Protein AF-A0A482XGD4-F1 (afdb_monomer)

Solvent-accessible surface area (backbone atoms only — not comparable to full-atom values): 27174 Å² total; per-residue (Å²): 130,84,79,80,74,61,64,44,79,44,77,34,68,39,66,66,37,38,29,21,44,30,43,38,47,36,58,52,59,70,65,63,72,91,59,90,88,59,86,65,65,59,43,58,66,34,45,34,39,82,46,66,46,101,86,68,44,84,41,76,27,60,39,44,42,34,36,38,41,35,80,48,42,61,70,52,51,75,47,30,66,63,64,86,77,72,71,68,77,58,73,88,71,53,90,62,62,77,93,77,60,84,85,84,76,77,82,80,51,83,71,46,74,66,48,53,53,48,55,56,48,61,66,46,65,80,68,67,58,86,82,63,76,86,67,75,67,87,73,74,75,82,83,78,84,51,89,85,64,55,88,42,42,48,58,75,45,73,67,45,31,47,43,70,22,55,49,66,42,81,92,35,42,52,96,34,88,90,49,66,90,71,53,63,64,57,59,55,53,53,55,66,34,63,71,56,37,49,55,53,48,49,42,51,47,58,56,36,62,72,34,89,76,39,81,66,82,63,93,66,38,90,82,68,67,41,78,46,75,47,66,48,76,57,48,88,71,78,93,73,51,77,62,58,26,49,44,53,41,49,38,51,51,54,54,63,68,50,39,66,83,76,30,48,25,33,27,49,36,26,50,31,41,40,46,78,63,57,64,76,41,64,67,82,41,99,77,48,90,74,54,60,76,36,62,75,46,44,20,40,57,52,16,54,42,50,55,51,60,50,42,62,46,26,28,66,88,44,85,42,42,66,47,51,55,35,58,67,63,30,58,94,76,41,24,74,52,75,48,64,44,56,57,72,75,85,66,59,98,88,50,36,57,62,59,44,60,77,70,56,82,75,80,84,54,44,61,27,21,54,77,56,82,79,89,75,72,98,72,88,86,86,77,86,80,94,74,58,74,89,32,57,80,62,63,45,67,58,14,54,50,39,41,51,49,38,59,56,56,72,71,56,63,60,91,79,41,59,70,50,52,76,72,68,53,50,71,68,57,52,54,52,51,44,52,53,42,42,58,53,16,56,75,22,49,80,76,90,77,132

Structure (mmCIF, N/CA/C/O backbone):
data_AF-A0A482XGD4-F1
#
_entry.id   AF-A0A482XGD4-F1
#
loop_
_atom_site.group_PDB
_atom_site.id
_atom_site.type_symbol
_atom_site.label_atom_id
_atom_site.label_alt_id
_atom_site.label_comp_id
_atom_site.label_asym_id
_atom_site.label_entity_id
_atom_site.label_seq_id
_atom_site.pdbx_PDB_ins_code
_atom_site.Cartn_x
_atom_site.Cartn_y
_atom_site.Cartn_z
_atom_site.occupancy
_atom_site.B_iso_or_equiv
_atom_site.auth_seq_id
_atom_site.auth_comp_id
_atom_site.auth_asym_id
_atom_site.auth_atom_id
_atom_site.pdbx_PDB_model_num
ATOM 1 N N . MET A 1 1 ? 10.841 -23.435 -5.544 1.00 33.56 1 MET A N 1
ATOM 2 C CA . MET A 1 1 ? 11.652 -23.120 -4.350 1.00 33.56 1 MET A CA 1
ATOM 3 C C . MET A 1 1 ? 11.239 -21.739 -3.886 1.00 33.56 1 MET A C 1
ATOM 5 O O . MET A 1 1 ? 11.444 -20.796 -4.642 1.00 33.56 1 MET A O 1
ATOM 9 N N . SER A 1 2 ? 10.600 -21.644 -2.716 1.00 41.53 2 SER A N 1
ATOM 10 C CA . SER A 1 2 ? 10.391 -20.364 -2.027 1.00 41.53 2 SER A CA 1
ATOM 11 C C . SER A 1 2 ? 11.752 -19.677 -1.879 1.00 41.53 2 SER A C 1
ATOM 13 O O . SER A 1 2 ? 12.736 -20.321 -1.507 1.00 41.53 2 SER A O 1
ATOM 15 N N . ILE A 1 3 ? 11.844 -18.404 -2.264 1.00 50.25 3 ILE A N 1
ATOM 16 C CA . ILE A 1 3 ? 13.047 -17.604 -2.021 1.00 50.25 3 ILE A CA 1
ATOM 17 C C . ILE A 1 3 ? 12.957 -17.159 -0.561 1.00 50.25 3 ILE A C 1
ATOM 19 O O . ILE A 1 3 ? 12.406 -16.101 -0.268 1.00 50.25 3 ILE A O 1
ATOM 23 N N . THR A 1 4 ? 13.462 -18.001 0.334 1.00 53.09 4 THR A N 1
ATOM 24 C CA . THR A 1 4 ? 13.503 -17.768 1.782 1.00 53.09 4 THR A CA 1
ATOM 25 C C . THR A 1 4 ? 14.328 -16.516 2.105 1.00 53.09 4 THR A C 1
ATOM 27 O O . THR A 1 4 ? 15.424 -16.342 1.559 1.00 53.09 4 THR A O 1
ATOM 30 N N . GLY A 1 5 ? 13.840 -15.650 2.998 1.00 61.94 5 GLY A N 1
ATOM 31 C CA . GLY A 1 5 ? 14.597 -14.515 3.550 1.00 61.94 5 GLY A CA 1
ATOM 32 C C . GLY A 1 5 ? 14.252 -13.128 2.991 1.00 61.94 5 GLY A C 1
ATOM 33 O O . GLY A 1 5 ? 15.030 -12.187 3.186 1.00 61.94 5 GLY A O 1
ATOM 34 N N . ARG A 1 6 ? 13.117 -12.980 2.295 1.00 80.06 6 ARG A N 1
ATOM 35 C CA . ARG A 1 6 ? 12.575 -11.685 1.820 1.00 80.06 6 ARG A CA 1
ATOM 36 C C . ARG A 1 6 ? 11.207 -11.341 2.406 1.00 80.06 6 ARG A C 1
ATOM 38 O O . ARG A 1 6 ? 10.594 -10.380 1.958 1.00 80.06 6 ARG A O 1
ATOM 45 N N . GLU A 1 7 ? 10.730 -12.118 3.363 1.00 88.75 7 GLU A N 1
ATOM 46 C CA . GLU A 1 7 ? 9.406 -11.985 3.954 1.00 88.75 7 GLU A CA 1
ATOM 47 C C . GLU A 1 7 ? 9.252 -10.621 4.641 1.00 88.75 7 GLU A C 1
ATOM 49 O O . GLU A 1 7 ? 10.155 -10.130 5.326 1.00 88.75 7 GLU A O 1
ATOM 54 N N . ILE A 1 8 ? 8.089 -10.001 4.458 1.00 91.62 8 ILE A N 1
ATOM 55 C CA . ILE A 1 8 ? 7.738 -8.706 5.032 1.00 91.62 8 ILE A CA 1
ATOM 56 C C . ILE A 1 8 ? 6.482 -8.888 5.873 1.00 91.62 8 ILE A C 1
ATOM 58 O O . ILE A 1 8 ? 5.452 -9.357 5.393 1.00 91.62 8 ILE A O 1
ATOM 62 N N . ILE A 1 9 ? 6.573 -8.467 7.130 1.00 93.50 9 ILE A N 1
ATOM 63 C CA . ILE A 1 9 ? 5.429 -8.388 8.035 1.00 93.50 9 ILE A CA 1
ATOM 64 C C . ILE A 1 9 ? 4.825 -6.996 7.890 1.00 93.50 9 ILE A C 1
ATOM 66 O O . ILE A 1 9 ? 5.510 -5.985 8.060 1.00 93.50 9 ILE A O 1
ATOM 70 N N . THR A 1 10 ? 3.540 -6.944 7.563 1.00 96.31 10 THR A N 1
ATOM 71 C CA . THR A 1 10 ? 2.785 -5.702 7.422 1.00 96.31 10 THR A CA 1
ATOM 72 C C . THR A 1 10 ? 2.090 -5.376 8.734 1.00 96.31 10 THR A C 1
ATOM 74 O O . THR A 1 10 ? 1.388 -6.218 9.290 1.00 96.31 10 THR A O 1
ATOM 77 N N . LEU A 1 11 ? 2.235 -4.132 9.192 1.00 96.88 11 LEU A N 1
ATOM 78 C CA . LEU A 1 11 ? 1.456 -3.588 10.301 1.00 96.88 11 LEU A CA 1
ATOM 79 C C . LEU A 1 11 ? 0.407 -2.616 9.757 1.00 96.88 11 LEU A C 1
ATOM 81 O O . LEU A 1 11 ? 0.761 -1.661 9.064 1.00 96.88 11 LEU A O 1
ATOM 85 N N . GLN A 1 12 ? -0.869 -2.842 10.066 1.00 97.19 12 GLN A N 1
ATOM 86 C CA . GLN A 1 12 ? -1.962 -1.929 9.718 1.00 97.19 12 GLN A CA 1
ATOM 87 C C . GLN A 1 12 ? -2.554 -1.353 10.997 1.00 97.19 12 GLN A C 1
ATOM 89 O O . GLN A 1 12 ? -3.054 -2.084 11.841 1.00 97.19 12 GLN A O 1
ATOM 94 N N . ILE A 1 13 ? -2.433 -0.041 11.182 1.00 95.75 13 ILE A N 1
ATOM 95 C CA . ILE A 1 13 ? -2.837 0.613 12.427 1.00 95.75 13 ILE A CA 1
ATOM 96 C C . ILE A 1 13 ? -3.850 1.700 12.091 1.00 95.75 13 ILE A C 1
ATOM 98 O O . ILE A 1 13 ? -3.538 2.669 11.388 1.00 95.75 13 ILE A O 1
ATOM 102 N N . GLY A 1 14 ? -5.060 1.523 12.612 1.00 94.06 14 GLY A N 1
ATOM 103 C CA . GLY A 1 14 ? -6.153 2.474 12.499 1.00 94.06 14 GLY A CA 1
ATOM 104 C C . GLY A 1 14 ? -7.054 2.267 11.283 1.00 94.06 14 GLY A C 1
ATOM 105 O O . GLY A 1 14 ? -6.677 1.729 10.242 1.00 94.06 14 GLY A O 1
ATOM 106 N N . HIS A 1 15 ? -8.270 2.781 11.419 1.00 95.00 15 HIS A N 1
ATOM 107 C CA . HIS A 1 15 ? -9.390 2.456 10.547 1.00 95.00 15 HIS A CA 1
ATOM 108 C C . HIS A 1 15 ? -9.171 2.757 9.055 1.00 95.00 15 HIS A C 1
ATOM 110 O O . HIS A 1 15 ? -9.423 1.913 8.198 1.00 95.00 15 HIS A O 1
ATOM 116 N N . TYR A 1 16 ? -8.668 3.947 8.708 1.00 95.94 16 TYR A N 1
ATOM 117 C CA . TYR A 1 16 ? -8.446 4.299 7.298 1.00 95.94 16 TYR A CA 1
ATOM 118 C C . TYR A 1 16 ? -7.270 3.528 6.675 1.00 95.94 16 TYR A C 1
ATOM 120 O O . TYR A 1 16 ? -7.308 3.198 5.489 1.00 95.94 16 TYR A O 1
ATOM 128 N N . SER A 1 17 ? -6.252 3.183 7.469 1.00 96.75 17 SER A N 1
ATOM 129 C CA . SER A 1 17 ? -5.171 2.290 7.034 1.00 96.75 17 SER A CA 1
ATOM 130 C C . SER A 1 17 ? -5.721 0.908 6.674 1.00 96.75 17 SER A C 1
ATOM 132 O O . SER A 1 17 ? -5.286 0.324 5.687 1.00 96.75 17 SER A O 1
ATOM 134 N N . ASN A 1 18 ? -6.724 0.424 7.412 1.00 97.38 18 ASN A N 1
ATOM 135 C CA . ASN A 1 18 ? -7.381 -0.857 7.150 1.00 97.38 18 ASN A CA 1
ATOM 136 C C . ASN A 1 18 ? -8.246 -0.818 5.883 1.00 97.38 18 ASN A C 1
ATOM 138 O O . ASN A 1 18 ? -8.279 -1.797 5.145 1.00 97.38 18 ASN A O 1
ATOM 142 N N . TYR A 1 19 ? -8.855 0.330 5.554 1.00 97.81 19 TYR A N 1
ATOM 143 C CA . TYR A 1 19 ? -9.490 0.540 4.244 1.00 97.81 19 TYR A CA 1
ATOM 144 C C . TYR A 1 19 ? -8.484 0.391 3.089 1.00 97.81 19 TYR A C 1
ATOM 146 O O . TYR A 1 19 ? -8.727 -0.312 2.111 1.00 97.81 19 TYR A O 1
ATOM 154 N N . VAL A 1 20 ? -7.313 1.028 3.207 1.00 98.19 20 VAL A N 1
ATOM 155 C CA . VAL A 1 20 ? -6.231 0.864 2.218 1.00 98.19 20 VAL A CA 1
ATOM 156 C C . VAL A 1 20 ? -5.764 -0.591 2.180 1.00 98.19 20 VAL A C 1
ATOM 158 O O . VAL A 1 20 ? -5.566 -1.149 1.103 1.00 98.19 20 VAL A O 1
ATOM 161 N N . GLY A 1 21 ? -5.641 -1.212 3.352 1.00 97.81 21 GLY A N 1
ATOM 162 C CA . GLY A 1 21 ? -5.251 -2.600 3.528 1.00 97.81 21 GLY A CA 1
ATOM 163 C C . GLY A 1 21 ? -6.163 -3.590 2.817 1.00 97.81 21 GLY A C 1
ATOM 164 O O . GLY A 1 21 ? -5.664 -4.407 2.053 1.00 97.81 21 GLY A O 1
ATOM 165 N N . ALA A 1 22 ? -7.478 -3.491 3.011 1.00 97.62 22 ALA A N 1
ATOM 166 C CA . ALA A 1 22 ? -8.453 -4.387 2.394 1.00 97.62 22 ALA A CA 1
ATOM 167 C C . ALA A 1 22 ? -8.345 -4.375 0.860 1.00 97.62 22 ALA A C 1
ATOM 169 O O . ALA A 1 22 ? -8.236 -5.428 0.237 1.00 97.62 22 ALA A O 1
ATOM 170 N N . HIS A 1 23 ? -8.257 -3.191 0.241 1.00 97.69 23 HIS A N 1
ATOM 171 C CA . HIS A 1 23 ? -7.998 -3.087 -1.202 1.00 97.69 23 HIS A CA 1
ATOM 172 C C . HIS A 1 23 ? -6.643 -3.661 -1.602 1.00 97.69 23 HIS A C 1
ATOM 174 O O . HIS A 1 23 ? -6.535 -4.337 -2.622 1.00 97.69 23 HIS A O 1
ATOM 180 N N . TRP A 1 24 ? -5.602 -3.384 -0.818 1.00 97.44 24 TRP A N 1
ATOM 181 C CA . TRP A 1 24 ? -4.248 -3.821 -1.129 1.00 97.44 24 TRP A CA 1
ATOM 182 C C . TRP A 1 24 ? -4.105 -5.346 -1.096 1.00 97.44 24 TRP A C 1
ATOM 184 O O . TRP A 1 24 ? -3.460 -5.909 -1.979 1.00 97.44 24 TRP A O 1
ATOM 194 N N . TRP A 1 25 ? -4.742 -6.018 -0.137 1.00 96.50 25 TRP A N 1
ATOM 195 C CA . TRP A 1 25 ? -4.765 -7.479 -0.060 1.00 96.50 25 TRP A CA 1
ATOM 196 C C . TRP A 1 25 ? -5.639 -8.096 -1.147 1.00 96.50 25 TRP A C 1
ATOM 198 O O . TRP A 1 25 ? -5.164 -8.980 -1.857 1.00 96.50 25 TRP A O 1
ATOM 208 N N . ASN A 1 26 ? -6.839 -7.551 -1.377 1.00 94.75 26 ASN A N 1
ATOM 209 C CA . ASN A 1 26 ? -7.725 -8.010 -2.447 1.00 94.75 26 ASN A CA 1
ATOM 210 C C . ASN A 1 26 ? -7.053 -7.938 -3.829 1.00 94.75 26 ASN A C 1
ATOM 212 O O . ASN A 1 26 ? -7.207 -8.848 -4.640 1.00 94.75 26 ASN A O 1
ATOM 216 N N . LEU A 1 27 ? -6.306 -6.859 -4.110 1.00 92.50 27 LEU A N 1
ATOM 217 C CA . LEU A 1 27 ? -5.568 -6.693 -5.367 1.00 92.50 27 LEU A CA 1
ATOM 218 C C . LEU A 1 27 ? -4.496 -7.771 -5.557 1.00 92.50 27 LEU A C 1
ATOM 220 O O . LEU A 1 27 ? -4.290 -8.233 -6.677 1.00 92.50 27 LEU A O 1
ATOM 224 N N . GLN A 1 28 ? -3.809 -8.147 -4.481 1.00 91.69 28 GLN A N 1
ATOM 225 C CA . GLN A 1 28 ? -2.750 -9.151 -4.525 1.00 91.69 28 GLN A CA 1
ATOM 226 C C . GLN A 1 28 ? -3.305 -10.568 -4.617 1.00 91.69 28 GLN A C 1
ATOM 228 O O . GLN A 1 28 ? -2.831 -11.352 -5.433 1.00 91.69 28 GLN A O 1
ATOM 233 N N . GLU A 1 29 ? -4.337 -10.885 -3.837 1.00 88.50 29 GLU A N 1
ATOM 234 C CA . GLU A 1 29 ? -5.017 -12.179 -3.902 1.00 88.50 29 GLU A CA 1
ATOM 235 C C . GLU A 1 29 ? -5.631 -12.403 -5.292 1.00 88.50 29 GLU A C 1
ATOM 237 O O . GLU A 1 29 ? -5.502 -13.481 -5.866 1.00 88.50 29 GLU A O 1
ATOM 242 N N . ALA A 1 30 ? -6.218 -11.365 -5.900 1.00 86.19 30 ALA A N 1
ATOM 243 C CA . ALA A 1 30 ? -6.735 -11.437 -7.266 1.00 86.19 30 ALA A CA 1
ATOM 244 C C . ALA A 1 30 ? -5.647 -11.714 -8.324 1.00 86.19 30 ALA A C 1
ATOM 246 O O . ALA A 1 30 ? -5.973 -12.136 -9.433 1.00 86.19 30 ALA A O 1
ATOM 247 N N . ALA A 1 31 ? -4.371 -11.477 -8.003 1.00 81.75 31 ALA A N 1
ATOM 248 C CA . ALA A 1 31 ? -3.241 -11.787 -8.872 1.00 81.75 31 ALA A CA 1
ATOM 249 C C . ALA A 1 31 ? -2.733 -13.233 -8.717 1.00 81.75 31 ALA A C 1
ATOM 251 O O . ALA A 1 31 ? -1.819 -13.633 -9.444 1.00 81.75 31 ALA A O 1
ATOM 252 N N . PHE A 1 32 ? -3.295 -14.033 -7.802 1.00 81.88 32 PHE A N 1
ATOM 253 C CA . PHE A 1 32 ? -2.968 -15.454 -7.700 1.00 81.88 32 PHE A CA 1
ATOM 254 C C . PHE A 1 32 ? -3.524 -16.192 -8.921 1.00 81.88 32 PHE A C 1
ATOM 256 O O . PHE A 1 32 ? -4.728 -16.239 -9.161 1.00 81.88 32 PHE A O 1
ATOM 263 N N . THR A 1 33 ? -2.634 -16.755 -9.737 1.00 64.31 33 THR A N 1
ATOM 264 C CA . THR A 1 33 ? -3.019 -17.541 -10.911 1.00 64.31 33 THR A CA 1
ATOM 265 C C . THR A 1 33 ? -3.213 -19.005 -10.533 1.00 64.31 33 THR A C 1
ATOM 267 O O . THR A 1 33 ? -2.287 -19.635 -10.032 1.00 64.31 33 THR A O 1
ATOM 270 N N . ASN A 1 34 ? -4.367 -19.576 -10.882 1.00 52.00 34 ASN A N 1
ATOM 271 C CA . ASN A 1 34 ? -4.682 -20.998 -10.674 1.00 52.00 34 ASN A CA 1
ATOM 272 C C . ASN A 1 34 ? -3.989 -21.954 -11.672 1.00 52.00 34 ASN A C 1
ATOM 274 O O . ASN A 1 34 ? -4.217 -23.160 -11.623 1.00 52.00 34 ASN A O 1
ATOM 278 N N . ASN A 1 35 ? -3.171 -21.442 -12.601 1.00 49.69 35 ASN A N 1
ATOM 279 C CA . ASN A 1 35 ? -2.501 -22.258 -13.615 1.00 49.69 35 ASN A CA 1
ATOM 280 C C . ASN A 1 35 ? -1.118 -22.698 -13.116 1.00 49.69 35 ASN A C 1
ATOM 282 O O . ASN A 1 35 ? -0.201 -21.888 -13.007 1.00 49.69 35 ASN A O 1
ATOM 286 N N . SER A 1 36 ? -0.980 -23.995 -12.847 1.00 54.09 36 SER A N 1
ATOM 287 C CA . SER A 1 36 ? 0.196 -24.654 -12.259 1.00 54.09 36 SER A CA 1
ATOM 288 C C . SER A 1 36 ? 1.468 -24.650 -13.114 1.00 54.09 36 SER A C 1
ATOM 290 O O . SER A 1 36 ? 2.530 -25.022 -12.619 1.00 54.09 36 SER A O 1
ATOM 292 N N . ASP A 1 37 ? 1.384 -24.261 -14.387 1.00 54.56 37 ASP A N 1
ATOM 293 C CA . ASP A 1 37 ? 2.441 -24.569 -15.360 1.00 54.56 37 ASP A CA 1
ATOM 294 C C . ASP A 1 37 ? 3.504 -23.467 -15.498 1.00 54.56 37 ASP A C 1
ATOM 296 O O . ASP A 1 37 ? 4.577 -23.709 -16.051 1.00 54.56 37 ASP A O 1
ATOM 300 N N . SER A 1 38 ? 3.267 -22.266 -14.957 1.00 59.25 38 SER A N 1
ATOM 301 C CA . SER A 1 38 ? 4.238 -21.166 -14.987 1.00 59.25 38 SER A CA 1
ATOM 302 C C . SER A 1 38 ? 4.250 -20.378 -13.682 1.00 59.25 38 SER A C 1
ATOM 304 O O . SER A 1 38 ? 3.215 -19.873 -13.250 1.00 59.25 38 SER A O 1
ATOM 306 N N . LEU A 1 39 ? 5.434 -20.214 -13.085 1.00 66.69 39 LEU A N 1
ATOM 307 C CA . LEU A 1 39 ? 5.624 -19.313 -11.947 1.00 66.69 39 LEU A CA 1
ATOM 308 C C . LEU A 1 39 ? 5.247 -17.881 -12.347 1.00 66.69 39 LEU A C 1
ATOM 310 O O . LEU A 1 39 ? 5.731 -17.369 -13.357 1.00 66.69 39 LEU A O 1
ATOM 314 N N . THR A 1 40 ? 4.424 -17.225 -11.531 1.00 79.44 40 THR A N 1
ATOM 315 C CA . THR A 1 40 ? 4.092 -15.806 -11.697 1.00 79.44 40 THR A CA 1
ATOM 316 C C . THR A 1 40 ? 5.341 -14.935 -11.595 1.00 79.44 40 THR A C 1
ATOM 318 O O . THR A 1 40 ? 6.238 -15.207 -10.792 1.00 79.44 40 THR A O 1
ATOM 321 N N . GLU A 1 41 ? 5.383 -13.841 -12.360 1.00 85.12 41 GLU A N 1
ATOM 322 C CA . GLU A 1 41 ? 6.471 -12.853 -12.294 1.00 85.12 41 GLU A CA 1
ATOM 323 C C . GLU A 1 41 ? 6.584 -12.216 -10.897 1.00 85.12 41 GLU A C 1
ATOM 325 O O . GLU A 1 41 ? 7.680 -11.938 -10.406 1.00 85.12 41 GLU A O 1
ATOM 330 N N . ILE A 1 42 ? 5.443 -12.024 -10.234 1.00 88.69 42 ILE A N 1
ATOM 331 C CA . ILE A 1 42 ? 5.348 -11.485 -8.878 1.00 8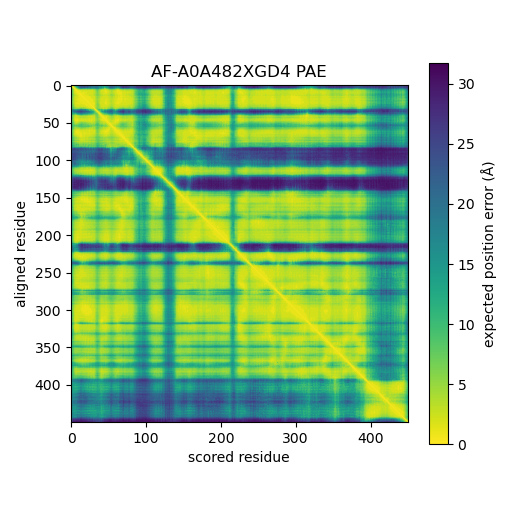8.69 42 ILE A CA 1
ATOM 332 C C . ILE A 1 42 ? 5.548 -12.620 -7.869 1.00 88.69 42 ILE A C 1
ATOM 334 O O . ILE A 1 42 ? 4.920 -13.678 -7.965 1.00 88.69 42 ILE A O 1
ATOM 338 N N . ASN A 1 43 ? 6.424 -12.397 -6.890 1.00 88.19 43 ASN A N 1
ATOM 339 C CA . ASN A 1 43 ? 6.634 -13.283 -5.756 1.00 88.19 43 ASN A CA 1
ATOM 340 C C . ASN A 1 43 ? 5.669 -12.938 -4.614 1.00 88.19 43 ASN A C 1
ATOM 342 O O . ASN A 1 43 ? 5.904 -11.995 -3.855 1.00 88.19 43 ASN A O 1
ATOM 346 N N . ASN A 1 44 ? 4.602 -13.722 -4.481 1.00 87.88 44 ASN A N 1
ATOM 347 C CA . ASN A 1 44 ? 3.587 -13.519 -3.446 1.00 87.88 44 ASN A CA 1
ATOM 348 C C . ASN A 1 44 ? 4.065 -13.941 -2.045 1.00 87.88 44 ASN A C 1
ATOM 350 O O . ASN A 1 44 ? 3.619 -13.356 -1.060 1.00 87.88 44 ASN A O 1
ATOM 354 N N . ASP A 1 45 ? 5.048 -14.846 -1.956 1.00 86.88 45 ASP A N 1
ATOM 355 C CA . ASP A 1 45 ? 5.620 -15.371 -0.699 1.00 86.88 45 ASP A CA 1
ATOM 356 C C . ASP A 1 45 ? 6.251 -14.272 0.180 1.00 86.88 45 ASP A C 1
ATOM 358 O O . ASP A 1 45 ? 6.437 -14.437 1.387 1.00 86.88 45 ASP A O 1
ATOM 362 N N . VAL A 1 46 ? 6.573 -13.122 -0.426 1.00 89.50 46 VAL A N 1
ATOM 363 C CA . VAL A 1 46 ? 7.101 -11.944 0.274 1.00 89.50 46 VAL A CA 1
ATOM 364 C C . VAL A 1 46 ? 6.090 -11.400 1.284 1.00 89.50 46 VAL A C 1
ATOM 366 O O . VAL A 1 46 ? 6.483 -11.003 2.377 1.00 89.50 46 VAL A O 1
ATOM 369 N N . LEU A 1 47 ? 4.801 -11.367 0.934 1.00 92.50 47 LEU A N 1
ATOM 370 C CA . LEU A 1 47 ? 3.750 -10.781 1.773 1.00 92.50 47 LEU A CA 1
ATOM 371 C C . LEU A 1 47 ? 2.727 -11.798 2.266 1.00 92.50 47 LEU A C 1
ATOM 373 O O . LEU A 1 47 ? 2.076 -11.550 3.277 1.00 92.50 47 LEU A O 1
ATOM 377 N N . PHE A 1 48 ? 2.586 -12.928 1.584 1.00 92.19 48 PHE A N 1
ATOM 378 C CA . PHE A 1 48 ? 1.698 -14.009 1.979 1.00 92.19 48 PHE A CA 1
ATOM 379 C C . PHE A 1 48 ? 2.488 -15.153 2.599 1.00 92.19 48 PHE A C 1
ATOM 381 O O . PHE A 1 48 ? 3.679 -15.348 2.348 1.00 92.19 48 PHE A O 1
ATOM 388 N N . ARG A 1 49 ? 1.797 -15.916 3.434 1.00 89.19 49 ARG A N 1
ATOM 389 C CA . ARG A 1 49 ? 2.258 -17.201 3.933 1.00 89.19 49 ARG A CA 1
ATOM 390 C C . ARG A 1 49 ? 1.300 -18.287 3.474 1.00 89.19 49 ARG A C 1
ATOM 392 O O . ARG A 1 49 ? 0.084 -18.079 3.467 1.00 89.19 49 ARG A O 1
ATOM 399 N N . GLU A 1 50 ? 1.871 -19.427 3.135 1.00 87.44 50 GLU A N 1
ATOM 400 C CA . GLU A 1 50 ? 1.144 -20.676 2.980 1.00 87.44 50 GLU A CA 1
ATOM 401 C C . GLU A 1 50 ? 0.893 -21.273 4.371 1.00 87.44 50 GLU A C 1
ATOM 403 O O . GLU A 1 50 ? 1.752 -21.216 5.254 1.00 87.44 50 GLU A O 1
ATOM 408 N N . GLY A 1 51 ? -0.302 -21.797 4.591 1.00 85.25 51 GLY A N 1
ATOM 409 C CA . GLY A 1 51 ? -0.680 -22.524 5.793 1.00 85.25 51 GLY A CA 1
ATOM 410 C C . GLY A 1 51 ? -1.690 -23.608 5.455 1.00 85.25 51 GLY A C 1
ATOM 411 O O . GLY A 1 51 ? -2.171 -23.688 4.331 1.00 85.25 51 GLY A O 1
ATOM 412 N N . GLU A 1 52 ? -2.046 -24.424 6.437 1.00 82.56 52 GLU A N 1
ATOM 413 C CA . GLU A 1 52 ? -3.030 -25.492 6.264 1.00 82.56 52 GLU A CA 1
ATOM 414 C C . GLU A 1 52 ? -4.177 -25.304 7.256 1.00 82.56 52 GLU A C 1
ATOM 416 O O . GLU A 1 52 ? -3.953 -24.993 8.432 1.00 82.56 52 GLU A O 1
ATOM 421 N N . THR A 1 53 ? -5.416 -25.480 6.793 1.00 78.31 53 THR A N 1
ATOM 422 C CA . THR A 1 53 ? -6.576 -25.514 7.689 1.00 78.31 53 THR A CA 1
ATOM 423 C C . THR A 1 53 ? -6.591 -26.800 8.512 1.00 78.31 53 THR A C 1
ATOM 425 O O . THR A 1 53 ? -5.898 -27.771 8.212 1.00 78.31 53 THR A O 1
ATOM 428 N N . ARG A 1 54 ? -7.463 -26.871 9.528 1.00 75.81 54 ARG A N 1
ATOM 429 C CA . ARG A 1 54 ? -7.713 -28.118 10.282 1.00 75.81 54 ARG A CA 1
ATOM 430 C C . ARG A 1 54 ? -8.184 -29.276 9.393 1.00 75.81 54 ARG A C 1
ATOM 432 O O . ARG A 1 54 ? -8.043 -30.431 9.781 1.00 75.81 54 ARG A O 1
ATOM 439 N N . ARG A 1 55 ? -8.743 -28.963 8.220 1.00 78.00 55 ARG A N 1
ATOM 440 C CA . ARG A 1 55 ? -9.191 -29.932 7.213 1.00 78.00 55 ARG A CA 1
ATOM 441 C C . ARG A 1 55 ? -8.060 -30.373 6.269 1.00 78.00 55 ARG A C 1
ATOM 443 O O . ARG A 1 55 ? -8.286 -31.240 5.433 1.00 78.00 55 ARG A O 1
ATOM 450 N N . GLY A 1 56 ? -6.853 -29.820 6.422 1.00 77.25 56 GLY A N 1
ATOM 451 C CA . GLY A 1 56 ? -5.698 -30.083 5.558 1.00 77.25 56 GLY A CA 1
ATOM 452 C C . GLY A 1 56 ? -5.726 -29.307 4.239 1.00 77.25 56 GLY A C 1
ATOM 453 O O . GLY A 1 56 ? -5.038 -29.685 3.296 1.00 77.25 56 GLY A O 1
ATOM 454 N N . GLU A 1 57 ? -6.537 -28.250 4.140 1.00 79.62 57 GLU A N 1
ATOM 455 C CA . GLU A 1 57 ? -6.625 -27.428 2.931 1.00 79.62 57 GLU A CA 1
ATOM 456 C C . GLU A 1 57 ? -5.546 -26.349 2.949 1.00 79.62 57 GLU A C 1
ATOM 458 O O . GLU A 1 57 ? -5.381 -25.641 3.945 1.00 79.62 57 GLU A O 1
ATOM 463 N N . VAL A 1 58 ? -4.832 -26.200 1.834 1.00 82.62 58 VAL A N 1
ATOM 464 C CA . VAL A 1 58 ? -3.810 -25.163 1.684 1.00 82.62 58 VAL A CA 1
ATOM 465 C C . VAL A 1 58 ? -4.482 -23.794 1.617 1.00 82.62 58 VAL A C 1
ATOM 467 O O . VAL A 1 58 ? -5.394 -23.563 0.826 1.00 82.62 58 VAL A O 1
ATOM 470 N N . THR A 1 59 ? -4.004 -22.870 2.439 1.00 85.25 59 THR A N 1
ATOM 471 C CA . THR A 1 59 ? -4.497 -21.498 2.541 1.00 85.25 59 THR A CA 1
ATOM 472 C C . THR A 1 59 ? -3.358 -20.516 2.382 1.00 85.25 59 THR A C 1
ATOM 474 O O . THR A 1 59 ? -2.240 -20.748 2.837 1.00 85.25 59 THR A O 1
ATOM 477 N N . PHE A 1 60 ? -3.661 -19.379 1.765 1.00 88.69 60 PHE A N 1
ATOM 478 C CA . PHE A 1 60 ? -2.728 -18.271 1.642 1.00 88.69 60 PHE A CA 1
ATOM 479 C C . PHE A 1 60 ? -3.266 -17.095 2.440 1.00 88.69 60 PHE A C 1
ATOM 481 O O . PHE A 1 60 ? -4.301 -16.527 2.105 1.00 88.69 60 PHE A O 1
ATOM 488 N N . THR A 1 61 ? -2.555 -16.731 3.505 1.00 92.62 61 THR A N 1
ATOM 489 C CA . THR A 1 61 ? -2.938 -15.612 4.379 1.00 92.62 61 THR A CA 1
ATOM 490 C C . THR A 1 61 ? -1.875 -14.520 4.347 1.00 92.62 61 THR A C 1
ATOM 492 O O . THR A 1 61 ? -0.686 -14.841 4.262 1.00 92.62 61 THR A O 1
ATOM 495 N N . PRO A 1 62 ? -2.250 -13.236 4.428 1.00 95.00 62 PRO A N 1
ATOM 496 C CA . PRO A 1 62 ? -1.284 -12.156 4.568 1.00 95.00 62 PRO A CA 1
ATOM 497 C C . PRO A 1 62 ? -0.435 -12.284 5.841 1.00 95.00 62 PRO A C 1
ATOM 499 O O . PRO A 1 62 ? -0.942 -12.618 6.912 1.00 95.00 62 PRO A O 1
ATOM 502 N N . ARG A 1 63 ? 0.848 -11.920 5.758 1.00 94.31 63 ARG A N 1
ATOM 503 C CA . ARG A 1 63 ? 1.739 -11.692 6.910 1.00 94.31 63 ARG A CA 1
ATOM 504 C C . ARG A 1 63 ? 1.396 -10.345 7.544 1.00 94.31 63 ARG A C 1
ATOM 506 O O . ARG A 1 63 ? 2.119 -9.362 7.389 1.00 94.31 63 ARG A O 1
ATOM 513 N N . LEU A 1 64 ? 0.238 -10.286 8.188 1.00 96.00 64 LEU A N 1
ATOM 514 C CA . LEU A 1 64 ? -0.396 -9.057 8.654 1.00 96.00 64 LEU A CA 1
ATOM 515 C C . LEU A 1 64 ? -0.622 -9.102 10.161 1.00 96.00 64 LEU A C 1
ATOM 517 O O . LEU A 1 64 ? -1.213 -10.061 10.648 1.00 96.00 64 LEU A O 1
ATOM 521 N N . VAL A 1 65 ? -0.269 -8.025 10.859 1.00 97.00 65 VAL A N 1
ATOM 522 C CA . VAL A 1 65 ? -0.837 -7.682 12.169 1.00 97.00 65 VAL A CA 1
ATOM 523 C C . VAL A 1 65 ? -1.565 -6.349 12.028 1.00 97.00 65 VAL A C 1
ATOM 525 O O . VAL A 1 65 ? -0.986 -5.341 11.624 1.00 97.00 65 VAL A O 1
ATOM 528 N N . LEU A 1 66 ? -2.853 -6.350 12.329 1.00 96.75 66 LEU A N 1
ATOM 529 C CA . LEU A 1 66 ? -3.754 -5.217 12.218 1.00 96.75 66 LEU A CA 1
ATOM 530 C C . LEU A 1 66 ? -4.265 -4.839 13.604 1.00 96.75 66 LEU A C 1
ATOM 532 O O . LEU A 1 66 ? -4.650 -5.708 14.380 1.00 96.75 66 LEU A O 1
ATOM 536 N N . SER A 1 67 ? -4.319 -3.540 13.883 1.00 95.88 67 SER A N 1
ATOM 537 C CA . SER A 1 67 ? -4.974 -2.977 15.059 1.00 95.88 67 SER A CA 1
ATOM 538 C C . SER A 1 67 ? -6.048 -1.972 14.654 1.00 95.88 67 SER A C 1
ATOM 540 O O . SER A 1 67 ? -5.841 -1.107 13.793 1.00 95.88 67 SER A O 1
ATOM 542 N N . ASP A 1 68 ? -7.212 -2.103 15.283 1.00 95.50 68 ASP A N 1
ATOM 543 C CA . ASP A 1 68 ? -8.348 -1.199 15.144 1.00 95.50 68 ASP A CA 1
ATOM 544 C C . ASP A 1 68 ? -9.199 -1.224 16.423 1.00 95.50 68 ASP A C 1
ATOM 546 O O . ASP A 1 68 ? -8.981 -2.026 17.336 1.00 95.50 68 ASP A O 1
ATOM 550 N N . LEU A 1 69 ? -10.172 -0.324 16.495 1.00 94.06 69 LEU A N 1
ATOM 551 C CA . LEU A 1 69 ? -11.051 -0.167 17.649 1.00 94.06 69 LEU A CA 1
ATOM 552 C C . LEU A 1 69 ? -12.199 -1.177 17.620 1.00 94.06 69 LEU A C 1
ATOM 554 O O . LEU A 1 69 ? -12.627 -1.632 16.552 1.00 94.06 69 LEU A O 1
ATOM 558 N N . LYS A 1 70 ? -12.774 -1.473 18.787 1.00 91.38 70 LYS A N 1
ATOM 559 C CA . LYS A 1 70 ? -13.973 -2.309 18.898 1.00 91.38 70 LYS A CA 1
ATOM 560 C C . LYS A 1 70 ? -15.108 -1.770 18.021 1.00 91.38 70 LYS A C 1
ATOM 562 O O . LYS A 1 70 ? -15.430 -0.585 18.067 1.00 91.38 70 LYS A O 1
ATOM 567 N N . GLY A 1 71 ? -15.747 -2.651 17.250 1.00 88.25 71 GLY A N 1
ATOM 568 C CA . GLY A 1 71 ? -16.848 -2.301 16.338 1.00 88.25 71 GLY A CA 1
ATOM 569 C C . GLY A 1 71 ? -16.419 -1.917 14.917 1.00 88.25 71 GLY A C 1
ATOM 570 O O . GLY A 1 71 ? -17.274 -1.632 14.089 1.00 88.25 71 GLY A O 1
ATOM 571 N N . SER A 1 72 ? -15.120 -1.940 14.610 1.00 91.75 72 SER A N 1
ATOM 572 C CA . SER A 1 72 ? -14.597 -1.674 13.260 1.00 91.75 72 SER A CA 1
ATOM 573 C C . SER A 1 72 ? -14.695 -2.859 12.287 1.00 91.75 72 SER A C 1
ATOM 575 O O . SER A 1 72 ? -14.542 -2.661 11.086 1.00 91.75 72 SER A O 1
ATOM 577 N N . LEU A 1 73 ? -14.941 -4.077 12.787 1.00 91.19 73 LEU A N 1
ATOM 578 C CA . LEU A 1 73 ? -14.924 -5.312 11.994 1.00 91.19 73 LEU A CA 1
ATOM 579 C C . LEU A 1 73 ? -16.197 -5.561 11.172 1.00 91.19 73 LEU A C 1
ATOM 581 O O . LEU A 1 73 ? -16.164 -6.394 10.269 1.00 91.19 73 LEU A O 1
ATOM 585 N N . GLY A 1 74 ? -17.313 -4.881 11.449 1.00 90.38 74 GLY A N 1
ATOM 586 C CA . GLY A 1 74 ? -18.581 -5.146 10.757 1.00 90.38 74 GLY A CA 1
ATOM 587 C C . GLY A 1 74 ? -18.975 -6.624 10.837 1.00 90.38 74 GLY A C 1
ATOM 588 O O . GLY A 1 74 ? -19.092 -7.167 11.932 1.00 90.38 74 GLY A O 1
ATOM 589 N N . ALA A 1 75 ? -19.154 -7.269 9.681 1.00 87.88 75 ALA A N 1
ATOM 590 C CA . ALA A 1 75 ? -19.510 -8.690 9.580 1.00 87.88 75 ALA A CA 1
ATOM 591 C C . ALA A 1 75 ? -18.317 -9.666 9.675 1.00 87.88 75 ALA A C 1
ATOM 593 O O . ALA A 1 75 ? -18.519 -10.881 9.637 1.00 87.88 75 ALA A O 1
ATOM 594 N N . LEU A 1 76 ? -17.080 -9.165 9.771 1.00 89.38 76 LEU A N 1
ATOM 595 C CA . LEU A 1 76 ? -15.888 -9.998 9.922 1.00 89.38 76 LEU A CA 1
ATOM 596 C C . LEU A 1 76 ? -15.754 -10.475 11.372 1.00 89.38 76 LEU A C 1
ATOM 598 O O . LEU A 1 76 ? -15.851 -9.691 12.315 1.00 89.38 76 LEU A O 1
ATOM 602 N N . THR A 1 77 ? -15.483 -11.764 11.555 1.00 86.50 77 THR A N 1
ATOM 603 C CA . THR A 1 77 ? -15.226 -12.329 12.882 1.00 86.50 77 THR A CA 1
ATOM 604 C C . THR A 1 77 ? -13.826 -11.966 13.377 1.00 86.50 77 THR A C 1
ATOM 606 O O . THR A 1 77 ? -12.909 -11.715 12.594 1.00 86.50 77 THR A O 1
ATOM 609 N N . VAL A 1 78 ? -13.634 -11.982 14.698 1.00 83.75 78 VAL A N 1
ATOM 610 C CA . VAL A 1 78 ? -12.323 -11.731 15.331 1.00 83.75 78 VAL A CA 1
ATOM 611 C C . VAL A 1 78 ? -11.248 -12.750 14.934 1.00 83.75 78 VAL A C 1
ATOM 613 O O . VAL A 1 78 ? -10.062 -12.460 15.054 1.00 83.75 78 VAL A O 1
ATOM 616 N N . ASP A 1 79 ? -11.653 -13.900 14.394 1.00 82.69 79 ASP A N 1
ATOM 617 C CA . ASP A 1 79 ? -10.761 -14.941 13.876 1.00 82.69 79 ASP A CA 1
ATOM 618 C C . ASP A 1 79 ? -10.348 -14.719 12.410 1.00 82.69 79 ASP A C 1
ATOM 620 O O . ASP A 1 79 ? -9.617 -15.528 11.841 1.00 82.69 79 ASP A O 1
ATOM 624 N N . GLY A 1 80 ? -10.806 -13.633 11.776 1.00 81.31 80 GLY A N 1
ATOM 625 C CA . GLY A 1 80 ? -10.405 -13.257 10.416 1.00 81.31 80 GLY A CA 1
ATOM 626 C C . GLY A 1 80 ? -11.087 -14.053 9.301 1.00 81.31 80 GLY A C 1
ATOM 627 O O . GLY A 1 80 ? -10.685 -13.946 8.142 1.00 81.31 80 GLY A O 1
ATOM 628 N N . GLY A 1 81 ? -12.122 -14.830 9.638 1.00 81.75 81 GLY A N 1
ATOM 629 C CA . GLY A 1 81 ? -12.952 -15.581 8.691 1.00 81.75 81 GLY A CA 1
ATOM 630 C C . GLY A 1 81 ? -12.316 -16.847 8.106 1.00 81.75 81 GLY A C 1
ATOM 631 O O . GLY A 1 81 ? -12.974 -17.524 7.329 1.00 81.75 81 GLY A O 1
ATOM 632 N N . LEU A 1 82 ? -11.069 -17.181 8.465 1.00 80.12 82 LEU A N 1
ATOM 633 C CA . LEU A 1 82 ? -10.338 -18.314 7.878 1.00 80.12 82 LEU A CA 1
ATOM 634 C C . LEU A 1 82 ? -10.861 -19.686 8.322 1.00 80.12 82 LEU A C 1
ATOM 636 O O . LEU A 1 82 ? -10.824 -20.642 7.553 1.00 80.12 82 LEU A O 1
ATOM 640 N N . TYR A 1 83 ? -11.289 -19.804 9.578 1.00 74.25 83 TYR A N 1
ATOM 641 C CA . TYR A 1 83 ? -11.757 -21.063 10.146 1.00 74.25 83 TYR A CA 1
ATOM 642 C C . TYR A 1 83 ? -13.271 -20.998 10.342 1.00 74.25 83 TYR A C 1
ATOM 644 O O . TYR A 1 83 ? -13.770 -20.148 11.075 1.00 74.25 83 TYR A O 1
ATOM 652 N N . GLU A 1 84 ? -13.992 -21.908 9.687 1.00 61.91 84 GLU A N 1
ATOM 653 C CA . GLU A 1 84 ? -15.458 -22.017 9.760 1.00 61.91 84 GLU A CA 1
ATOM 654 C C . GLU A 1 84 ? -15.964 -22.558 11.100 1.00 61.91 84 GLU A C 1
ATOM 656 O O . GLU A 1 84 ? -17.152 -22.443 11.404 1.00 61.91 84 GLU A O 1
ATOM 661 N N . ASP A 1 85 ? -15.068 -23.130 11.909 1.00 55.16 85 ASP A N 1
ATOM 662 C CA . ASP A 1 85 ? -15.360 -23.555 13.271 1.00 55.16 85 ASP A CA 1
ATOM 663 C C . ASP A 1 85 ? -15.564 -22.308 14.142 1.00 55.16 85 ASP A C 1
ATOM 665 O O . ASP A 1 85 ? -14.709 -21.945 14.954 1.00 55.16 85 ASP A O 1
ATOM 669 N N . GLN A 1 86 ? -16.719 -21.656 14.007 1.00 52.41 86 GLN A N 1
ATOM 670 C CA . GLN A 1 86 ? -17.287 -20.914 15.116 1.00 52.41 86 GLN A CA 1
ATOM 671 C C . GLN A 1 86 ? -17.503 -21.934 16.230 1.00 52.41 86 GLN A C 1
ATOM 673 O O . GLN A 1 86 ? -18.536 -22.598 16.310 1.00 52.41 86 GLN A O 1
ATOM 678 N N . LEU A 1 87 ? -16.500 -22.098 17.090 1.00 48.09 87 LEU A N 1
ATOM 679 C CA . LEU A 1 87 ? -16.737 -22.626 18.416 1.00 48.09 87 LEU A CA 1
ATOM 680 C C . LEU A 1 87 ? -17.651 -21.597 19.074 1.00 48.09 87 LEU A C 1
ATOM 682 O O . LEU A 1 87 ? -17.183 -20.614 19.645 1.00 48.09 87 LEU A O 1
ATOM 686 N N . SER A 1 88 ? -18.966 -21.797 18.943 1.00 49.06 88 SER A N 1
ATOM 687 C CA . SER A 1 88 ? -19.926 -21.188 19.851 1.00 49.06 88 SER A CA 1
ATOM 688 C C . SER A 1 88 ? -19.348 -21.407 21.246 1.00 49.06 88 SER A C 1
ATOM 690 O O . SER A 1 88 ? -19.048 -22.569 21.554 1.00 49.06 88 SER A O 1
ATOM 692 N N . PRO A 1 89 ? -19.087 -20.344 22.028 1.00 54.25 89 PRO A N 1
ATOM 693 C CA . PRO A 1 89 ? -18.431 -20.488 23.317 1.00 54.25 89 PRO A CA 1
ATOM 694 C C . PRO A 1 89 ? -19.192 -21.552 24.096 1.00 54.25 89 PRO A C 1
ATOM 696 O O . PRO A 1 89 ? -20.394 -21.405 24.307 1.00 54.25 89 PRO A O 1
ATOM 699 N N . ASP A 1 90 ? -18.521 -22.663 24.409 1.00 52.41 90 ASP A N 1
ATOM 700 C CA . ASP A 1 90 ? -19.157 -23.780 25.093 1.00 52.41 90 ASP A CA 1
ATOM 701 C C . ASP A 1 90 ? -19.669 -23.245 26.437 1.00 52.41 90 ASP A C 1
ATOM 703 O O . ASP A 1 90 ? -18.849 -22.840 27.269 1.00 52.41 90 ASP A O 1
ATOM 707 N N . PRO A 1 91 ? -20.996 -23.200 26.667 1.00 57.56 91 PRO A N 1
ATOM 708 C CA . PRO A 1 91 ? -21.551 -22.662 27.904 1.00 57.56 91 PRO A CA 1
ATOM 709 C C . PRO A 1 91 ? -21.002 -23.391 29.135 1.00 57.56 91 PRO A C 1
ATOM 711 O O . PRO A 1 91 ? -20.882 -22.796 30.201 1.00 57.56 91 PRO A O 1
ATOM 714 N N . SER A 1 92 ? -20.578 -24.652 28.976 1.00 58.78 92 SER A N 1
ATOM 715 C CA . SER A 1 92 ? -19.986 -25.452 30.049 1.00 58.78 92 SER A CA 1
ATOM 716 C C . SER A 1 92 ? -18.555 -25.044 30.432 1.00 58.78 92 SER A C 1
ATOM 718 O O . SER A 1 92 ? -18.082 -25.426 31.503 1.00 58.78 92 SER A O 1
ATOM 720 N N . LEU A 1 93 ? -17.873 -24.240 29.604 1.00 57.38 93 LEU A N 1
ATOM 721 C CA . LEU A 1 93 ? -16.573 -23.631 29.914 1.00 57.38 93 LEU A CA 1
ATOM 722 C C . LEU A 1 93 ? -16.704 -22.287 30.649 1.00 57.38 93 LEU A C 1
ATOM 724 O O . LEU A 1 93 ? -15.691 -21.730 31.085 1.00 57.38 93 LEU A O 1
ATOM 728 N N . ALA A 1 94 ? -17.919 -21.750 30.807 1.00 63.00 94 ALA A N 1
ATOM 729 C CA . ALA A 1 94 ? -18.133 -20.532 31.573 1.00 63.00 94 ALA A CA 1
ATOM 730 C C . ALA A 1 94 ? -17.797 -20.781 33.054 1.00 63.00 94 ALA A C 1
ATOM 732 O O . ALA A 1 94 ? -18.488 -21.498 33.771 1.00 63.00 94 ALA A O 1
ATOM 733 N N . LEU A 1 95 ? -16.717 -20.159 33.536 1.00 65.88 95 LEU A N 1
ATOM 734 C CA . LEU A 1 95 ? -16.285 -20.247 34.940 1.00 65.88 95 LEU A CA 1
ATOM 735 C C . LEU A 1 95 ? -17.244 -19.538 35.914 1.00 65.88 95 LEU A C 1
ATOM 737 O O . LEU A 1 95 ? -17.103 -19.668 37.131 1.00 65.88 95 LEU A O 1
ATOM 741 N N . TRP A 1 96 ? -18.191 -18.761 35.387 1.00 68.44 96 TRP A N 1
ATOM 742 C CA . TRP A 1 96 ? -19.163 -18.006 36.162 1.00 68.44 96 TRP A CA 1
ATOM 743 C C . TRP A 1 96 ? -20.485 -18.777 36.255 1.00 68.44 96 TRP A C 1
ATOM 745 O O . TRP A 1 96 ? -20.913 -19.350 35.256 1.00 68.44 96 TRP A O 1
ATOM 755 N N . PRO A 1 97 ? -21.155 -18.782 37.421 1.00 72.31 97 PRO A N 1
ATOM 756 C CA . PRO A 1 97 ? -22.459 -19.420 37.572 1.00 72.31 97 PRO A CA 1
ATOM 757 C C . PRO A 1 97 ? -23.482 -18.866 36.566 1.00 72.31 97 PRO A C 1
ATOM 759 O O . PRO A 1 97 ? -23.669 -17.648 36.494 1.00 72.31 97 PRO A O 1
ATOM 762 N N . GLU A 1 98 ? -24.151 -19.750 35.816 1.00 62.31 98 GLU A N 1
ATOM 763 C CA . GLU A 1 98 ? -25.146 -19.396 34.783 1.00 62.31 98 GLU A CA 1
ATOM 764 C C . GLU A 1 98 ? -26.296 -18.528 35.329 1.00 62.31 98 GLU A C 1
ATOM 766 O O . GLU A 1 98 ? -26.880 -17.730 34.606 1.00 62.31 98 GLU A O 1
ATOM 771 N N . ASP A 1 99 ? -26.600 -18.633 36.626 1.00 69.88 99 ASP A N 1
ATOM 772 C CA . ASP A 1 99 ? -27.647 -17.874 37.314 1.00 69.88 99 ASP A CA 1
ATOM 773 C C . ASP A 1 99 ? -27.259 -16.418 37.637 1.00 69.88 99 ASP A C 1
ATOM 775 O O . ASP A 1 99 ? -28.080 -15.667 38.169 1.00 69.88 99 ASP A O 1
ATOM 779 N N . ARG A 1 100 ? -26.015 -16.007 37.350 1.00 65.50 100 ARG A N 1
ATOM 780 C CA . ARG A 1 100 ? -25.480 -14.676 37.696 1.00 65.50 100 ARG A CA 1
ATOM 781 C C . ARG A 1 100 ? -24.906 -13.887 36.525 1.00 65.50 100 ARG A C 1
ATOM 783 O O . ARG A 1 100 ? -24.404 -12.786 36.753 1.00 65.50 100 ARG A O 1
ATOM 790 N N . VAL A 1 101 ? -24.960 -14.423 35.308 1.00 60.75 101 VAL A N 1
ATOM 791 C CA . VAL A 1 101 ? -24.424 -13.765 34.112 1.00 60.75 101 VAL A CA 1
ATOM 792 C C . VAL A 1 101 ? -25.519 -13.660 33.062 1.00 60.75 101 VAL A C 1
ATOM 794 O O . VAL A 1 101 ? -26.065 -14.663 32.619 1.00 60.75 101 VAL A O 1
ATOM 797 N N . GLU A 1 102 ? -25.822 -12.434 32.653 1.00 63.38 102 GLU A N 1
ATOM 798 C CA . GLU A 1 102 ? -26.658 -12.158 31.490 1.00 63.38 102 GLU A CA 1
ATOM 799 C C . GLU A 1 102 ? -25.731 -11.932 30.292 1.00 63.38 102 GLU A C 1
ATOM 801 O O . GLU A 1 102 ? -24.893 -11.029 30.302 1.00 63.38 102 GLU A O 1
ATOM 806 N N . VAL A 1 103 ? -25.819 -12.810 29.291 1.00 65.00 103 VAL A N 1
ATOM 807 C CA . VAL A 1 103 ? -25.042 -12.690 28.053 1.00 65.00 103 VAL A CA 1
ATOM 808 C C . VAL A 1 103 ? -25.891 -11.936 27.039 1.00 65.00 103 VAL A C 1
ATOM 810 O O . VAL A 1 103 ? -26.764 -12.514 26.396 1.00 65.00 103 VAL A O 1
ATOM 813 N N . GLU A 1 104 ? -25.634 -10.640 26.893 1.00 56.53 104 GLU A N 1
ATOM 814 C CA . GLU A 1 104 ? -26.193 -9.844 25.801 1.00 56.53 104 GLU A CA 1
ATOM 815 C C . GLU A 1 104 ? -25.284 -9.970 24.571 1.00 56.53 104 GLU A C 1
ATOM 817 O O . GLU A 1 104 ? -24.179 -9.422 24.526 1.00 56.53 104 GLU A O 1
ATOM 822 N N . ALA A 1 105 ? -25.736 -10.723 23.567 1.00 63.25 105 ALA A N 1
ATOM 823 C CA . ALA A 1 105 ? -25.094 -10.744 22.259 1.00 63.25 105 ALA A CA 1
ATOM 824 C C . ALA A 1 105 ? -25.520 -9.499 21.469 1.00 63.25 105 ALA A C 1
ATOM 826 O O . ALA A 1 105 ? -26.708 -9.191 21.383 1.00 63.25 105 ALA A O 1
ATOM 827 N N . ALA A 1 106 ? -24.553 -8.776 20.903 1.00 63.19 106 ALA A N 1
ATOM 828 C CA . ALA A 1 106 ? -24.851 -7.689 19.976 1.00 63.19 106 ALA A CA 1
ATOM 829 C C . ALA A 1 106 ? -25.469 -8.247 18.684 1.00 63.19 106 ALA A C 1
ATOM 831 O O . ALA A 1 106 ? -25.121 -9.353 18.269 1.00 63.19 106 ALA A O 1
ATOM 832 N N . ASP A 1 107 ? -26.343 -7.467 18.044 1.00 66.94 107 ASP A N 1
ATOM 833 C CA . ASP A 1 107 ? -26.944 -7.842 16.762 1.00 66.94 107 ASP A CA 1
ATOM 834 C C . ASP A 1 107 ? -25.860 -8.128 15.711 1.00 66.94 107 ASP A C 1
ATOM 836 O O . ASP A 1 107 ? -24.899 -7.363 15.562 1.00 66.94 107 ASP A O 1
ATOM 840 N N . GLU A 1 108 ? -26.019 -9.226 14.968 1.00 71.62 108 GLU A N 1
ATOM 841 C CA . GLU A 1 108 ? -25.111 -9.563 13.873 1.00 71.62 108 GLU A CA 1
ATOM 842 C C . GLU A 1 108 ? -25.144 -8.474 12.797 1.00 71.62 108 GLU A C 1
ATOM 844 O O . GLU A 1 108 ? -26.205 -8.052 12.325 1.00 71.62 108 GLU A O 1
ATOM 849 N N . ALA A 1 109 ? -23.961 -8.018 12.384 1.00 80.56 109 ALA A N 1
ATOM 850 C CA . ALA A 1 109 ? -23.847 -7.024 11.332 1.00 80.56 109 ALA A CA 1
ATOM 851 C C . ALA A 1 109 ? -24.368 -7.589 10.001 1.00 80.56 109 ALA A C 1
ATOM 853 O O . ALA A 1 109 ? -23.967 -8.665 9.553 1.00 80.56 109 ALA A O 1
ATOM 854 N N . GLN A 1 110 ? -25.245 -6.835 9.341 1.00 85.12 110 GLN A N 1
ATOM 855 C CA . GLN A 1 110 ? -25.835 -7.248 8.074 1.00 85.12 110 GLN A CA 1
ATOM 856 C C . GLN A 1 110 ? -24.786 -7.244 6.951 1.00 85.12 110 GLN A C 1
ATOM 858 O O . GLN A 1 110 ? -24.233 -6.201 6.605 1.00 85.12 110 GLN A O 1
ATOM 863 N N . LYS A 1 111 ? -24.563 -8.408 6.331 1.00 90.19 111 LYS A N 1
ATOM 864 C CA . LYS A 1 111 ? -23.705 -8.556 5.147 1.00 90.19 111 LYS A CA 1
ATOM 865 C C . LYS A 1 111 ? -24.343 -7.918 3.912 1.00 90.19 111 LYS A C 1
ATOM 867 O O . LYS A 1 111 ? -25.539 -8.083 3.655 1.00 90.19 111 LYS A O 1
ATOM 872 N N . ASN A 1 112 ? -23.531 -7.225 3.116 1.00 92.62 112 ASN A N 1
ATOM 873 C CA . ASN A 1 112 ? -23.953 -6.703 1.817 1.00 92.62 112 ASN A CA 1
ATOM 874 C C . ASN A 1 112 ? -24.013 -7.815 0.747 1.00 92.62 112 ASN A C 1
ATOM 876 O O . ASN A 1 112 ? -23.619 -8.957 0.979 1.00 92.62 112 ASN A O 1
ATOM 880 N N . GLU A 1 113 ? -24.523 -7.484 -0.442 1.00 91.81 113 GLU A N 1
ATOM 881 C CA . GLU A 1 113 ? -24.669 -8.440 -1.551 1.00 91.81 113 GLU A CA 1
ATOM 882 C C . GLU A 1 113 ? -23.342 -9.108 -1.945 1.00 91.81 113 GLU A C 1
ATOM 884 O O . GLU A 1 113 ? -23.323 -10.303 -2.224 1.00 91.81 113 GLU A O 1
ATOM 889 N N . PHE A 1 114 ? -22.234 -8.359 -1.920 1.00 91.75 114 PHE A N 1
ATOM 890 C CA . PHE A 1 114 ? -20.909 -8.880 -2.250 1.00 91.75 114 PHE A CA 1
ATOM 891 C C . PHE A 1 114 ? -20.454 -9.963 -1.266 1.00 91.75 114 PHE A C 1
ATOM 893 O O . PHE A 1 114 ? -20.038 -11.035 -1.698 1.00 91.75 114 PHE A O 1
ATOM 900 N N . LEU A 1 115 ? -20.569 -9.712 0.040 1.00 90.44 115 LEU A N 1
ATOM 901 C CA . LEU A 1 115 ? -20.181 -10.679 1.068 1.00 90.44 115 LEU A CA 1
ATOM 902 C C . LEU A 1 115 ? -21.074 -11.926 1.048 1.00 90.44 115 LEU A C 1
ATOM 904 O O . LEU A 1 115 ? -20.570 -13.038 1.166 1.00 90.44 115 LEU A O 1
ATOM 908 N N . ASN A 1 116 ? -22.381 -11.759 0.824 1.00 89.69 116 ASN A N 1
ATOM 909 C CA . ASN A 1 116 ? -23.301 -12.894 0.701 1.00 89.69 116 ASN A CA 1
ATOM 910 C C . ASN A 1 116 ? -22.953 -13.791 -0.499 1.00 89.69 116 ASN A C 1
ATOM 912 O O . ASN A 1 116 ? -22.965 -15.018 -0.385 1.00 89.69 116 ASN A O 1
ATOM 916 N N . ASP A 1 117 ? -22.625 -13.191 -1.646 1.00 88.81 117 ASP A N 1
ATOM 917 C CA . ASP A 1 117 ? -22.195 -13.941 -2.827 1.00 88.81 117 ASP A CA 1
ATOM 918 C C . ASP A 1 117 ? -20.824 -14.605 -2.612 1.00 88.81 117 ASP A C 1
ATOM 920 O O . ASP A 1 117 ? -20.598 -15.708 -3.117 1.00 88.81 117 ASP A O 1
ATOM 924 N N . LEU A 1 118 ? -19.922 -13.970 -1.852 1.00 86.31 118 LEU A N 1
ATOM 925 C CA . LEU A 1 118 ? -18.609 -14.522 -1.513 1.00 86.31 118 LEU A CA 1
ATOM 926 C C . LEU A 1 118 ? -18.741 -15.781 -0.643 1.00 86.31 118 LEU A C 1
ATOM 928 O O . LEU A 1 118 ? -18.185 -16.820 -0.998 1.00 86.31 118 LEU A O 1
ATOM 932 N N . ASP A 1 119 ? -19.553 -15.731 0.415 1.00 83.62 119 ASP A N 1
ATOM 933 C CA . ASP A 1 119 ? -19.845 -16.884 1.280 1.00 83.62 119 ASP A CA 1
ATOM 934 C C . ASP A 1 119 ? -20.504 -18.038 0.498 1.00 83.62 119 ASP A C 1
ATOM 936 O O . ASP A 1 119 ? -20.182 -19.221 0.673 1.00 83.62 119 ASP A O 1
ATOM 940 N N . ALA A 1 120 ? -21.414 -17.704 -0.423 1.00 82.12 120 ALA A N 1
ATOM 941 C CA . ALA A 1 120 ? -22.061 -18.680 -1.295 1.00 82.12 120 ALA A CA 1
ATOM 942 C C . ALA A 1 120 ? -21.088 -19.332 -2.297 1.00 82.12 120 ALA A C 1
ATOM 944 O O . ALA A 1 120 ? -21.314 -20.465 -2.723 1.00 82.12 120 ALA A O 1
ATOM 945 N N . CYS A 1 121 ? -20.018 -18.639 -2.698 1.00 71.56 121 CYS A N 1
ATOM 946 C CA . CYS A 1 121 ? -18.976 -19.213 -3.552 1.00 71.56 121 CYS A CA 1
ATOM 947 C C . CYS A 1 121 ? -18.037 -20.132 -2.765 1.00 71.56 121 CYS A C 1
ATOM 949 O O . CYS A 1 121 ? -17.734 -21.221 -3.253 1.00 71.56 121 CYS A O 1
ATOM 951 N N . SER A 1 122 ? -17.632 -19.740 -1.554 1.00 63.88 122 SER A N 1
ATOM 952 C CA . SER A 1 122 ? -16.773 -20.558 -0.686 1.00 63.88 122 SER A CA 1
ATOM 953 C C . SER A 1 122 ? -17.426 -21.904 -0.356 1.00 63.88 122 SER A C 1
ATOM 955 O O . SER A 1 122 ? -16.820 -22.950 -0.559 1.00 63.88 122 SER A O 1
ATOM 957 N N . SER A 1 123 ? -18.714 -21.897 -0.003 1.00 55.56 123 SER A N 1
ATOM 958 C CA . SER A 1 123 ? -19.492 -23.124 0.255 1.00 55.56 123 SER A CA 1
ATOM 959 C C . SER A 1 123 ? -19.747 -23.989 -0.992 1.00 55.56 123 SER A C 1
ATOM 961 O O . SER A 1 123 ? -19.980 -25.191 -0.887 1.00 55.56 123 SER A O 1
ATOM 963 N N . ARG A 1 124 ? -19.704 -23.412 -2.202 1.00 42.59 124 ARG A N 1
ATOM 964 C CA . ARG A 1 124 ? -19.855 -24.155 -3.469 1.00 42.59 124 ARG A CA 1
ATOM 965 C C . ARG A 1 124 ? -18.561 -24.786 -3.967 1.00 42.59 124 ARG A C 1
ATOM 967 O O . ARG A 1 124 ? -18.637 -25.779 -4.691 1.00 42.59 124 ARG A O 1
ATOM 974 N N . ALA A 1 125 ? -17.401 -24.249 -3.588 1.00 43.41 125 ALA A N 1
ATOM 975 C CA . ALA A 1 125 ? -16.109 -24.850 -3.913 1.00 43.41 125 ALA A CA 1
ATOM 976 C C . ALA A 1 125 ? -15.971 -26.272 -3.329 1.00 43.41 125 ALA A C 1
ATOM 978 O O . ALA A 1 125 ? -15.275 -27.100 -3.911 1.00 43.41 125 ALA A O 1
ATOM 979 N N . GLU A 1 126 ? -16.717 -26.594 -2.266 1.00 38.94 126 GLU A N 1
ATOM 980 C CA . GLU A 1 126 ? -16.777 -27.930 -1.658 1.00 38.94 126 GLU A CA 1
ATOM 981 C C . GLU A 1 126 ? -17.525 -28.989 -2.505 1.00 38.94 126 GLU A C 1
ATOM 983 O O . GLU A 1 126 ? -17.386 -30.185 -2.252 1.00 38.94 126 GLU A O 1
ATOM 988 N N . VAL A 1 127 ? -18.318 -28.598 -3.519 1.00 33.44 127 VAL A N 1
ATOM 989 C CA . VAL A 1 127 ? -19.216 -29.520 -4.262 1.00 33.44 127 VAL A CA 1
ATOM 990 C C . VAL A 1 127 ? -18.765 -29.777 -5.708 1.00 33.44 127 VAL A C 1
ATOM 992 O O . VAL A 1 127 ? -19.258 -30.698 -6.363 1.00 33.44 127 VAL A O 1
ATOM 995 N N . CYS A 1 128 ? -17.805 -29.016 -6.232 1.00 28.69 128 CYS A N 1
ATOM 996 C CA . CYS A 1 128 ? -17.389 -29.149 -7.626 1.00 28.69 128 CYS A CA 1
ATOM 997 C C . CYS A 1 128 ? -16.397 -30.306 -7.815 1.00 28.69 128 CYS A C 1
ATOM 999 O O . CYS A 1 128 ? -15.183 -30.154 -7.688 1.00 28.69 128 CYS A O 1
ATOM 1001 N N . SER A 1 129 ? -16.920 -31.476 -8.185 1.00 30.97 129 SER A N 1
ATOM 1002 C CA . SER A 1 129 ? -16.120 -32.538 -8.795 1.00 30.97 129 SER A CA 1
ATOM 1003 C C . SER A 1 129 ? -15.433 -32.044 -10.075 1.00 30.97 129 SER A C 1
ATOM 1005 O O . SER A 1 129 ? -16.009 -31.284 -10.854 1.00 30.97 129 SER A O 1
ATOM 1007 N N . ILE A 1 130 ? -14.215 -32.540 -10.309 1.00 42.38 130 ILE A N 1
ATOM 1008 C CA . ILE A 1 130 ? -13.279 -32.192 -11.399 1.00 42.38 130 ILE A CA 1
ATOM 1009 C C . ILE A 1 130 ? -13.916 -32.188 -12.812 1.00 42.38 130 ILE A C 1
ATOM 1011 O O . ILE A 1 130 ? -13.404 -31.536 -13.723 1.00 42.38 130 ILE A O 1
ATOM 1015 N N . ASP A 1 131 ? -15.054 -32.856 -13.012 1.00 32.88 131 ASP A N 1
ATOM 1016 C CA . ASP A 1 131 ? -15.731 -32.966 -14.310 1.00 32.88 131 ASP A CA 1
ATOM 1017 C C . ASP A 1 131 ? -16.578 -31.740 -14.724 1.00 32.88 131 ASP A C 1
ATOM 1019 O O . ASP A 1 131 ? -16.905 -31.607 -15.908 1.00 32.88 131 ASP A O 1
ATOM 1023 N N . ASP A 1 132 ? -16.884 -30.799 -13.820 1.00 36.69 132 ASP A N 1
ATOM 1024 C CA . ASP A 1 132 ? -17.750 -29.642 -14.132 1.00 36.69 132 ASP A CA 1
ATOM 1025 C C . ASP A 1 132 ? -17.013 -28.416 -14.714 1.00 36.69 132 ASP A C 1
ATOM 1027 O O . ASP A 1 132 ? -17.638 -27.474 -15.209 1.00 36.69 132 ASP A O 1
ATOM 1031 N N . VAL A 1 133 ? -15.677 -28.455 -14.788 1.00 39.22 133 VAL A N 1
ATOM 1032 C CA . VAL A 1 133 ? -14.827 -27.338 -15.260 1.00 39.22 133 VAL A CA 1
ATOM 1033 C C . VAL A 1 133 ? -15.012 -27.024 -16.761 1.00 39.22 133 VAL A C 1
ATOM 1035 O O . VAL A 1 133 ? -14.589 -25.985 -17.260 1.00 39.22 133 VAL A O 1
ATOM 1038 N N . LYS A 1 134 ? -15.704 -27.878 -17.529 1.00 31.84 134 LYS A N 1
ATOM 1039 C CA . LYS A 1 134 ? -15.870 -27.705 -18.989 1.00 31.84 134 LYS A CA 1
ATOM 1040 C C . LYS A 1 134 ? -17.056 -26.829 -19.418 1.00 31.84 134 LYS A C 1
ATOM 1042 O O . LYS A 1 134 ? -17.323 -26.731 -20.618 1.00 31.84 134 LYS A O 1
ATOM 1047 N N . LYS A 1 135 ? -17.779 -26.191 -18.491 1.00 32.62 135 LYS A N 1
ATOM 1048 C CA . LYS A 1 135 ? -18.956 -25.357 -18.812 1.00 32.62 135 LYS A CA 1
ATOM 1049 C C . LYS A 1 135 ? -18.980 -23.979 -18.148 1.00 32.62 135 LYS A C 1
ATOM 1051 O O . LYS A 1 135 ? -20.056 -23.403 -18.008 1.00 32.62 135 LYS A O 1
ATOM 1056 N N . GLU A 1 136 ? -17.843 -23.374 -17.830 1.00 37.75 136 GLU A N 1
ATOM 1057 C CA . GLU A 1 136 ? -17.859 -21.949 -17.487 1.00 37.75 136 GLU A CA 1
ATOM 1058 C C . GLU A 1 136 ? -17.871 -21.094 -18.758 1.00 37.75 136 GLU A C 1
ATOM 1060 O O . GLU A 1 136 ? -16.856 -20.786 -19.380 1.00 37.75 136 GLU A O 1
ATOM 1065 N N . LYS A 1 137 ? -19.090 -20.720 -19.172 1.00 34.16 137 LYS A N 1
ATOM 1066 C CA . LYS A 1 137 ? -19.318 -19.525 -19.990 1.00 34.16 137 LYS A CA 1
ATOM 1067 C C . LYS A 1 137 ? -18.544 -18.377 -19.350 1.00 34.16 137 LYS A C 1
ATOM 1069 O O . LYS A 1 137 ? -18.696 -18.190 -18.153 1.00 34.16 137 LYS A O 1
ATOM 1074 N N . VAL A 1 138 ? -17.806 -17.610 -20.156 1.00 34.75 138 VAL A N 1
ATOM 1075 C CA . VAL A 1 138 ? -17.154 -16.336 -19.801 1.00 34.75 138 VAL A CA 1
ATOM 1076 C C . VAL A 1 138 ? -18.004 -15.577 -18.775 1.00 34.75 138 VAL A C 1
ATOM 1078 O O . VAL A 1 138 ? -18.992 -14.930 -19.133 1.00 34.75 138 VAL A O 1
ATOM 1081 N N . VAL A 1 139 ? -17.672 -15.725 -17.490 1.00 41.91 139 VAL A N 1
ATOM 1082 C CA . VAL A 1 139 ? -18.390 -15.067 -16.402 1.00 41.91 139 VAL A CA 1
ATOM 1083 C C . VAL A 1 139 ? -17.908 -13.631 -16.434 1.00 41.91 139 VAL A C 1
ATOM 1085 O O . VAL A 1 139 ? -16.810 -13.319 -15.983 1.00 41.91 139 VAL A O 1
ATOM 1088 N N . VAL A 1 140 ? -18.701 -12.744 -17.032 1.00 39.28 140 VAL A N 1
ATOM 1089 C CA . VAL A 1 140 ? -18.514 -11.312 -16.805 1.00 39.28 140 VAL A CA 1
ATOM 1090 C C . VAL A 1 140 ? -18.641 -11.123 -15.290 1.00 39.28 140 VAL A C 1
ATOM 1092 O O . VAL A 1 140 ? -19.700 -11.466 -14.755 1.00 39.28 140 VAL A O 1
ATOM 1095 N N . PRO A 1 141 ? -17.599 -10.653 -14.580 1.00 66.12 141 PRO A N 1
ATOM 1096 C CA . PRO A 1 141 ? -17.664 -10.527 -13.132 1.00 66.12 141 PRO A CA 1
ATOM 1097 C C . PRO A 1 141 ? -18.845 -9.627 -12.772 1.00 66.12 141 PRO A C 1
ATOM 1099 O O . PRO A 1 141 ? -18.992 -8.528 -13.321 1.00 66.12 141 PRO A O 1
ATOM 1102 N N . LYS A 1 142 ? -19.722 -10.127 -11.893 1.00 81.94 142 LYS A N 1
ATOM 1103 C CA . LYS A 1 142 ? -20.865 -9.374 -11.373 1.00 81.94 142 LYS A CA 1
ATOM 1104 C C . LYS A 1 142 ? -20.343 -8.043 -10.831 1.00 81.94 142 LYS A C 1
ATOM 1106 O O . LYS A 1 142 ? -19.407 -8.014 -10.035 1.00 81.94 142 LYS A O 1
ATOM 1111 N N . ARG A 1 143 ? -20.900 -6.931 -11.314 1.00 82.19 143 ARG A N 1
ATOM 1112 C CA . ARG A 1 143 ? -20.535 -5.593 -10.839 1.00 82.19 143 ARG A CA 1
ATOM 1113 C C . ARG A 1 143 ? -21.394 -5.259 -9.630 1.00 82.19 143 ARG A C 1
ATOM 1115 O O . ARG A 1 143 ? -22.609 -5.154 -9.770 1.00 82.19 143 ARG A O 1
ATOM 1122 N N . TYR A 1 144 ? -20.755 -5.077 -8.483 1.00 87.38 144 TYR A N 1
ATOM 1123 C CA . TYR A 1 144 ? -21.407 -4.644 -7.252 1.00 87.38 144 TYR A CA 1
ATOM 1124 C C . TYR A 1 144 ? -21.352 -3.119 -7.152 1.00 87.38 144 TYR A C 1
ATOM 1126 O O . TYR A 1 144 ? -20.312 -2.517 -7.418 1.00 87.38 144 TYR A O 1
ATOM 1134 N N . CYS A 1 145 ? -22.466 -2.493 -6.775 1.00 88.06 145 CYS A N 1
ATOM 1135 C CA . CYS A 1 145 ? -22.505 -1.070 -6.447 1.00 88.06 145 CYS A CA 1
ATOM 1136 C C . CYS A 1 145 ? -22.324 -0.922 -4.936 1.00 88.06 145 CYS A C 1
ATOM 1138 O O . CYS A 1 145 ? -23.292 -1.016 -4.186 1.00 88.06 145 CYS A O 1
ATOM 1140 N N . LEU A 1 146 ? -21.077 -0.749 -4.499 1.00 93.06 146 LEU A N 1
ATOM 1141 C CA . LEU A 1 146 ? -20.713 -0.759 -3.079 1.00 93.06 146 LEU A CA 1
ATOM 1142 C C . LEU A 1 146 ? -20.672 0.637 -2.435 1.00 93.06 146 LEU A C 1
ATOM 1144 O O . LEU A 1 146 ? -20.479 0.745 -1.226 1.00 93.06 146 LEU A O 1
ATOM 1148 N N . ASP A 1 147 ? -20.894 1.697 -3.217 1.00 92.94 147 ASP A N 1
ATOM 1149 C CA . ASP A 1 147 ? -20.809 3.100 -2.794 1.00 92.94 147 ASP A CA 1
ATOM 1150 C C . ASP A 1 147 ? -21.665 3.429 -1.555 1.00 92.94 147 ASP A C 1
ATOM 1152 O O . ASP A 1 147 ? -21.265 4.259 -0.739 1.00 92.94 147 ASP A O 1
ATOM 1156 N N . GLU A 1 148 ? -22.828 2.782 -1.410 1.00 91.88 148 GLU A N 1
ATOM 1157 C CA . GLU A 1 148 ? -23.782 3.003 -0.309 1.00 91.88 148 GLU A CA 1
ATOM 1158 C C . GLU A 1 148 ? -23.778 1.879 0.741 1.00 91.88 148 GLU A C 1
ATOM 1160 O O . GLU A 1 148 ? -24.361 2.039 1.811 1.00 91.88 148 GLU A O 1
ATOM 1165 N N . SER A 1 149 ? -23.141 0.740 0.453 1.00 92.06 149 SER A N 1
ATOM 1166 C CA . SER A 1 149 ? -23.182 -0.453 1.311 1.00 92.06 149 SER A CA 1
ATOM 1167 C C . SER A 1 149 ? -21.899 -0.699 2.102 1.00 92.06 149 SER A C 1
ATOM 1169 O O . SER A 1 149 ? -21.831 -1.677 2.842 1.00 92.06 149 SER A O 1
ATOM 1171 N N . VAL A 1 150 ? -20.865 0.122 1.900 1.00 93.62 150 VAL A N 1
ATOM 1172 C CA . VAL A 1 150 ? -19.586 0.023 2.612 1.00 93.62 150 VAL A CA 1
ATOM 1173 C C . VAL A 1 150 ? -19.552 1.048 3.737 1.00 93.62 150 VAL A C 1
ATOM 1175 O O . VAL A 1 150 ? -19.470 2.251 3.494 1.00 93.62 150 VAL A O 1
ATOM 1178 N N . ASN A 1 151 ? -19.579 0.548 4.969 1.00 91.75 151 ASN A N 1
ATOM 1179 C CA . ASN A 1 151 ? -19.485 1.329 6.198 1.00 91.75 151 ASN A CA 1
ATOM 1180 C C . ASN A 1 151 ? -18.126 1.138 6.876 1.00 91.75 151 ASN A C 1
ATOM 1182 O O . ASN A 1 151 ? -17.555 2.091 7.413 1.00 91.75 151 ASN A O 1
ATOM 1186 N N . VAL A 1 152 ? -17.579 -0.076 6.815 1.00 94.44 152 VAL A N 1
ATOM 1187 C CA . VAL A 1 152 ? -16.266 -0.431 7.363 1.00 94.44 152 VAL A CA 1
ATOM 1188 C C . VAL A 1 152 ? -15.391 -1.120 6.317 1.00 94.44 152 VAL A C 1
ATOM 1190 O O . VAL A 1 152 ? -15.849 -1.554 5.262 1.00 94.44 152 VAL A O 1
ATOM 1193 N N . TRP A 1 153 ? -14.091 -1.211 6.594 1.00 95.38 153 TRP A N 1
ATOM 1194 C CA . TRP A 1 153 ? -13.108 -1.765 5.659 1.00 95.38 153 TRP A CA 1
ATOM 1195 C C . TRP A 1 153 ? -13.328 -3.247 5.328 1.00 95.38 153 TRP A C 1
ATOM 1197 O O . TRP A 1 153 ? -12.915 -3.698 4.263 1.00 95.38 153 TRP A O 1
ATOM 1207 N N . SER A 1 154 ? -13.976 -4.002 6.214 1.00 95.31 154 SER A N 1
ATOM 1208 C CA . SER A 1 154 ? -14.268 -5.424 6.022 1.00 95.31 154 SER A CA 1
ATOM 1209 C C . SER A 1 154 ? -15.452 -5.687 5.088 1.00 95.31 154 SER A C 1
ATOM 1211 O O . SER A 1 154 ? -15.562 -6.794 4.571 1.00 95.31 154 SER A O 1
ATOM 1213 N N . ASP A 1 155 ? -16.288 -4.683 4.788 1.00 95.19 155 ASP A N 1
ATOM 1214 C CA . ASP A 1 155 ? -17.498 -4.849 3.961 1.00 95.19 155 ASP A CA 1
ATOM 1215 C C . ASP A 1 155 ? -17.198 -5.228 2.500 1.00 95.19 155 ASP A C 1
ATOM 1217 O O . ASP A 1 155 ? -18.089 -5.595 1.737 1.00 95.19 155 ASP A O 1
ATOM 1221 N N . TYR A 1 156 ? -15.942 -5.126 2.081 1.00 94.62 156 TYR A N 1
ATOM 1222 C CA . TYR A 1 156 ? -15.470 -5.519 0.755 1.00 94.62 156 TYR A CA 1
ATOM 1223 C C . TYR A 1 156 ? -14.178 -6.335 0.833 1.00 94.62 156 TYR A C 1
ATOM 1225 O O . TYR A 1 156 ? -13.495 -6.503 -0.179 1.00 94.62 156 TYR A O 1
ATOM 1233 N N . LEU A 1 157 ? -13.812 -6.826 2.020 1.00 94.19 157 LEU A N 1
ATOM 1234 C CA . LEU A 1 157 ? -12.657 -7.696 2.176 1.00 94.19 157 LEU A CA 1
ATOM 1235 C C . LEU A 1 157 ? -12.979 -9.061 1.568 1.00 94.19 157 LEU A C 1
ATOM 1237 O O . LEU A 1 157 ? -13.963 -9.698 1.929 1.00 94.19 157 LEU A O 1
ATOM 1241 N N . ARG A 1 158 ? -12.132 -9.494 0.639 1.00 91.25 158 ARG A N 1
ATOM 1242 C CA . ARG A 1 158 ? -12.177 -10.832 0.051 1.00 91.25 158 ARG A CA 1
ATOM 1243 C C . ARG A 1 158 ? -11.195 -11.767 0.751 1.00 91.25 158 ARG A C 1
ATOM 1245 O O . ARG A 1 158 ? -11.512 -12.927 0.982 1.00 91.25 158 ARG A O 1
ATOM 1252 N N . THR A 1 159 ? -10.017 -11.245 1.079 1.00 89.88 159 THR A N 1
ATOM 1253 C CA . THR A 1 159 ? -8.912 -12.033 1.617 1.00 89.88 159 THR A CA 1
ATOM 1254 C C . THR A 1 159 ? -9.172 -12.464 3.052 1.00 89.88 159 THR A C 1
ATOM 1256 O O . THR A 1 159 ? -9.409 -11.628 3.922 1.00 89.88 159 THR A O 1
ATOM 1259 N N . PHE A 1 160 ? -9.048 -13.763 3.319 1.00 90.75 160 PHE A N 1
ATOM 1260 C CA . PHE A 1 160 ? -9.088 -14.284 4.681 1.00 90.75 160 PHE A CA 1
ATOM 1261 C C . PHE A 1 160 ? -7.856 -13.861 5.479 1.00 90.75 160 PHE A C 1
ATOM 1263 O O . PHE A 1 160 ? -6.721 -13.898 4.992 1.00 90.75 160 PHE A O 1
ATOM 1270 N N . TYR A 1 161 ? -8.077 -13.506 6.740 1.00 93.00 161 TYR A N 1
ATOM 1271 C CA . TYR A 1 161 ? -7.007 -13.210 7.682 1.00 93.00 161 TYR A CA 1
ATOM 1272 C C . TYR A 1 161 ? -6.833 -14.365 8.659 1.00 93.00 161 TYR A C 1
ATOM 1274 O O . TYR A 1 161 ? -7.789 -15.023 9.058 1.00 93.00 161 TYR A O 1
ATOM 1282 N N . HIS A 1 162 ? -5.593 -14.602 9.076 1.00 92.06 162 HIS A N 1
ATOM 1283 C CA . HIS A 1 162 ? -5.327 -15.550 10.149 1.00 92.06 162 HIS A CA 1
ATOM 1284 C C . HIS A 1 162 ? -5.800 -14.948 11.493 1.00 92.06 162 HIS A C 1
ATOM 1286 O O . HIS A 1 162 ? -5.608 -13.750 11.694 1.00 92.06 162 HIS A O 1
ATOM 1292 N N . PRO A 1 163 ? -6.308 -15.732 12.467 1.00 90.00 163 PRO A N 1
ATOM 1293 C CA . PRO A 1 163 ? -6.769 -15.211 13.766 1.00 90.00 163 PRO A CA 1
ATOM 1294 C C . PRO A 1 163 ? -5.744 -14.329 14.495 1.00 90.00 163 PRO A C 1
ATOM 1296 O O . PRO A 1 163 ? -6.057 -13.294 15.078 1.00 90.00 163 PRO A O 1
ATOM 1299 N N . ARG A 1 164 ? -4.462 -14.696 14.396 1.00 91.31 164 ARG A N 1
ATOM 1300 C CA . ARG A 1 164 ? -3.351 -13.909 14.960 1.00 91.31 164 ARG A CA 1
ATOM 1301 C C . ARG A 1 164 ? -3.178 -12.514 14.331 1.00 91.31 164 ARG A C 1
ATOM 1303 O O . ARG A 1 164 ? -2.526 -11.671 14.935 1.00 91.31 164 ARG A O 1
ATOM 1310 N N . SER A 1 165 ? -3.754 -12.249 13.157 1.00 94.25 165 SER A N 1
ATOM 1311 C CA . SER A 1 165 ? -3.665 -10.952 12.479 1.00 94.25 165 SER A CA 1
ATOM 1312 C C . SER A 1 165 ? -4.479 -9.851 13.139 1.00 94.25 165 SER A C 1
ATOM 1314 O O . SER A 1 165 ? -4.117 -8.695 12.975 1.00 94.25 165 SER A O 1
ATOM 1316 N N . LEU A 1 166 ? -5.564 -10.164 13.847 1.00 94.00 166 LEU A N 1
ATOM 1317 C CA . LEU A 1 166 ? -6.491 -9.154 14.361 1.00 94.00 166 LEU A CA 1
ATOM 1318 C C . LEU A 1 166 ? -6.216 -8.856 15.841 1.00 94.00 166 LEU A C 1
ATOM 1320 O O . LEU A 1 166 ? -6.509 -9.677 16.705 1.00 94.00 166 LEU A O 1
ATOM 1324 N N . ALA A 1 167 ? -5.676 -7.672 16.132 1.00 93.75 167 ALA A N 1
ATOM 1325 C CA . ALA A 1 167 ? -5.444 -7.148 17.479 1.00 93.75 167 ALA A CA 1
ATOM 1326 C C . ALA A 1 167 ? -6.420 -5.994 17.774 1.00 93.75 167 ALA A C 1
ATOM 1328 O O . ALA A 1 167 ? -6.074 -4.814 17.681 1.00 93.75 167 ALA A O 1
ATOM 1329 N N . ILE A 1 168 ? -7.680 -6.328 18.066 1.00 92.94 168 ILE A N 1
ATOM 1330 C CA . ILE A 1 168 ? -8.734 -5.335 18.318 1.00 92.94 168 ILE A CA 1
ATOM 1331 C C . ILE A 1 168 ? -8.683 -4.860 19.769 1.00 92.94 168 ILE A C 1
ATOM 1333 O O . ILE A 1 168 ? -8.808 -5.662 20.694 1.00 92.94 168 ILE A O 1
ATOM 1337 N N . THR A 1 169 ? -8.554 -3.547 19.973 1.00 89.94 169 THR A N 1
ATOM 1338 C CA . THR A 1 169 ? -8.617 -2.966 21.321 1.00 89.94 169 THR A CA 1
ATOM 1339 C C . THR A 1 169 ? -10.062 -2.801 21.787 1.00 89.94 169 THR A C 1
ATOM 1341 O O . THR A 1 169 ? -10.924 -2.313 21.052 1.00 89.94 169 THR A O 1
ATOM 1344 N N . ASN A 1 170 ? -10.321 -3.192 23.036 1.00 87.25 170 ASN A N 1
ATOM 1345 C CA . ASN A 1 170 ? -11.623 -3.055 23.688 1.00 87.25 170 ASN A CA 1
ATOM 1346 C C . ASN A 1 170 ? -11.746 -1.786 24.547 1.00 87.25 170 ASN A C 1
ATOM 1348 O O . ASN A 1 170 ? -12.838 -1.509 25.037 1.00 87.25 170 ASN A O 1
ATOM 1352 N N . GLU A 1 171 ? -10.661 -1.025 24.727 1.00 86.81 171 GLU A N 1
ATOM 1353 C CA . GLU A 1 171 ? -10.658 0.198 25.547 1.00 86.81 171 GLU A CA 1
ATOM 1354 C C . GLU A 1 171 ? -11.440 1.345 24.907 1.00 86.81 171 GLU A C 1
ATOM 1356 O O . GLU A 1 171 ? -12.031 2.169 25.603 1.00 86.81 171 GLU A O 1
ATOM 1361 N N . TYR A 1 172 ? -11.451 1.382 23.576 1.00 90.56 172 TYR A N 1
ATOM 1362 C CA . TYR A 1 172 ? -12.114 2.410 22.791 1.00 90.56 172 TYR A CA 1
ATOM 1363 C C . TYR A 1 172 ? -13.012 1.771 21.743 1.00 90.56 172 TYR A C 1
ATOM 1365 O O . TYR A 1 172 ? -12.732 0.687 21.220 1.00 90.56 172 TYR A O 1
ATOM 1373 N N . LYS A 1 173 ? -14.090 2.475 21.402 1.00 89.44 173 LYS A N 1
ATOM 1374 C CA . LYS A 1 173 ? -15.074 2.013 20.428 1.00 89.44 173 LYS A CA 1
ATOM 1375 C C . LYS A 1 173 ? -15.059 2.886 19.176 1.00 89.44 173 LYS A C 1
ATOM 1377 O O . LYS A 1 173 ? -14.961 4.110 19.235 1.00 89.44 173 LYS A O 1
ATOM 1382 N N . HIS A 1 174 ? -15.162 2.233 18.024 1.00 87.38 174 HIS A N 1
ATOM 1383 C CA . HIS A 1 174 ? -15.281 2.895 16.734 1.00 87.38 174 HIS A CA 1
ATOM 1384 C C . HIS A 1 174 ? -16.568 3.734 16.672 1.00 87.38 174 HIS A C 1
ATOM 1386 O O . HIS A 1 174 ? -17.642 3.243 17.022 1.00 87.38 174 HIS A O 1
ATOM 1392 N N . ASN A 1 175 ? -16.452 4.986 16.217 1.00 84.19 175 ASN A N 1
ATOM 1393 C CA . ASN A 1 175 ? -17.547 5.964 16.138 1.00 84.19 175 ASN A CA 1
ATOM 1394 C C . ASN A 1 175 ? -18.343 6.134 17.448 1.00 84.19 175 ASN A C 1
ATOM 1396 O O . ASN A 1 175 ? -19.561 6.292 17.413 1.00 84.19 175 ASN A O 1
ATOM 1400 N N . ASP A 1 176 ? -17.669 6.089 18.602 1.00 85.44 176 ASP A N 1
ATOM 1401 C CA . ASP A 1 176 ? -18.288 6.403 19.891 1.00 85.44 176 ASP A CA 1
ATOM 1402 C C . ASP A 1 176 ? -18.017 7.853 20.312 1.00 85.44 176 ASP A C 1
ATOM 1404 O O . ASP A 1 176 ? -16.869 8.289 20.423 1.00 85.44 176 ASP A O 1
ATOM 1408 N N . ASP A 1 177 ? -19.097 8.585 20.581 1.00 83.31 177 ASP A N 1
ATOM 1409 C CA . ASP A 1 177 ? -19.047 9.965 21.067 1.00 83.31 177 ASP A CA 1
ATOM 1410 C C . ASP A 1 177 ? -18.652 10.042 22.551 1.00 83.31 177 ASP A C 1
ATOM 1412 O O . ASP A 1 177 ? -18.147 11.073 22.999 1.00 83.31 177 ASP A O 1
ATOM 1416 N N . ASN A 1 178 ? -18.854 8.961 23.319 1.00 83.69 178 ASN A N 1
ATOM 1417 C CA . ASN A 1 178 ? -18.560 8.938 24.755 1.00 83.69 178 ASN A CA 1
ATOM 1418 C 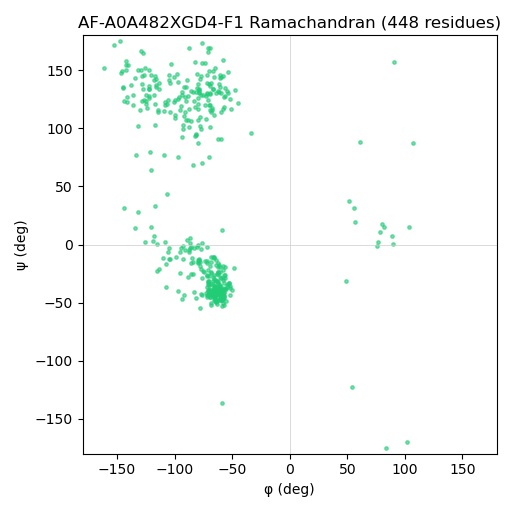C . ASN A 1 178 ? -17.081 8.652 25.044 1.00 83.69 178 ASN A C 1
ATOM 1420 O O . ASN A 1 178 ? -16.497 9.278 25.928 1.00 83.69 178 ASN A O 1
ATOM 1424 N N . THR A 1 179 ? -16.469 7.726 24.298 1.00 83.88 179 THR A N 1
ATOM 1425 C CA . THR A 1 179 ? -15.052 7.341 24.428 1.00 83.88 179 THR A CA 1
ATOM 1426 C C . THR A 1 179 ? -14.272 7.567 23.120 1.00 83.88 179 THR A C 1
ATOM 1428 O O . THR A 1 179 ? -13.774 6.624 22.502 1.00 83.88 179 THR A O 1
ATOM 1431 N N . PRO A 1 180 ? -14.130 8.827 22.663 1.00 86.44 180 PRO A N 1
ATOM 1432 C CA . PRO A 1 180 ? -13.480 9.119 21.392 1.00 86.44 180 PRO A CA 1
ATOM 1433 C C . PRO A 1 180 ? -11.974 8.835 21.450 1.00 86.44 180 PRO A C 1
ATOM 1435 O O . PRO A 1 180 ? -11.269 9.345 22.321 1.00 86.44 180 PRO A O 1
ATOM 1438 N N . PHE A 1 181 ? -11.458 8.101 20.463 1.00 92.75 181 PHE A N 1
ATOM 1439 C CA . PHE A 1 181 ? -10.023 7.876 20.259 1.00 92.75 181 PHE A CA 1
ATOM 1440 C C . PHE A 1 181 ? -9.475 8.852 19.205 1.00 92.75 181 PHE A C 1
ATOM 1442 O O . PHE A 1 181 ? -9.300 8.516 18.033 1.00 92.75 181 PHE A O 1
ATOM 1449 N N . LYS A 1 182 ? -9.301 10.115 19.606 1.00 91.12 182 LYS A N 1
ATOM 1450 C CA . LYS A 1 182 ? -8.979 11.238 18.708 1.00 91.12 182 LYS A CA 1
ATOM 1451 C C . LYS A 1 182 ? -7.597 11.839 18.936 1.00 91.12 182 LYS A C 1
ATOM 1453 O O . LYS A 1 182 ? -7.098 12.507 18.038 1.00 91.12 182 LYS A O 1
ATOM 1458 N N . PHE A 1 183 ? -6.982 11.664 20.101 1.00 94.25 183 PHE A N 1
ATOM 1459 C CA . PHE A 1 183 ? -5.762 12.379 20.478 1.00 94.25 183 PHE A CA 1
ATOM 1460 C C . PHE A 1 183 ? -4.524 11.489 20.365 1.00 94.25 183 PHE A C 1
ATOM 1462 O O . PHE A 1 183 ? -4.530 10.353 20.827 1.00 94.25 183 PHE A O 1
ATOM 1469 N N . TYR A 1 184 ? -3.419 12.041 19.857 1.00 94.69 184 TYR A N 1
ATOM 1470 C CA . TYR A 1 184 ? -2.121 11.355 19.795 1.00 94.69 184 TYR A CA 1
ATOM 1471 C C . TYR A 1 184 ? -1.695 10.728 21.139 1.00 94.69 184 TYR A C 1
ATOM 1473 O O . TYR A 1 184 ? -1.187 9.610 21.177 1.00 94.69 184 TYR A O 1
ATOM 1481 N N . GLY A 1 185 ? -1.952 11.422 22.255 1.00 95.62 185 GLY A N 1
ATOM 1482 C CA . GLY A 1 185 ? -1.634 10.935 23.600 1.00 95.62 185 GLY A CA 1
ATOM 1483 C C . GLY A 1 185 ? -2.376 9.656 23.998 1.00 95.62 185 GLY A C 1
ATOM 1484 O O . GLY A 1 185 ? -1.782 8.816 24.664 1.00 95.62 185 GLY A O 1
ATOM 1485 N N . GLN A 1 186 ? -3.613 9.455 23.529 1.00 95.12 186 GLN A N 1
ATOM 1486 C CA . GLN A 1 186 ? -4.385 8.239 23.823 1.00 95.12 186 GLN A CA 1
ATOM 1487 C C . GLN A 1 186 ? -3.725 7.000 23.213 1.00 95.12 186 GLN A C 1
ATOM 1489 O O . GLN A 1 186 ? -3.701 5.947 23.835 1.00 95.12 186 GLN A O 1
ATOM 1494 N N . GLY A 1 187 ? -3.117 7.127 22.028 1.00 94.00 187 GLY A N 1
ATOM 1495 C CA . GLY A 1 187 ? -2.337 6.038 21.434 1.00 94.00 187 GLY A CA 1
ATOM 1496 C C . GLY A 1 187 ? -1.082 5.691 22.238 1.00 94.00 187 GLY A C 1
ATOM 1497 O O . GLY A 1 187 ? -0.731 4.520 22.350 1.00 94.00 187 GLY A O 1
ATOM 1498 N N . ILE A 1 188 ? -0.431 6.692 22.843 1.00 93.88 188 ILE A N 1
ATOM 1499 C CA . ILE A 1 188 ? 0.703 6.464 23.751 1.00 93.88 188 ILE A CA 1
ATOM 1500 C C . ILE A 1 188 ? 0.240 5.757 25.027 1.00 93.88 188 ILE A C 1
ATOM 1502 O O . ILE A 1 188 ? 0.938 4.875 25.516 1.00 93.88 188 ILE A O 1
ATOM 1506 N N . GLU A 1 189 ? -0.898 6.160 25.588 1.00 95.19 189 GLU A N 1
ATOM 1507 C CA . GLU A 1 189 ? -1.466 5.539 26.788 1.00 95.19 189 GLU A CA 1
ATOM 1508 C C . GLU A 1 189 ? -1.898 4.095 26.525 1.00 95.19 189 GLU A C 1
ATOM 1510 O O . GLU A 1 189 ? -1.509 3.219 27.291 1.00 95.19 189 GLU A O 1
ATOM 1515 N N . LEU A 1 190 ? -2.571 3.831 25.401 1.00 94.38 190 LEU A N 1
ATOM 1516 C CA . LEU A 1 190 ? -2.938 2.479 24.974 1.00 94.38 190 LEU A CA 1
ATOM 1517 C C . LEU A 1 190 ? -1.702 1.579 24.823 1.00 94.38 190 LEU A C 1
ATOM 1519 O O . LEU A 1 190 ? -1.711 0.439 25.271 1.00 94.38 190 LEU A O 1
ATOM 1523 N N . TRP A 1 191 ? -0.609 2.088 24.242 1.00 94.00 191 TRP A N 1
ATOM 1524 C CA . TRP A 1 191 ? 0.637 1.319 24.123 1.00 94.00 191 TRP A CA 1
ATOM 1525 C C . TRP A 1 191 ? 1.327 1.053 25.470 1.00 94.00 191 TRP A C 1
ATOM 1527 O O . TRP A 1 191 ? 2.096 0.108 25.581 1.00 94.00 191 TRP A O 1
ATOM 1537 N N . LYS A 1 192 ? 1.083 1.880 26.494 1.00 94.69 192 LYS A N 1
ATOM 1538 C CA . LYS A 1 192 ? 1.605 1.651 27.852 1.00 94.69 192 LYS A CA 1
ATOM 1539 C C . LYS A 1 192 ? 0.801 0.615 28.632 1.00 94.69 192 LYS A C 1
ATOM 1541 O O . LYS A 1 192 ? 1.258 0.211 29.699 1.00 94.69 192 LYS A O 1
ATOM 1546 N N . ASN A 1 193 ? -0.384 0.229 28.159 1.00 95.00 193 ASN A N 1
ATOM 1547 C CA . ASN A 1 193 ? -1.090 -0.901 28.735 1.00 95.00 193 ASN A CA 1
ATOM 1548 C C . ASN A 1 193 ? -0.301 -2.182 28.419 1.00 95.00 193 ASN A C 1
ATOM 1550 O O . ASN A 1 193 ? -0.167 -2.556 27.254 1.00 95.00 193 ASN A O 1
ATOM 1554 N N . GLU A 1 194 ? 0.208 -2.838 29.464 1.00 94.38 194 GLU A N 1
ATOM 1555 C CA . GLU A 1 194 ? 1.024 -4.051 29.357 1.00 94.38 194 GLU A CA 1
ATOM 1556 C C . GLU A 1 194 ? 0.284 -5.186 28.635 1.00 94.38 194 GLU A C 1
ATOM 1558 O O . GLU A 1 194 ? 0.884 -5.849 27.793 1.00 94.38 194 GLU A O 1
ATOM 1563 N N . ASP A 1 195 ? -1.020 -5.358 28.879 1.00 93.25 195 ASP A N 1
ATOM 1564 C CA . ASP A 1 195 ? -1.818 -6.419 28.253 1.00 93.25 195 ASP A CA 1
ATOM 1565 C C . ASP A 1 195 ? -1.921 -6.211 26.736 1.00 93.25 195 ASP A C 1
ATOM 1567 O O . ASP A 1 195 ? -1.739 -7.141 25.949 1.00 93.25 195 ASP A O 1
ATOM 1571 N N . TYR A 1 196 ? -2.187 -4.971 26.312 1.00 93.81 196 TYR A N 1
ATOM 1572 C CA . TYR A 1 196 ? -2.280 -4.630 24.893 1.00 93.81 196 TYR A CA 1
ATOM 1573 C C . TYR A 1 196 ? -0.911 -4.693 24.207 1.00 93.81 196 TYR A C 1
ATOM 1575 O O . TYR A 1 196 ? -0.793 -5.209 23.094 1.00 93.81 196 TYR A O 1
ATOM 1583 N N . GLN A 1 197 ? 0.130 -4.172 24.864 1.00 94.06 197 GLN A N 1
ATOM 1584 C CA . GLN A 1 197 ? 1.492 -4.195 24.343 1.00 94.06 197 GLN A CA 1
ATOM 1585 C C . GLN A 1 197 ? 1.980 -5.632 24.132 1.00 94.06 197 GLN A C 1
ATOM 1587 O O . GLN A 1 197 ? 2.541 -5.928 23.074 1.00 94.06 197 GLN A O 1
ATOM 1592 N N . GLU A 1 198 ? 1.768 -6.512 25.113 1.00 93.44 198 GLU A N 1
ATOM 1593 C CA . GLU A 1 198 ? 2.219 -7.900 25.051 1.00 93.44 198 GLU A CA 1
ATOM 1594 C C . GLU A 1 198 ? 1.439 -8.697 23.999 1.00 93.44 198 GLU A C 1
ATOM 1596 O O . GLU A 1 198 ? 2.067 -9.356 23.173 1.00 93.44 198 GLU A O 1
ATOM 1601 N N . ASP A 1 199 ? 0.104 -8.573 23.933 1.00 93.25 199 ASP A N 1
ATOM 1602 C CA . ASP A 1 199 ? -0.702 -9.228 22.886 1.00 93.25 199 ASP A CA 1
ATOM 1603 C C . ASP A 1 199 ? -0.259 -8.792 21.479 1.00 93.25 199 ASP A C 1
ATOM 1605 O O . ASP A 1 199 ? -0.031 -9.624 20.595 1.00 93.25 199 ASP A O 1
ATOM 1609 N N . PHE A 1 200 ? -0.063 -7.487 21.265 1.00 94.12 200 PHE A N 1
ATOM 1610 C CA . PHE A 1 200 ? 0.365 -6.977 19.966 1.00 94.12 200 PHE A CA 1
ATOM 1611 C C . PHE A 1 200 ? 1.789 -7.431 19.606 1.00 94.12 200 PHE A C 1
ATOM 1613 O O . PHE A 1 200 ? 2.049 -7.823 18.464 1.00 94.12 200 PHE A O 1
ATOM 1620 N N . ALA A 1 201 ? 2.718 -7.405 20.567 1.00 92.94 201 ALA A N 1
ATOM 1621 C CA . ALA A 1 201 ? 4.098 -7.842 20.366 1.00 92.94 201 ALA A CA 1
ATOM 1622 C C . ALA A 1 201 ? 4.200 -9.352 20.108 1.00 92.94 201 ALA A C 1
ATOM 1624 O O . ALA A 1 201 ? 4.962 -9.762 19.230 1.00 92.94 201 ALA A O 1
ATOM 1625 N N . GLU A 1 202 ? 3.410 -10.168 20.808 1.00 93.06 202 GLU A N 1
ATOM 1626 C CA . GLU A 1 202 ? 3.358 -11.620 20.630 1.00 93.06 202 GLU A CA 1
ATOM 1627 C C . GLU A 1 202 ? 2.858 -11.995 19.230 1.00 93.06 202 GLU A C 1
ATOM 1629 O O . GLU A 1 202 ? 3.451 -12.839 18.559 1.00 93.06 202 GLU A O 1
ATOM 1634 N N . ARG A 1 203 ? 1.842 -1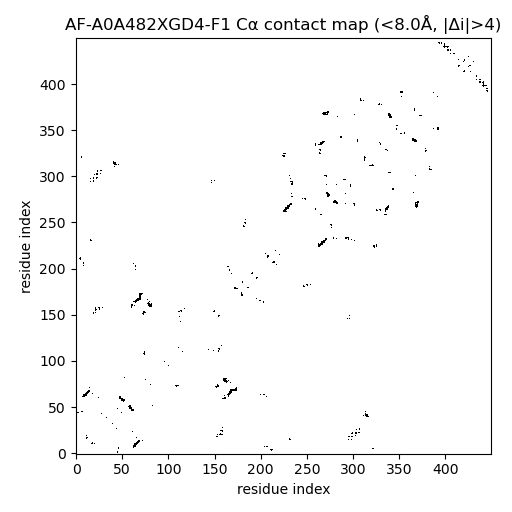1.298 18.705 1.00 93.88 203 ARG A N 1
ATOM 1635 C CA . ARG A 1 203 ? 1.371 -11.502 17.321 1.00 93.88 203 ARG A CA 1
ATOM 1636 C C . ARG A 1 203 ? 2.451 -11.205 16.285 1.00 93.88 203 ARG A C 1
ATOM 1638 O O . ARG A 1 203 ? 2.588 -11.945 15.310 1.00 93.88 203 ARG A O 1
ATOM 1645 N N . ILE A 1 204 ? 3.227 -10.137 16.488 1.00 92.06 204 ILE A N 1
ATOM 1646 C CA . ILE A 1 204 ? 4.369 -9.811 15.620 1.00 92.06 204 ILE A CA 1
ATOM 1647 C C . ILE A 1 204 ? 5.434 -10.903 15.726 1.00 92.06 204 ILE A C 1
ATOM 1649 O O . ILE A 1 204 ? 5.919 -11.381 14.698 1.00 92.06 204 ILE A O 1
ATOM 1653 N N . ARG A 1 205 ? 5.775 -11.315 16.951 1.00 89.00 205 ARG A N 1
ATOM 1654 C CA . ARG A 1 205 ? 6.766 -12.357 17.234 1.00 89.00 205 ARG A CA 1
ATOM 1655 C C . ARG A 1 205 ? 6.398 -13.671 16.549 1.00 89.00 205 ARG A C 1
ATOM 1657 O O . ARG A 1 205 ? 7.236 -14.229 15.851 1.00 89.00 205 ARG A O 1
ATOM 1664 N N . ALA A 1 206 ? 5.133 -14.075 16.607 1.00 89.44 206 ALA A N 1
ATOM 1665 C CA . ALA A 1 206 ? 4.638 -15.276 15.944 1.00 89.44 206 ALA A CA 1
ATOM 1666 C C . ALA A 1 206 ? 4.839 -15.252 14.414 1.00 89.44 206 ALA A C 1
ATOM 1668 O O . ALA A 1 206 ? 5.163 -16.275 13.818 1.00 89.44 206 ALA A O 1
ATOM 1669 N N . TYR A 1 207 ? 4.671 -14.101 13.750 1.00 89.31 207 TYR A N 1
ATOM 1670 C CA . TYR A 1 207 ? 4.971 -13.984 12.312 1.00 89.31 207 TYR A CA 1
ATOM 1671 C C . TYR A 1 207 ? 6.464 -13.905 12.010 1.00 89.31 207 TYR A C 1
ATOM 1673 O O . TYR A 1 207 ? 6.897 -14.294 10.926 1.00 89.31 207 TYR A O 1
ATOM 1681 N N . MET A 1 208 ? 7.242 -13.374 12.947 1.00 83.31 208 MET A N 1
ATOM 1682 C CA . MET A 1 208 ? 8.691 -13.336 12.840 1.00 83.31 208 MET A CA 1
ATOM 1683 C C . MET A 1 208 ? 9.293 -14.733 12.966 1.00 83.31 208 MET A C 1
ATOM 1685 O O . MET A 1 208 ? 10.132 -15.089 12.152 1.00 83.31 208 MET A O 1
ATOM 1689 N N . GLU A 1 209 ? 8.857 -15.542 13.921 1.00 84.25 209 GLU A N 1
ATOM 1690 C CA . GLU A 1 209 ? 9.344 -16.917 14.087 1.00 84.25 209 GLU A CA 1
ATOM 1691 C C . GLU A 1 209 ? 9.041 -17.800 12.867 1.00 84.25 209 GLU A C 1
ATOM 1693 O O . GLU A 1 209 ? 9.830 -18.677 12.527 1.00 84.25 209 GLU A O 1
ATOM 1698 N N . GLU A 1 210 ? 7.933 -17.535 12.168 1.00 79.56 210 GLU A N 1
ATOM 1699 C CA . GLU A 1 210 ? 7.583 -18.195 10.902 1.00 79.56 210 GLU A CA 1
ATOM 1700 C C . GLU A 1 210 ? 8.366 -17.681 9.689 1.00 79.56 210 GLU A C 1
ATOM 1702 O O . GLU A 1 210 ? 8.413 -18.344 8.653 1.00 79.56 210 GLU A O 1
ATOM 1707 N N . ALA A 1 211 ? 8.922 -16.472 9.760 1.00 74.94 211 ALA A N 1
ATOM 1708 C CA . ALA A 1 211 ? 9.835 -15.995 8.737 1.00 74.94 211 ALA A CA 1
ATOM 1709 C C . ALA A 1 211 ? 11.204 -16.626 9.013 1.00 74.94 211 ALA A C 1
ATOM 1711 O O . ALA A 1 211 ? 11.747 -16.451 10.103 1.00 74.94 211 ALA A O 1
ATOM 1712 N N . ASP A 1 212 ? 11.790 -17.295 8.016 1.00 59.69 212 ASP A N 1
ATOM 1713 C CA . ASP A 1 212 ? 13.051 -18.064 8.089 1.00 59.69 212 ASP A CA 1
ATOM 1714 C C . ASP A 1 212 ? 14.299 -17.247 8.518 1.00 59.69 212 ASP A C 1
ATOM 1716 O O . ASP A 1 212 ? 15.440 -17.689 8.381 1.00 59.69 212 ASP A O 1
ATOM 1720 N N . ASN A 1 213 ? 14.127 -16.024 9.034 1.00 52.97 213 ASN A N 1
ATOM 1721 C CA . ASN A 1 213 ? 15.204 -15.114 9.381 1.00 52.97 213 ASN A CA 1
ATOM 1722 C C . ASN A 1 213 ? 14.968 -14.255 10.642 1.00 52.97 213 ASN A C 1
ATOM 1724 O O . ASN A 1 213 ? 15.474 -13.122 10.710 1.00 52.97 213 ASN A O 1
ATOM 1728 N N . SER A 1 214 ? 14.228 -14.753 11.641 1.00 47.72 214 SER A N 1
ATOM 1729 C CA . SER A 1 214 ? 14.071 -14.041 12.920 1.00 47.72 214 SER A CA 1
ATOM 1730 C C . SER A 1 214 ? 14.300 -14.912 14.148 1.00 47.72 214 SER A C 1
ATOM 1732 O O . SER A 1 214 ? 13.415 -15.578 14.665 1.00 47.72 214 SER A O 1
ATOM 1734 N N . GLN A 1 215 ? 15.481 -14.759 14.726 1.00 36.62 215 GLN A N 1
ATOM 1735 C CA . GLN A 1 215 ? 15.562 -14.631 16.181 1.00 36.62 215 GLN A CA 1
ATOM 1736 C C . GLN A 1 215 ? 14.939 -13.246 16.573 1.00 36.62 215 GLN A C 1
ATOM 1738 O O . GLN A 1 215 ? 14.613 -12.506 15.669 1.00 36.62 215 GLN A O 1
ATOM 1743 N N . HIS A 1 216 ? 14.647 -12.864 17.813 1.00 41.25 216 HIS A N 1
ATOM 1744 C CA . HIS A 1 216 ? 14.954 -11.563 18.477 1.00 41.25 216 HIS A CA 1
ATOM 1745 C C . HIS A 1 216 ? 14.489 -10.100 18.084 1.00 41.25 216 HIS A C 1
ATOM 1747 O O . HIS A 1 216 ? 15.221 -9.329 17.489 1.00 41.25 216 HIS A O 1
ATOM 1753 N N . LEU A 1 217 ? 13.326 -9.606 18.554 1.00 47.69 217 LEU A N 1
ATOM 1754 C CA . LEU A 1 217 ? 12.632 -8.318 18.247 1.00 47.69 217 LEU A CA 1
ATOM 1755 C C . LEU A 1 217 ? 13.298 -6.981 18.745 1.00 47.69 217 LEU A C 1
ATOM 1757 O O . LEU A 1 217 ? 13.311 -6.670 19.928 1.00 47.69 217 LEU A O 1
ATOM 1761 N N . LYS A 1 218 ? 13.747 -6.125 17.809 1.00 41.84 218 LYS A N 1
ATOM 1762 C CA . LYS A 1 218 ? 14.029 -4.651 17.833 1.00 41.84 218 LYS A CA 1
ATOM 1763 C C . LYS A 1 218 ? 14.867 -3.958 18.941 1.00 41.84 218 LYS A C 1
ATOM 1765 O O . LYS A 1 218 ? 15.613 -3.065 18.548 1.00 41.84 218 LYS A O 1
ATOM 1770 N N . ASP A 1 219 ? 14.894 -4.384 20.204 1.00 45.84 219 ASP A N 1
ATOM 1771 C CA . ASP A 1 219 ? 16.097 -4.147 21.048 1.00 45.84 219 ASP A CA 1
ATOM 1772 C C . ASP A 1 219 ? 17.272 -5.007 20.544 1.00 45.84 219 ASP A C 1
ATOM 1774 O O . ASP A 1 219 ? 18.451 -4.717 20.744 1.00 45.84 219 ASP A O 1
ATOM 1778 N N . GLU A 1 220 ? 16.919 -6.023 19.764 1.00 48.25 220 GLU A N 1
ATOM 1779 C CA . GLU A 1 220 ? 17.796 -6.980 19.122 1.00 48.25 220 GLU A CA 1
ATOM 1780 C C . GLU A 1 220 ? 17.949 -6.743 17.591 1.00 48.25 220 GLU A C 1
ATOM 1782 O O . GLU A 1 220 ? 18.832 -7.343 16.977 1.00 48.25 220 GLU A O 1
ATOM 1787 N N . TYR A 1 221 ? 17.196 -5.809 16.961 1.00 54.91 221 TYR A N 1
ATOM 1788 C CA . TYR A 1 221 ? 17.290 -5.523 15.505 1.00 54.91 221 TYR A CA 1
ATOM 1789 C C . TYR A 1 221 ? 17.366 -4.067 15.033 1.00 54.91 221 TYR A C 1
ATOM 1791 O O . TYR A 1 221 ? 16.462 -3.564 14.357 1.00 54.91 221 TYR A O 1
ATOM 1799 N N . PRO A 1 222 ? 18.547 -3.454 15.162 1.00 52.25 222 PRO A N 1
ATOM 1800 C CA . PRO A 1 222 ? 18.941 -2.281 14.381 1.00 52.25 222 PRO A CA 1
ATOM 1801 C C . PRO A 1 222 ? 19.051 -2.538 12.859 1.00 52.25 222 PRO A C 1
ATOM 1803 O O . PRO A 1 222 ? 19.201 -1.600 12.082 1.00 52.25 222 PRO A O 1
ATOM 1806 N N . SER A 1 223 ? 19.050 -3.802 12.408 1.00 64.38 223 SER A N 1
ATOM 1807 C CA . SER A 1 223 ? 19.497 -4.190 11.057 1.00 64.38 223 SER A CA 1
ATOM 1808 C C . SER A 1 223 ? 18.388 -4.394 10.011 1.00 64.38 223 SER A C 1
ATOM 1810 O O . SER A 1 223 ? 18.710 -4.538 8.820 1.00 64.38 223 SER A O 1
ATOM 1812 N N . LYS A 1 224 ? 17.113 -4.417 10.433 1.00 79.00 224 LYS A N 1
ATOM 1813 C CA . LYS A 1 224 ? 15.940 -4.663 9.573 1.00 79.00 224 LYS A CA 1
ATOM 1814 C C . LYS A 1 224 ? 15.397 -3.343 9.013 1.00 79.00 224 LYS A C 1
ATOM 1816 O O . LYS A 1 224 ? 15.264 -2.356 9.734 1.00 79.00 224 LYS A O 1
ATOM 1821 N N . ALA A 1 225 ? 15.077 -3.329 7.721 1.00 87.94 225 ALA A N 1
ATOM 1822 C CA . ALA A 1 225 ? 14.487 -2.161 7.076 1.00 87.94 225 ALA A CA 1
ATOM 1823 C C . ALA A 1 225 ? 13.002 -2.026 7.423 1.00 87.94 225 ALA A C 1
ATOM 1825 O O . ALA A 1 225 ? 12.297 -3.023 7.556 1.00 87.94 225 ALA A O 1
ATOM 1826 N N . SER A 1 226 ? 12.525 -0.790 7.547 1.00 91.25 226 SER A N 1
ATOM 1827 C CA . SER A 1 226 ? 11.118 -0.491 7.821 1.00 91.25 226 SER A CA 1
ATOM 1828 C C . SER A 1 226 ? 10.628 0.676 6.975 1.00 91.25 226 SER A C 1
ATOM 1830 O O . SER A 1 226 ? 11.319 1.688 6.826 1.00 91.25 226 SER A O 1
ATOM 1832 N N . VAL A 1 227 ? 9.420 0.532 6.434 1.00 94.56 227 VAL A N 1
ATOM 1833 C CA . VAL A 1 227 ? 8.747 1.566 5.647 1.00 94.56 227 VAL A CA 1
ATOM 1834 C C . VAL A 1 227 ? 7.413 1.889 6.295 1.00 94.56 227 VAL A C 1
ATOM 1836 O O . VAL A 1 227 ? 6.624 0.984 6.547 1.00 94.56 227 VAL A O 1
ATOM 1839 N N . ALA A 1 228 ? 7.157 3.170 6.547 1.00 96.06 228 ALA A N 1
ATOM 1840 C CA . ALA A 1 228 ? 5.866 3.638 7.039 1.00 96.06 228 ALA A CA 1
ATOM 1841 C C . ALA A 1 228 ? 5.117 4.407 5.949 1.00 96.06 228 ALA A C 1
ATOM 1843 O O . ALA A 1 228 ? 5.603 5.421 5.448 1.00 96.06 228 ALA A O 1
ATOM 1844 N N . VAL A 1 229 ? 3.908 3.959 5.613 1.00 96.69 229 VAL A N 1
ATOM 1845 C CA . VAL A 1 229 ? 2.995 4.721 4.758 1.00 96.69 229 VAL A CA 1
ATOM 1846 C C . VAL A 1 229 ? 1.918 5.334 5.630 1.00 96.69 229 VAL A C 1
ATOM 1848 O O . VAL A 1 229 ? 1.096 4.645 6.227 1.00 96.69 229 VAL A O 1
ATOM 1851 N N . VAL A 1 230 ? 1.926 6.655 5.692 1.00 95.62 230 VAL A N 1
ATOM 1852 C CA . VAL A 1 230 ? 1.009 7.425 6.521 1.00 95.62 230 VAL A CA 1
ATOM 1853 C C . VAL A 1 230 ? -0.199 7.780 5.663 1.00 95.62 230 VAL A C 1
ATOM 1855 O O . VAL A 1 230 ? -0.098 8.641 4.792 1.00 95.62 230 VAL A O 1
ATOM 1858 N N . CYS A 1 231 ? -1.317 7.079 5.856 1.00 94.69 231 CYS A N 1
ATOM 1859 C CA . CYS A 1 231 ? -2.501 7.188 5.000 1.00 94.69 231 CYS A CA 1
ATOM 1860 C C . CYS A 1 231 ? -3.472 8.254 5.520 1.00 94.69 231 CYS A C 1
ATOM 1862 O O . CYS A 1 231 ? -4.079 8.070 6.572 1.00 94.69 231 CYS A O 1
ATOM 1864 N N . LEU A 1 232 ? -3.666 9.342 4.769 1.00 91.19 232 LEU A N 1
ATOM 1865 C CA . LEU A 1 232 ? -4.582 10.417 5.149 1.00 91.19 232 LEU A CA 1
ATOM 1866 C C . LEU A 1 232 ? -5.913 10.283 4.394 1.00 91.19 232 LEU A C 1
ATOM 1868 O O . LEU A 1 232 ? -5.906 10.318 3.153 1.00 91.19 232 LEU A O 1
ATOM 1872 N N . PRO A 1 233 ? -7.053 10.184 5.101 1.00 90.75 233 PRO A N 1
ATOM 1873 C CA . PRO A 1 233 ? -8.361 10.190 4.466 1.00 90.75 233 PRO A CA 1
ATOM 1874 C C . PRO A 1 233 ? -8.654 11.540 3.817 1.00 90.75 233 PRO A C 1
ATOM 1876 O O . PRO A 1 233 ? -8.311 12.593 4.353 1.00 90.75 233 PRO A O 1
ATOM 1879 N N . SER A 1 234 ? -9.336 11.516 2.671 1.00 86.75 234 SER A N 1
ATOM 1880 C CA . SER A 1 234 ? -9.792 12.737 1.997 1.00 86.75 234 SER A CA 1
ATOM 1881 C C . SER A 1 234 ? -11.043 13.357 2.594 1.00 86.75 234 SER A C 1
ATOM 1883 O O . SER A 1 234 ? -11.381 14.496 2.284 1.00 86.75 234 SER A O 1
ATOM 1885 N N . PHE A 1 235 ? -11.735 12.628 3.455 1.00 85.81 235 PHE A N 1
ATOM 1886 C CA . PHE A 1 235 ? -12.963 13.066 4.090 1.00 85.81 235 PHE A CA 1
ATOM 1887 C C . PHE A 1 235 ? -12.996 12.512 5.508 1.00 85.81 235 PHE A C 1
ATOM 1889 O O . PHE A 1 235 ? -12.681 11.348 5.691 1.00 85.81 235 PHE A O 1
ATOM 1896 N N . CYS A 1 236 ? -13.344 13.318 6.506 1.00 76.06 236 CYS A N 1
ATOM 1897 C CA . CYS A 1 236 ? -13.266 12.927 7.920 1.00 76.06 236 CYS A CA 1
ATOM 1898 C C . CYS A 1 236 ? -14.649 12.907 8.593 1.00 76.06 236 CYS A C 1
ATOM 1900 O O . CYS A 1 236 ? -14.760 13.247 9.768 1.00 76.06 236 CYS A O 1
ATOM 1902 N N . GLY A 1 237 ? -15.702 12.553 7.851 1.00 68.38 237 GLY A N 1
ATOM 1903 C CA . GLY A 1 237 ? -17.088 12.679 8.319 1.00 68.38 237 GLY A CA 1
ATOM 1904 C C . GLY A 1 237 ? -17.647 14.092 8.112 1.00 68.38 237 GLY A C 1
ATOM 1905 O O . GLY A 1 237 ? -17.002 14.903 7.460 1.00 68.38 237 GLY A O 1
ATOM 1906 N N . GLY A 1 238 ? -18.872 14.348 8.597 1.00 67.31 238 GLY A N 1
ATOM 1907 C CA . GLY A 1 238 ? -19.708 15.535 8.322 1.00 67.31 238 GLY A CA 1
ATOM 1908 C C . GLY A 1 238 ? -19.118 16.914 8.684 1.00 67.31 238 GLY A C 1
ATOM 1909 O O . GLY A 1 238 ? -17.983 17.233 8.357 1.00 67.31 238 GLY A O 1
ATOM 1910 N N . GLN A 1 239 ? -19.908 17.807 9.294 1.00 63.03 239 GLN A N 1
ATOM 1911 C CA . GLN A 1 239 ? -19.368 19.099 9.744 1.00 63.03 239 GLN A CA 1
ATOM 1912 C C . GLN A 1 239 ? -18.417 18.864 10.923 1.00 63.03 239 GLN A C 1
ATOM 1914 O O . GLN A 1 239 ? -18.864 18.642 12.045 1.00 63.03 239 GLN A O 1
ATOM 1919 N N . THR A 1 240 ? -17.111 18.890 10.663 1.00 74.56 240 THR A N 1
ATOM 1920 C CA . THR A 1 240 ? -16.087 18.815 11.705 1.00 74.56 240 THR A CA 1
ATOM 1921 C C . THR A 1 240 ? -15.940 20.165 12.398 1.00 74.56 240 THR A C 1
ATOM 1923 O O . THR A 1 240 ? -16.044 21.224 11.772 1.00 74.56 240 THR A O 1
ATOM 1926 N N . SER A 1 241 ? -15.718 20.144 13.713 1.00 85.31 241 SER A N 1
ATOM 1927 C CA . SER A 1 241 ? -15.435 21.367 14.461 1.00 85.31 241 SER A CA 1
ATOM 1928 C C . SER A 1 241 ? -14.014 21.869 14.164 1.00 85.31 241 SER A C 1
ATOM 1930 O O . SER A 1 241 ? -13.115 21.096 13.828 1.00 85.31 241 SER A O 1
ATOM 1932 N N . THR A 1 242 ? -13.765 23.170 14.352 1.00 87.88 242 THR A N 1
ATOM 1933 C CA . THR A 1 242 ? -12.407 23.747 14.268 1.00 87.88 242 THR A CA 1
ATOM 1934 C C . THR A 1 242 ? -11.423 23.059 15.225 1.00 87.88 242 THR A C 1
ATOM 1936 O O . THR A 1 242 ? -10.214 23.018 14.968 1.00 87.88 242 THR A O 1
ATOM 1939 N N . GLU A 1 243 ? -11.932 22.528 16.337 1.00 89.69 243 GLU A N 1
ATOM 1940 C CA . GLU A 1 243 ? -11.169 21.740 17.298 1.00 89.69 243 GLU A CA 1
ATOM 1941 C C . GLU A 1 243 ? -10.753 20.392 16.699 1.00 89.69 243 GLU A C 1
ATOM 1943 O O . GLU A 1 243 ? -9.555 20.114 16.654 1.00 89.69 243 GLU A O 1
ATOM 1948 N N . ASP A 1 244 ? -11.689 19.614 16.140 1.00 88.19 244 ASP A N 1
ATOM 1949 C CA . ASP A 1 244 ? -11.381 18.339 15.473 1.00 88.19 244 ASP A CA 1
ATOM 1950 C C . ASP A 1 244 ? -10.366 18.535 14.337 1.00 88.19 244 ASP A C 1
ATOM 1952 O O . ASP A 1 244 ? -9.437 17.743 14.176 1.00 88.19 244 ASP A O 1
ATOM 1956 N N . ASP A 1 245 ? -10.504 19.614 13.562 1.00 88.75 245 ASP A N 1
ATOM 1957 C CA . ASP A 1 245 ? -9.560 19.966 12.497 1.00 88.75 245 ASP A CA 1
ATOM 1958 C C . ASP A 1 245 ? -8.153 20.227 13.050 1.00 88.75 245 ASP A C 1
ATOM 1960 O O . ASP A 1 245 ? -7.153 19.808 12.464 1.00 88.75 245 ASP A O 1
ATOM 1964 N N . SER A 1 246 ? -8.063 20.900 14.199 1.00 91.50 246 SER A N 1
ATOM 1965 C CA . SER A 1 246 ? -6.789 21.202 14.857 1.00 91.50 246 SER A CA 1
ATOM 1966 C C . SER A 1 246 ? -6.150 19.945 15.454 1.00 91.50 246 SER A C 1
ATOM 1968 O O . SER A 1 246 ? -4.943 19.755 15.304 1.00 91.50 246 SER A O 1
ATOM 1970 N N . ILE A 1 247 ? -6.953 19.063 16.060 1.00 92.00 247 ILE A N 1
ATOM 1971 C CA . ILE A 1 247 ? -6.507 17.769 16.592 1.00 92.00 247 ILE A CA 1
ATOM 1972 C C . ILE A 1 247 ? -5.913 16.915 15.471 1.00 92.00 247 ILE A C 1
ATOM 1974 O O . ILE A 1 247 ? -4.800 16.414 15.613 1.00 92.00 247 ILE A O 1
ATOM 1978 N N . ARG A 1 248 ? -6.595 16.802 14.321 1.00 89.62 248 ARG A N 1
ATOM 1979 C CA . ARG A 1 248 ? -6.078 16.033 13.177 1.00 89.62 248 ARG A CA 1
ATOM 1980 C C . ARG A 1 248 ? -4.728 16.559 12.704 1.00 89.62 248 ARG A C 1
ATOM 1982 O O . ARG A 1 248 ? -3.803 15.773 12.533 1.00 89.62 248 ARG A O 1
ATOM 1989 N N . VAL A 1 249 ? -4.592 17.875 12.521 1.00 91.56 249 VAL A N 1
ATOM 1990 C CA . VAL A 1 249 ? -3.319 18.482 12.092 1.00 91.56 249 VAL A CA 1
ATOM 1991 C C . VAL A 1 249 ? -2.201 18.225 13.102 1.00 91.56 249 VAL A C 1
ATOM 1993 O O . VAL A 1 249 ? -1.088 17.897 12.695 1.00 91.56 249 VAL A O 1
ATOM 1996 N N . LEU A 1 250 ? -2.486 18.334 14.404 1.00 94.88 250 LEU A N 1
ATOM 1997 C CA . LEU A 1 250 ? -1.508 18.038 15.453 1.00 94.88 250 LEU A CA 1
ATOM 1998 C C . LEU A 1 250 ? -1.102 16.564 15.454 1.00 94.88 250 LEU A C 1
ATOM 2000 O O . LEU A 1 250 ? 0.091 16.281 15.494 1.00 94.88 250 LEU A O 1
ATOM 2004 N N . ASN A 1 251 ? -2.056 15.638 15.342 1.00 93.62 251 ASN A N 1
ATOM 2005 C CA . ASN A 1 251 ? -1.757 14.210 15.245 1.00 93.62 251 ASN A CA 1
ATOM 2006 C C . ASN A 1 251 ? -0.845 13.924 14.048 1.00 93.62 251 ASN A C 1
ATOM 2008 O O . ASN A 1 251 ? 0.173 13.261 14.210 1.00 93.62 251 ASN A O 1
ATOM 2012 N N . TRP A 1 252 ? -1.146 14.487 12.870 1.00 91.25 252 TRP A N 1
ATOM 2013 C CA . TRP A 1 252 ? -0.292 14.327 11.691 1.00 91.25 252 TRP A CA 1
ATOM 2014 C C . TRP A 1 252 ? 1.113 14.879 11.910 1.00 91.25 252 TRP A C 1
ATOM 2016 O O . TRP A 1 252 ? 2.088 14.205 11.588 1.00 91.25 252 TRP A O 1
ATOM 2026 N N . ALA A 1 253 ? 1.230 16.090 12.457 1.00 94.19 253 ALA A N 1
ATOM 2027 C CA . ALA A 1 253 ? 2.523 16.717 12.700 1.00 94.19 253 ALA A CA 1
ATOM 2028 C C . ALA A 1 253 ? 3.373 15.910 13.693 1.00 94.19 253 ALA A C 1
ATOM 2030 O O . ALA A 1 253 ? 4.559 15.700 13.446 1.00 94.19 253 ALA A O 1
ATOM 2031 N N . LEU A 1 254 ? 2.765 15.425 14.780 1.00 96.00 254 LEU A N 1
ATOM 2032 C CA . LEU A 1 254 ? 3.437 14.602 15.786 1.00 96.00 254 LEU A CA 1
ATOM 2033 C C . LEU A 1 254 ? 3.869 13.254 15.200 1.00 96.00 254 LEU A C 1
ATOM 2035 O O . LEU A 1 254 ? 5.038 12.896 15.314 1.00 96.00 254 LEU A O 1
ATOM 2039 N N . THR A 1 255 ? 2.977 12.556 14.490 1.00 94.06 255 THR A N 1
ATOM 2040 C CA . THR A 1 255 ? 3.308 11.290 13.824 1.00 94.06 255 THR A CA 1
ATOM 2041 C C . THR A 1 255 ? 4.441 11.473 12.815 1.00 94.06 255 THR A C 1
ATOM 2043 O O . THR A 1 255 ? 5.450 10.780 12.902 1.00 94.06 255 THR A O 1
ATOM 2046 N N . LEU A 1 256 ? 4.327 12.425 11.881 1.00 93.69 256 LEU A N 1
ATOM 2047 C CA . LEU A 1 256 ? 5.357 12.659 10.862 1.00 93.69 256 LEU A CA 1
ATOM 2048 C C . LEU A 1 256 ? 6.686 13.131 11.464 1.00 93.69 256 LEU A C 1
ATOM 2050 O O . LEU A 1 256 ? 7.739 12.801 10.923 1.00 93.69 256 LEU A O 1
ATOM 2054 N N . GLY A 1 257 ? 6.647 13.867 12.578 1.00 94.44 257 GLY A N 1
ATOM 2055 C CA . GLY A 1 257 ? 7.837 14.308 13.303 1.00 94.44 257 GLY A CA 1
ATOM 2056 C C . GLY A 1 257 ? 8.628 13.163 13.940 1.00 94.44 257 GLY A C 1
ATOM 2057 O O . GLY A 1 257 ? 9.850 13.248 14.005 1.00 94.44 257 GLY A O 1
ATOM 2058 N N . SER A 1 258 ? 7.963 12.081 14.360 1.00 93.69 258 SER A N 1
ATOM 2059 C CA . SER A 1 258 ? 8.612 10.927 15.004 1.00 93.69 258 SER A CA 1
ATOM 2060 C C . SER A 1 258 ? 9.156 9.880 14.021 1.00 93.69 258 SER A C 1
ATOM 2062 O O . SER A 1 258 ? 10.093 9.153 14.343 1.00 93.69 258 SER A O 1
ATOM 2064 N N . LEU A 1 259 ? 8.610 9.785 12.805 1.00 93.25 259 LEU A N 1
ATOM 2065 C CA . LEU A 1 259 ? 8.979 8.732 11.842 1.00 93.25 259 LEU A CA 1
ATOM 2066 C C . LEU A 1 259 ? 10.442 8.711 11.355 1.00 93.25 259 LEU A C 1
ATOM 2068 O O . LEU A 1 259 ? 10.941 7.606 11.131 1.00 93.25 259 LEU A O 1
ATOM 2072 N N . PRO A 1 260 ? 11.162 9.841 11.184 1.00 91.69 260 PRO A N 1
ATOM 2073 C CA . PRO A 1 260 ? 12.556 9.813 10.729 1.00 91.69 260 PRO A CA 1
ATOM 2074 C C . PRO A 1 260 ? 13.500 8.993 11.623 1.00 91.69 260 PRO A C 1
ATOM 2076 O O . PRO A 1 260 ? 14.502 8.468 11.127 1.00 91.69 260 PRO A O 1
ATOM 2079 N N . GLU A 1 261 ? 13.177 8.902 12.917 1.00 88.75 261 GLU A N 1
ATOM 2080 C CA . GLU A 1 261 ? 13.934 8.156 13.930 1.00 88.75 261 GLU A CA 1
ATOM 2081 C C . GLU A 1 261 ? 13.489 6.690 14.030 1.00 88.75 261 GLU A C 1
ATOM 2083 O O . GLU A 1 261 ? 14.287 5.822 14.376 1.00 88.75 261 GLU A O 1
ATOM 2088 N N . LEU A 1 262 ? 12.228 6.397 13.700 1.00 88.50 262 LEU A N 1
ATOM 2089 C CA . LEU A 1 262 ? 11.620 5.074 13.883 1.00 88.50 262 LEU A CA 1
ATOM 2090 C C . LEU A 1 262 ? 11.677 4.186 12.634 1.00 88.50 262 LEU A C 1
ATOM 2092 O O . LEU A 1 262 ? 11.596 2.956 12.752 1.00 88.50 262 LEU A O 1
ATOM 2096 N N . CYS A 1 263 ? 11.777 4.795 11.448 1.00 91.31 263 CYS A N 1
ATOM 2097 C CA . CYS A 1 263 ? 11.662 4.110 10.164 1.00 91.31 263 CYS A CA 1
ATOM 2098 C C . CYS A 1 263 ? 12.864 4.347 9.240 1.00 91.31 263 CYS A C 1
ATOM 2100 O O . CYS A 1 263 ? 13.525 5.391 9.261 1.00 91.31 263 CYS A O 1
ATOM 2102 N N . SER A 1 264 ? 13.133 3.372 8.366 1.00 91.94 264 SER A N 1
ATOM 2103 C CA . SER A 1 264 ? 14.146 3.506 7.312 1.00 91.94 264 SER A CA 1
ATOM 2104 C C . SER A 1 264 ? 13.689 4.487 6.233 1.00 91.94 264 SER A C 1
ATOM 2106 O O . SER A 1 264 ? 14.489 5.303 5.778 1.00 91.94 264 SER A O 1
ATOM 2108 N N . LEU A 1 265 ? 12.405 4.446 5.882 1.00 93.88 265 LEU A N 1
ATOM 2109 C CA . LEU A 1 265 ? 11.759 5.358 4.946 1.00 93.88 265 LEU A CA 1
ATOM 2110 C C . LEU A 1 265 ? 10.310 5.591 5.392 1.00 93.88 265 LEU A C 1
ATOM 2112 O O . LEU A 1 265 ? 9.683 4.697 5.958 1.00 93.88 265 LEU A O 1
ATOM 2116 N N . PHE A 1 266 ? 9.748 6.761 5.118 1.00 95.62 266 PHE A N 1
ATOM 2117 C CA . PHE A 1 266 ? 8.312 6.969 5.257 1.00 95.62 266 PHE A CA 1
ATOM 2118 C C . PHE A 1 266 ? 7.750 7.822 4.127 1.00 95.62 266 PHE A C 1
ATOM 2120 O O . PHE A 1 266 ? 8.458 8.631 3.520 1.00 95.62 266 PHE A O 1
ATOM 2127 N N . THR A 1 267 ? 6.459 7.645 3.862 1.00 94.88 267 THR A N 1
ATOM 2128 C CA . THR A 1 267 ? 5.736 8.396 2.840 1.00 94.88 267 THR A CA 1
ATOM 2129 C C . THR A 1 267 ? 4.329 8.737 3.319 1.00 94.88 267 THR A C 1
ATOM 2131 O O . THR A 1 267 ? 3.539 7.836 3.606 1.00 94.88 267 THR A O 1
ATOM 2134 N N . PRO A 1 268 ? 3.956 10.021 3.361 1.00 95.06 268 PRO A N 1
ATOM 2135 C CA . PRO A 1 268 ? 2.557 10.417 3.446 1.00 95.06 268 PRO A CA 1
ATOM 2136 C C . PRO A 1 268 ? 1.827 10.093 2.135 1.00 95.06 268 PRO A C 1
ATOM 2138 O O . PRO A 1 268 ? 2.352 10.374 1.055 1.00 95.06 268 PRO A O 1
ATOM 2141 N N . ALA A 1 269 ? 0.615 9.546 2.213 1.00 95.19 269 ALA A N 1
ATOM 2142 C CA . ALA A 1 269 ? -0.203 9.182 1.058 1.00 95.19 269 ALA A CA 1
ATOM 2143 C C . ALA A 1 269 ? -1.667 9.607 1.244 1.00 95.19 269 ALA A C 1
ATOM 2145 O O . ALA A 1 269 ? -2.297 9.309 2.258 1.00 95.19 269 ALA A O 1
ATOM 2146 N N . SER A 1 270 ? -2.214 10.315 0.257 1.00 94.69 270 SER A N 1
ATOM 2147 C CA . SER A 1 270 ? -3.583 10.822 0.251 1.00 94.69 270 SER A CA 1
ATOM 2148 C C . SER A 1 270 ? -4.070 11.191 -1.152 1.00 94.69 270 SER A C 1
ATOM 2150 O O . SER A 1 270 ? -3.312 11.647 -2.011 1.00 94.69 270 SER A O 1
ATOM 2152 N N . THR A 1 271 ? -5.380 11.101 -1.360 1.00 94.19 271 THR A N 1
ATOM 2153 C CA . THR A 1 271 ? -6.055 11.716 -2.513 1.00 94.19 271 THR A CA 1
ATOM 2154 C C . THR A 1 271 ? -6.314 13.216 -2.317 1.00 94.19 271 THR A C 1
ATOM 2156 O O . THR A 1 271 ? -6.817 13.871 -3.229 1.00 94.19 271 THR A O 1
ATOM 2159 N N . VAL A 1 272 ? -5.960 13.782 -1.158 1.00 92.00 272 VAL A N 1
ATOM 2160 C CA . VAL A 1 272 ? -5.939 15.232 -0.920 1.00 92.00 272 VAL A CA 1
ATOM 2161 C C . VAL A 1 272 ? -4.677 15.832 -1.526 1.00 92.00 272 VAL A C 1
ATOM 2163 O O . VAL A 1 272 ? -3.569 15.332 -1.318 1.00 92.00 272 VAL A O 1
ATOM 2166 N N . GLN A 1 273 ? -4.844 16.926 -2.264 1.00 87.75 273 GLN A N 1
ATOM 2167 C CA . GLN A 1 273 ? -3.734 17.681 -2.836 1.00 87.75 273 GLN A CA 1
ATOM 2168 C C . GLN A 1 273 ? -3.319 18.833 -1.915 1.00 87.75 273 GLN A C 1
ATOM 2170 O O . GLN A 1 273 ? -2.129 18.984 -1.626 1.00 87.75 273 GLN A O 1
ATOM 2175 N N . SER A 1 274 ? -4.293 19.602 -1.420 1.00 84.06 274 SER A N 1
ATOM 2176 C CA . SER A 1 274 ? -4.104 20.669 -0.436 1.00 84.06 274 SER A CA 1
ATOM 2177 C C . SER A 1 274 ? -5.265 20.722 0.560 1.00 84.06 274 SER A C 1
ATOM 2179 O O . SER A 1 274 ? -6.374 20.282 0.276 1.00 84.06 274 SER A O 1
ATOM 2181 N N . GLY A 1 275 ? -5.000 21.310 1.715 1.00 77.31 275 GLY A N 1
ATOM 2182 C CA . GLY A 1 275 ? -5.898 21.536 2.844 1.00 77.31 275 GLY A CA 1
ATOM 2183 C C . GLY A 1 275 ? -5.614 20.634 4.059 1.00 77.31 275 GLY A C 1
ATOM 2184 O O . GLY A 1 275 ? -6.212 19.573 4.188 1.00 77.31 275 GLY A O 1
ATOM 2185 N N . TRP A 1 276 ? -4.711 21.033 4.972 1.00 82.06 276 TRP A N 1
ATOM 2186 C CA . TRP A 1 276 ? -4.351 20.249 6.169 1.00 82.06 276 TRP A CA 1
ATOM 2187 C C . TRP A 1 276 ? -5.480 20.216 7.204 1.00 82.06 276 TRP A C 1
ATOM 2189 O O . TRP A 1 276 ? -5.756 19.170 7.784 1.00 82.06 276 TRP A O 1
ATOM 2199 N N . ARG A 1 277 ? -6.119 21.368 7.456 1.00 81.38 277 ARG A N 1
ATOM 2200 C CA . ARG A 1 277 ? -7.254 21.478 8.391 1.00 81.38 277 ARG A CA 1
ATOM 2201 C C . ARG A 1 277 ? -8.527 20.955 7.739 1.00 81.38 277 ARG A C 1
ATOM 2203 O O . ARG A 1 277 ? -9.166 20.040 8.257 1.00 81.38 277 ARG A O 1
ATOM 2210 N N . GLN A 1 278 ? -8.837 21.517 6.578 1.00 79.75 278 GLN A N 1
ATOM 2211 C CA . GLN A 1 278 ? -9.945 21.120 5.727 1.00 79.75 278 GLN A CA 1
ATOM 2212 C C . GLN A 1 278 ? -9.382 20.891 4.330 1.00 79.75 278 GLN A C 1
ATOM 2214 O O . GLN A 1 278 ? -8.725 21.795 3.827 1.00 79.75 278 GLN A O 1
ATOM 2219 N N . PRO A 1 279 ? -9.571 19.705 3.734 1.00 80.94 279 PRO A N 1
ATOM 2220 C CA . PRO A 1 279 ? -9.168 19.446 2.359 1.00 80.94 279 PRO A CA 1
ATOM 2221 C C . PRO A 1 279 ? -9.848 20.419 1.388 1.00 80.94 279 PRO A C 1
ATOM 2223 O O . PRO A 1 279 ? -11.072 20.409 1.247 1.00 80.94 279 PRO A O 1
ATOM 2226 N N . ASP A 1 280 ? -9.051 21.238 0.704 1.00 77.75 280 ASP A N 1
ATOM 2227 C CA . ASP A 1 280 ? -9.539 22.249 -0.241 1.00 77.75 280 ASP A CA 1
ATOM 2228 C C . ASP A 1 280 ? -9.607 21.666 -1.656 1.00 77.75 280 ASP A C 1
ATOM 2230 O O . ASP A 1 280 ? -10.569 21.871 -2.399 1.00 77.75 280 ASP A O 1
ATOM 2234 N N . THR A 1 281 ? -8.560 20.922 -2.031 1.00 88.12 281 THR A N 1
ATOM 2235 C CA . THR A 1 281 ? -8.380 20.361 -3.371 1.00 88.12 281 THR A CA 1
ATOM 2236 C C . THR A 1 281 ? -8.089 18.869 -3.311 1.00 88.12 281 THR A C 1
ATOM 2238 O O . THR A 1 281 ? -7.423 18.357 -2.405 1.00 88.12 281 THR A O 1
ATOM 2241 N N . PHE A 1 282 ? -8.609 18.159 -4.305 1.00 91.19 282 PHE A N 1
ATOM 2242 C CA . PHE A 1 282 ? -8.539 16.709 -4.419 1.00 91.19 282 PHE A CA 1
ATOM 2243 C C . PHE A 1 282 ? -7.875 16.358 -5.735 1.00 91.19 282 PHE A C 1
ATOM 2245 O O . PHE A 1 282 ? -7.976 17.109 -6.702 1.00 91.19 282 PHE A O 1
ATOM 2252 N N . ARG A 1 283 ? -7.197 15.219 -5.760 1.00 90.88 283 ARG A N 1
ATOM 2253 C CA . ARG A 1 283 ? -6.483 14.772 -6.948 1.00 90.88 283 ARG A CA 1
ATOM 2254 C C . ARG A 1 283 ? -7.465 14.335 -8.013 1.00 90.88 283 ARG A C 1
ATOM 2256 O O . ARG A 1 283 ? -8.338 13.518 -7.757 1.00 90.88 283 ARG A O 1
ATOM 2263 N N . GLU A 1 284 ? -7.280 14.852 -9.213 1.00 90.12 284 GLU A N 1
ATOM 2264 C CA . GLU A 1 284 ? -8.043 14.425 -10.375 1.00 90.12 284 GLU A CA 1
ATOM 2265 C C . GLU A 1 284 ? -7.210 13.456 -11.209 1.00 90.12 284 GLU A C 1
ATOM 2267 O O . GLU A 1 284 ? -5.988 13.582 -11.321 1.00 90.12 284 GLU A O 1
ATOM 2272 N N . PHE A 1 285 ? -7.891 12.472 -11.782 1.00 91.19 285 PHE A N 1
ATOM 2273 C CA . PHE A 1 285 ? -7.308 11.463 -12.649 1.00 91.19 285 PHE A CA 1
ATOM 2274 C C . PHE A 1 285 ? -8.103 11.461 -13.950 1.00 91.19 285 PHE A C 1
ATOM 2276 O O . PHE A 1 285 ? -9.319 11.287 -13.933 1.00 91.19 285 PHE A O 1
ATOM 2283 N N . THR A 1 286 ? -7.422 11.638 -15.082 1.00 88.38 286 THR A N 1
ATOM 2284 C CA . THR A 1 286 ? -8.055 11.875 -16.392 1.00 88.38 286 THR A CA 1
ATOM 2285 C C . THR A 1 286 ? -9.083 10.811 -16.781 1.00 88.38 286 THR A C 1
ATOM 2287 O O . THR A 1 286 ? -10.093 11.116 -17.411 1.00 88.38 286 THR A O 1
ATOM 2290 N N . HIS A 1 287 ? -8.837 9.557 -16.405 1.00 89.06 287 HIS A N 1
ATOM 2291 C CA . HIS A 1 287 ? -9.639 8.404 -16.820 1.00 89.06 287 HIS A CA 1
ATOM 2292 C C . HIS A 1 287 ? -10.260 7.643 -15.644 1.00 89.06 287 HIS A C 1
ATOM 2294 O O . HIS A 1 287 ? -10.710 6.511 -15.816 1.00 89.06 287 HIS A O 1
ATOM 2300 N N . LEU A 1 288 ? -10.283 8.238 -14.450 1.00 93.12 288 LEU A N 1
ATOM 2301 C CA . LEU A 1 288 ? -10.823 7.603 -13.253 1.00 93.12 288 LEU A CA 1
ATOM 2302 C C . LEU A 1 288 ? -11.801 8.548 -12.559 1.00 93.12 288 LEU A C 1
ATOM 2304 O O . LEU A 1 288 ? -11.423 9.594 -12.039 1.00 93.12 288 LEU A O 1
ATOM 2308 N N . ASN A 1 289 ? -13.066 8.136 -12.516 1.00 93.06 289 ASN A N 1
ATOM 2309 C CA . ASN A 1 289 ? -14.082 8.793 -11.707 1.00 93.06 289 ASN A CA 1
ATOM 2310 C C . ASN A 1 289 ? -14.134 8.129 -10.329 1.00 93.06 289 ASN A C 1
ATOM 2312 O O . ASN A 1 289 ? -14.282 6.910 -10.235 1.00 93.06 289 ASN A O 1
ATOM 2316 N N . TYR A 1 290 ? -14.024 8.918 -9.265 1.00 94.50 290 TYR A N 1
ATOM 2317 C CA . TYR A 1 290 ? -14.095 8.408 -7.904 1.00 94.50 290 TYR A CA 1
ATOM 2318 C C . TYR A 1 290 ? -14.755 9.424 -6.968 1.00 94.50 290 TYR A C 1
ATOM 2320 O O . TYR A 1 290 ? -14.616 10.638 -7.130 1.00 94.50 290 TYR A O 1
ATOM 2328 N N . ASN A 1 291 ? -15.464 8.932 -5.952 1.00 94.00 291 ASN A N 1
ATOM 2329 C CA . ASN A 1 291 ? -16.073 9.793 -4.953 1.00 94.00 291 ASN A CA 1
ATOM 2330 C C . ASN A 1 291 ? -15.090 10.059 -3.806 1.00 94.00 291 ASN A C 1
ATOM 2332 O O . ASN A 1 291 ? -14.853 9.212 -2.950 1.00 94.00 291 ASN A O 1
ATOM 2336 N N . LYS A 1 292 ? -14.560 11.281 -3.749 1.00 91.69 292 LYS A N 1
ATOM 2337 C CA . LYS A 1 292 ? -13.636 11.750 -2.700 1.00 91.69 292 LYS A CA 1
ATOM 2338 C C . LYS A 1 292 ? -14.165 11.676 -1.262 1.00 91.69 292 LYS A C 1
ATOM 2340 O O . LYS A 1 292 ? -13.364 11.758 -0.332 1.00 91.69 292 LYS A O 1
ATOM 2345 N N . LYS A 1 293 ? -15.486 11.569 -1.075 1.00 91.69 293 LYS A N 1
ATOM 2346 C CA . LYS A 1 293 ? -16.115 11.441 0.249 1.00 91.69 293 LYS A CA 1
ATOM 2347 C C . LYS A 1 293 ? -16.182 9.998 0.742 1.00 91.69 293 LYS A C 1
ATOM 2349 O O . LYS A 1 293 ? -16.394 9.788 1.929 1.00 91.69 293 LYS A O 1
ATOM 2354 N N . LEU A 1 294 ? -16.000 9.022 -0.146 1.00 94.25 294 LEU A N 1
ATOM 2355 C CA . LEU A 1 294 ? -16.049 7.610 0.204 1.00 94.25 294 LEU A CA 1
ATOM 2356 C C . LEU A 1 294 ? -14.641 7.099 0.484 1.00 94.25 294 LEU A C 1
ATOM 2358 O O . LEU A 1 294 ? -13.791 7.075 -0.410 1.00 94.25 294 LEU A O 1
ATOM 2362 N N . HIS A 1 295 ? -14.422 6.625 1.711 1.00 95.06 295 HIS A N 1
ATOM 2363 C CA . HIS A 1 295 ? -13.185 5.942 2.080 1.00 95.06 295 HIS A CA 1
ATOM 2364 C C . HIS A 1 295 ? -12.903 4.757 1.163 1.00 95.06 295 HIS A C 1
ATOM 2366 O O . HIS A 1 295 ? -11.757 4.573 0.760 1.00 95.06 295 HIS A O 1
ATOM 2372 N N . TYR A 1 296 ? -13.945 4.023 0.763 1.00 95.88 296 TYR A N 1
ATOM 2373 C CA . TYR A 1 296 ? -13.861 2.924 -0.196 1.00 95.88 296 TYR A CA 1
ATOM 2374 C C . TYR A 1 296 ? -13.143 3.324 -1.497 1.00 95.88 296 TYR A C 1
ATOM 2376 O O . TYR A 1 296 ? -12.263 2.606 -1.955 1.00 95.88 296 TYR A O 1
ATOM 2384 N N . HIS A 1 297 ? -13.433 4.504 -2.054 1.00 96.00 297 HIS A N 1
ATOM 2385 C CA . HIS A 1 297 ? -12.833 4.954 -3.313 1.00 96.00 297 HIS A CA 1
ATOM 2386 C C . HIS A 1 297 ? -11.441 5.551 -3.103 1.00 96.00 297 HIS A C 1
ATOM 2388 O O . HIS A 1 297 ? -10.506 5.245 -3.842 1.00 96.00 297 HIS A O 1
ATOM 2394 N N . SER A 1 298 ? -11.288 6.427 -2.103 1.00 95.75 298 SER A N 1
ATOM 2395 C CA . SER A 1 298 ? -10.019 7.123 -1.875 1.00 95.75 298 SER A CA 1
ATOM 2396 C C . SER A 1 298 ? -8.901 6.162 -1.470 1.00 95.75 298 SER A C 1
ATOM 2398 O O . SER A 1 298 ? -7.759 6.328 -1.900 1.00 95.75 298 SER A O 1
ATOM 2400 N N . SER A 1 299 ? -9.228 5.139 -0.678 1.00 97.19 299 SER A N 1
ATOM 2401 C CA . SER A 1 299 ? -8.280 4.107 -0.260 1.00 97.19 299 SER A CA 1
ATOM 2402 C C . SER A 1 299 ? -7.881 3.168 -1.401 1.00 97.19 299 SER A C 1
ATOM 2404 O O . SER A 1 299 ? -6.710 2.803 -1.468 1.00 97.19 299 SER A O 1
ATOM 2406 N N . ALA A 1 300 ? -8.781 2.866 -2.348 1.00 96.69 300 ALA A N 1
ATOM 2407 C CA . ALA A 1 300 ? -8.474 2.050 -3.528 1.00 96.69 300 ALA A CA 1
ATOM 2408 C C . ALA A 1 300 ? -7.351 2.658 -4.385 1.00 96.69 300 ALA A C 1
ATOM 2410 O O . ALA A 1 300 ? -6.461 1.950 -4.854 1.00 96.69 300 ALA A O 1
ATOM 2411 N N . ILE A 1 301 ? -7.350 3.985 -4.550 1.00 96.88 301 ILE A N 1
ATOM 2412 C CA . ILE A 1 301 ? -6.309 4.707 -5.301 1.00 96.88 301 ILE A CA 1
ATOM 2413 C C . ILE A 1 301 ? -4.955 4.605 -4.590 1.00 96.88 301 ILE A C 1
ATOM 2415 O O . ILE A 1 301 ? -3.935 4.339 -5.229 1.00 96.88 301 ILE A O 1
ATOM 2419 N N . ILE A 1 302 ? -4.941 4.789 -3.264 1.00 97.19 302 ILE A N 1
ATOM 2420 C CA . ILE A 1 302 ? -3.723 4.649 -2.453 1.00 97.19 302 ILE A CA 1
ATOM 2421 C C . ILE A 1 302 ? -3.212 3.207 -2.538 1.00 97.19 302 ILE A C 1
ATOM 2423 O O . ILE A 1 302 ? -2.039 3.000 -2.841 1.00 97.19 302 ILE A O 1
ATOM 2427 N N . ALA A 1 303 ? -4.089 2.219 -2.354 1.00 97.50 303 ALA A N 1
ATOM 2428 C CA . ALA A 1 303 ?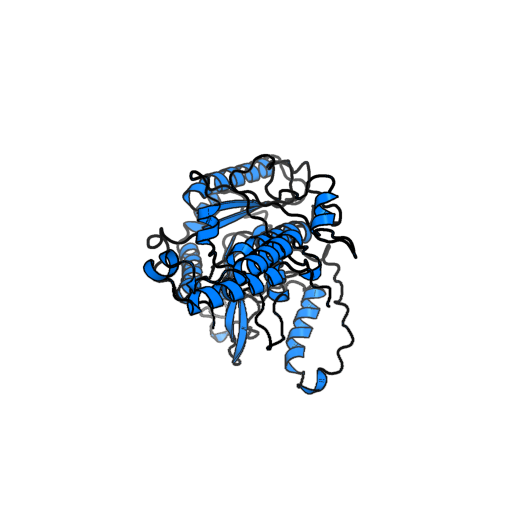 -3.761 0.801 -2.436 1.00 97.50 303 ALA A CA 1
ATOM 2429 C C . ALA A 1 303 ? -3.190 0.412 -3.808 1.00 97.50 303 ALA A C 1
ATOM 2431 O O . ALA A 1 303 ? -2.185 -0.287 -3.872 1.00 97.50 303 ALA A O 1
ATOM 2432 N N . ALA A 1 304 ? -3.756 0.916 -4.910 1.00 95.88 304 ALA A N 1
ATOM 2433 C CA . ALA A 1 304 ? -3.234 0.678 -6.257 1.00 95.88 304 ALA A CA 1
ATOM 2434 C C . ALA A 1 304 ? -1.825 1.269 -6.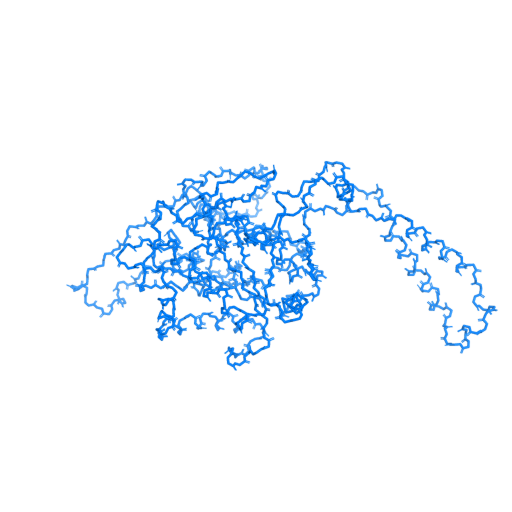462 1.00 95.88 304 ALA A C 1
ATOM 2436 O O . ALA A 1 304 ? -0.976 0.651 -7.119 1.00 95.88 304 ALA A O 1
ATOM 2437 N N . GLY A 1 305 ? -1.562 2.445 -5.883 1.00 95.56 305 GLY A N 1
ATOM 2438 C CA . GLY A 1 305 ? -0.231 3.051 -5.846 1.00 95.56 305 GLY A CA 1
ATOM 2439 C C . GLY A 1 305 ? 0.762 2.209 -5.041 1.00 95.56 305 GLY A C 1
ATOM 2440 O O . GLY A 1 305 ? 1.835 1.883 -5.546 1.00 95.56 305 GLY A O 1
ATOM 2441 N N . LEU A 1 306 ? 0.386 1.792 -3.828 1.00 96.00 306 LEU A N 1
ATOM 2442 C CA . LEU A 1 306 ? 1.211 0.942 -2.959 1.00 96.00 306 LEU A CA 1
ATOM 2443 C C . LEU A 1 306 ? 1.491 -0.430 -3.564 1.00 96.00 306 LEU A C 1
ATOM 2445 O O . LEU A 1 306 ? 2.615 -0.928 -3.492 1.00 96.00 306 LEU A O 1
ATOM 2449 N N . GLU A 1 307 ? 0.499 -1.015 -4.223 1.00 94.88 307 GLU A N 1
ATOM 2450 C CA . GLU A 1 307 ? 0.663 -2.269 -4.939 1.00 94.88 307 GLU A CA 1
ATOM 2451 C C . GLU A 1 307 ? 1.708 -2.137 -6.047 1.00 94.88 307 GLU A C 1
ATOM 2453 O O . GLU A 1 307 ? 2.588 -2.980 -6.179 1.00 94.88 307 GLU A O 1
ATOM 2458 N N . THR A 1 308 ? 1.670 -1.036 -6.797 1.00 94.25 308 THR A N 1
ATOM 2459 C CA . THR A 1 308 ? 2.637 -0.779 -7.871 1.00 94.25 308 THR A CA 1
ATOM 2460 C C . THR A 1 308 ? 4.042 -0.513 -7.315 1.00 94.25 308 THR A C 1
ATOM 2462 O O . THR A 1 308 ? 5.013 -1.071 -7.816 1.00 94.25 308 THR A O 1
ATOM 2465 N N . VAL A 1 309 ? 4.166 0.279 -6.244 1.00 93.19 309 VAL A N 1
ATOM 2466 C CA . VAL A 1 309 ? 5.458 0.577 -5.591 1.00 93.19 309 VAL A CA 1
ATOM 2467 C C . VAL A 1 309 ? 6.081 -0.674 -4.969 1.00 93.19 309 VAL A C 1
ATOM 2469 O O . VAL A 1 309 ? 7.291 -0.875 -5.052 1.00 93.19 309 VAL A O 1
ATOM 2472 N N . SER A 1 310 ? 5.272 -1.545 -4.368 1.00 93.44 310 SER A N 1
ATOM 2473 C CA . SER A 1 310 ? 5.770 -2.760 -3.716 1.00 93.44 310 SER A CA 1
ATOM 2474 C C . SER A 1 310 ? 6.343 -3.793 -4.691 1.00 93.44 310 SER A C 1
ATOM 2476 O O . SER A 1 310 ? 7.076 -4.682 -4.266 1.00 93.44 310 SER A O 1
ATOM 2478 N N . LEU A 1 311 ? 6.090 -3.673 -6.000 1.00 92.56 311 LEU A N 1
ATOM 2479 C CA . LEU A 1 311 ? 6.722 -4.532 -7.010 1.00 92.56 311 LEU A CA 1
ATOM 2480 C C . LEU A 1 311 ? 8.248 -4.382 -7.052 1.00 92.56 311 LEU A C 1
ATOM 2482 O O . LEU A 1 311 ? 8.930 -5.348 -7.390 1.00 92.56 311 LEU A O 1
ATOM 2486 N N . LEU A 1 312 ? 8.794 -3.237 -6.622 1.00 91.19 312 LEU A N 1
ATOM 2487 C CA . LEU A 1 312 ? 10.244 -3.003 -6.558 1.00 91.19 312 LEU A CA 1
ATOM 2488 C C . LEU A 1 312 ? 11.001 -4.111 -5.813 1.00 91.19 312 LEU A C 1
ATOM 2490 O O . LEU A 1 312 ? 12.107 -4.477 -6.211 1.00 91.19 312 LEU A O 1
ATOM 2494 N N . TYR A 1 313 ? 10.382 -4.666 -4.770 1.00 90.75 313 TYR A N 1
ATOM 2495 C CA . TYR A 1 313 ? 10.953 -5.729 -3.943 1.00 90.75 313 TYR A CA 1
ATOM 2496 C C . TYR A 1 313 ? 10.188 -7.062 -4.020 1.00 90.75 313 TYR A C 1
ATOM 2498 O O . TYR A 1 313 ? 10.584 -8.025 -3.362 1.00 90.75 313 TYR A O 1
ATOM 2506 N N . ARG A 1 314 ? 9.106 -7.144 -4.812 1.00 91.25 314 ARG A N 1
ATOM 2507 C CA . ARG A 1 314 ? 8.297 -8.369 -4.983 1.00 91.25 314 ARG A CA 1
ATOM 2508 C C . ARG A 1 314 ? 8.467 -9.063 -6.329 1.00 91.25 314 ARG A C 1
ATOM 2510 O O . ARG A 1 314 ? 8.092 -10.223 -6.437 1.00 91.25 314 ARG A O 1
ATOM 2517 N N . LEU A 1 315 ? 9.020 -8.419 -7.355 1.00 89.75 315 LEU A N 1
ATOM 2518 C CA . LEU A 1 315 ? 9.270 -9.096 -8.635 1.00 89.75 315 LEU A CA 1
ATOM 2519 C C . LEU A 1 315 ? 10.337 -10.190 -8.478 1.00 89.75 315 LEU A C 1
ATOM 2521 O O . LEU A 1 315 ? 11.398 -9.942 -7.908 1.00 89.75 315 LEU A O 1
ATOM 2525 N N . ARG A 1 316 ? 10.096 -11.387 -9.030 1.00 86.31 316 ARG A N 1
ATOM 2526 C CA . ARG A 1 316 ? 11.073 -12.497 -9.032 1.00 86.31 316 ARG A CA 1
ATOM 2527 C C . ARG A 1 316 ? 12.320 -12.172 -9.855 1.00 86.31 316 ARG A C 1
ATOM 2529 O O . ARG A 1 316 ? 13.405 -12.650 -9.535 1.00 86.31 316 ARG A O 1
ATOM 2536 N N . SER A 1 317 ? 12.165 -11.352 -10.895 1.00 83.94 317 SER A N 1
ATOM 2537 C CA . SER A 1 317 ? 13.263 -10.812 -11.704 1.00 83.94 317 SER A CA 1
ATOM 2538 C C . SER A 1 317 ? 14.097 -9.777 -10.938 1.00 83.94 317 SER A C 1
ATOM 2540 O O . SER A 1 317 ? 15.294 -9.633 -11.197 1.00 83.94 317 SER A O 1
ATOM 2542 N N . SER A 1 318 ? 13.496 -9.087 -9.961 1.00 82.50 318 SER A N 1
ATOM 2543 C CA . SER A 1 318 ? 14.185 -8.103 -9.131 1.00 82.50 318 SER A CA 1
ATOM 2544 C C . SER A 1 318 ? 15.037 -8.785 -8.067 1.00 82.50 318 SER A C 1
ATOM 2546 O O . SER A 1 318 ? 14.587 -9.616 -7.270 1.00 82.50 318 SER A O 1
ATOM 2548 N N . ARG A 1 319 ? 16.305 -8.379 -7.995 1.00 77.81 319 ARG A N 1
ATOM 2549 C CA . ARG A 1 319 ? 17.184 -8.774 -6.892 1.00 77.81 319 ARG A CA 1
ATOM 2550 C C . ARG A 1 319 ? 17.043 -7.869 -5.670 1.00 77.81 319 ARG A C 1
ATOM 2552 O O . ARG A 1 319 ? 17.533 -8.277 -4.623 1.00 77.81 319 ARG A O 1
ATOM 2559 N N . ALA A 1 320 ? 16.369 -6.726 -5.775 1.00 85.94 320 ALA A N 1
ATOM 2560 C CA . ALA A 1 320 ? 16.242 -5.781 -4.675 1.00 85.94 320 ALA A CA 1
ATOM 2561 C C . ALA A 1 320 ? 15.307 -6.318 -3.581 1.00 85.94 320 ALA A C 1
ATOM 2563 O O . ALA A 1 320 ? 14.195 -6.771 -3.847 1.00 85.94 320 ALA A O 1
ATOM 2564 N N . SER A 1 321 ? 15.769 -6.265 -2.337 1.00 88.62 321 SER A N 1
ATOM 2565 C CA . SER A 1 321 ? 14.947 -6.430 -1.141 1.00 88.62 321 SER A CA 1
ATOM 2566 C C . SER A 1 321 ? 14.348 -5.086 -0.711 1.00 88.62 321 SER A C 1
ATOM 2568 O O . SER A 1 321 ? 14.779 -4.025 -1.166 1.00 88.62 321 SER A O 1
ATOM 2570 N N . LEU A 1 322 ? 13.395 -5.101 0.230 1.00 89.81 322 LEU A N 1
ATOM 2571 C CA . LEU A 1 322 ? 12.882 -3.864 0.836 1.00 89.81 322 LEU A CA 1
ATOM 2572 C C . LEU A 1 322 ? 14.017 -3.005 1.415 1.00 89.81 322 LEU A C 1
ATOM 2574 O O . LEU A 1 322 ? 13.986 -1.781 1.308 1.00 89.81 322 LEU A O 1
ATOM 2578 N N . LYS A 1 323 ? 15.039 -3.647 1.994 1.00 89.06 323 LYS A N 1
ATOM 2579 C CA . LYS A 1 323 ? 16.206 -2.960 2.546 1.00 89.06 323 LYS A CA 1
ATOM 2580 C C . LYS A 1 323 ? 16.965 -2.195 1.475 1.00 89.06 323 LYS A C 1
ATOM 2582 O O . LYS A 1 323 ? 17.220 -1.012 1.684 1.00 89.06 323 LYS A O 1
ATOM 2587 N N . ASP A 1 324 ? 17.243 -2.832 0.344 1.00 89.75 324 ASP A N 1
ATOM 2588 C CA . ASP A 1 324 ? 17.946 -2.197 -0.775 1.00 89.75 324 ASP A CA 1
ATOM 2589 C C . ASP A 1 324 ? 17.159 -0.979 -1.273 1.00 89.75 324 ASP A C 1
ATOM 2591 O O . ASP A 1 324 ? 17.696 0.123 -1.310 1.00 89.75 324 ASP A O 1
ATOM 2595 N N . VAL A 1 325 ? 15.843 -1.134 -1.480 1.00 90.50 325 VAL A N 1
ATOM 2596 C CA . VAL A 1 325 ? 14.957 -0.030 -1.889 1.00 90.50 325 VAL A CA 1
ATOM 2597 C C . VAL A 1 325 ? 15.005 1.139 -0.897 1.00 90.50 325 VAL A C 1
ATOM 2599 O O . VAL A 1 325 ? 15.098 2.296 -1.306 1.00 90.50 325 VAL A O 1
ATOM 2602 N N . THR A 1 326 ? 14.962 0.871 0.413 1.00 91.69 326 THR A N 1
ATOM 2603 C CA . THR A 1 326 ? 15.046 1.943 1.420 1.00 91.69 326 THR A CA 1
ATOM 2604 C C . THR A 1 326 ? 16.425 2.587 1.503 1.00 91.69 326 THR A C 1
ATOM 2606 O O . THR A 1 326 ? 16.506 3.790 1.736 1.00 91.69 326 THR A O 1
ATOM 2609 N N . CYS A 1 327 ? 17.500 1.818 1.324 1.00 89.50 327 CYS A N 1
ATOM 2610 C CA . CYS A 1 327 ? 18.864 2.334 1.327 1.00 89.50 327 CYS A CA 1
ATOM 2611 C C . CYS A 1 327 ? 19.108 3.243 0.123 1.00 89.50 327 CYS A C 1
ATOM 2613 O O . CYS A 1 327 ? 19.655 4.330 0.300 1.00 89.50 327 CYS A O 1
ATOM 2615 N N . ASP A 1 328 ? 18.641 2.836 -1.057 1.00 89.94 328 ASP A N 1
ATOM 2616 C CA . ASP A 1 328 ? 18.774 3.612 -2.286 1.00 89.94 328 ASP A CA 1
ATOM 2617 C C . ASP A 1 328 ? 17.992 4.929 -2.181 1.00 89.94 328 ASP A C 1
ATOM 2619 O O . ASP A 1 328 ? 18.545 6.005 -2.404 1.00 89.94 328 ASP A O 1
ATOM 2623 N N . LEU A 1 329 ? 16.721 4.876 -1.757 1.00 90.62 329 LEU A N 1
ATOM 2624 C CA . LEU A 1 329 ? 15.860 6.062 -1.653 1.00 90.62 329 LEU A CA 1
ATOM 2625 C C . LEU A 1 329 ? 16.245 7.022 -0.513 1.00 90.62 329 LEU A C 1
ATOM 2627 O O . LEU A 1 329 ? 15.907 8.207 -0.583 1.00 90.62 329 LEU A O 1
ATOM 2631 N N . ARG A 1 330 ? 16.963 6.569 0.525 1.00 90.69 330 ARG A N 1
ATOM 2632 C CA . ARG A 1 330 ? 17.360 7.410 1.672 1.00 90.69 330 ARG A CA 1
ATOM 2633 C C . ARG A 1 330 ? 18.635 8.213 1.387 1.00 90.69 330 ARG A C 1
ATOM 2635 O O . ARG A 1 330 ? 19.682 8.033 2.012 1.00 90.69 330 ARG A O 1
ATOM 2642 N N . VAL A 1 331 ? 18.534 9.176 0.476 1.00 85.88 331 VAL A N 1
ATOM 2643 C CA . VAL A 1 331 ? 19.660 10.023 0.054 1.00 85.88 331 VAL A CA 1
ATOM 2644 C C . VAL A 1 331 ? 19.998 11.087 1.111 1.00 85.88 331 VAL A C 1
ATOM 2646 O O . VAL A 1 331 ? 19.141 11.849 1.560 1.00 85.88 331 VAL A O 1
ATOM 2649 N N . LEU A 1 332 ? 21.276 11.180 1.504 1.00 86.69 332 LEU A N 1
ATOM 2650 C CA . LEU A 1 332 ? 21.776 12.120 2.530 1.00 86.69 332 LEU A CA 1
ATOM 2651 C C . LEU A 1 332 ? 21.050 12.003 3.887 1.00 86.69 332 LEU A C 1
ATOM 2653 O O . LEU A 1 332 ? 20.868 12.993 4.592 1.00 86.69 332 LEU A O 1
ATOM 2657 N N . GLY A 1 333 ? 20.590 10.800 4.243 1.00 83.75 333 GLY A N 1
ATOM 2658 C CA . GLY A 1 333 ? 19.883 10.549 5.503 1.00 83.75 333 GLY A CA 1
ATOM 2659 C C . GLY A 1 333 ? 18.421 11.011 5.524 1.00 83.75 333 GLY A C 1
ATOM 2660 O O . GLY A 1 333 ? 17.754 10.822 6.543 1.00 83.75 333 GLY A O 1
ATOM 2661 N N . ARG A 1 334 ? 17.898 11.554 4.416 1.00 89.62 334 ARG A N 1
ATOM 2662 C CA . ARG A 1 334 ? 16.504 12.003 4.292 1.00 89.62 334 ARG A CA 1
ATOM 2663 C C . ARG A 1 334 ? 15.565 10.798 4.206 1.00 89.62 334 ARG A C 1
ATOM 2665 O O . ARG A 1 334 ? 15.543 10.099 3.204 1.00 89.62 334 ARG A O 1
ATOM 2672 N N . ALA A 1 335 ? 14.807 10.556 5.276 1.00 91.12 335 ALA A N 1
ATOM 2673 C CA . ALA A 1 335 ? 13.892 9.413 5.392 1.00 91.12 335 ALA A CA 1
ATOM 2674 C C . ALA A 1 335 ? 12.512 9.646 4.749 1.00 91.12 335 ALA A C 1
ATOM 2676 O O . ALA A 1 335 ? 11.754 8.698 4.568 1.00 91.12 335 ALA A O 1
ATOM 2677 N N . ALA A 1 336 ? 12.164 10.895 4.437 1.00 92.94 336 ALA A N 1
ATOM 2678 C CA . ALA A 1 336 ? 10.895 11.223 3.803 1.00 92.94 336 ALA A CA 1
ATOM 2679 C C . ALA A 1 336 ? 10.980 10.982 2.292 1.00 92.94 336 ALA A C 1
ATOM 2681 O O . ALA A 1 336 ? 11.898 11.465 1.632 1.00 92.94 336 ALA A O 1
ATOM 2682 N N . SER A 1 337 ? 9.989 10.288 1.747 1.00 93.19 337 SER A N 1
ATOM 2683 C CA . SER A 1 337 ? 9.810 10.081 0.310 1.00 93.19 337 SER A CA 1
ATOM 2684 C C . SER A 1 337 ? 8.391 10.443 -0.109 1.00 93.19 337 SER A C 1
ATOM 2686 O O . SER A 1 337 ? 7.505 10.617 0.732 1.00 93.19 337 SER A O 1
ATOM 2688 N N . ALA A 1 338 ? 8.180 10.559 -1.417 1.00 93.75 338 ALA A N 1
ATOM 2689 C CA . ALA A 1 338 ? 6.874 10.803 -2.002 1.00 93.75 338 ALA A CA 1
ATOM 2690 C C . ALA A 1 338 ? 6.493 9.674 -2.961 1.00 93.75 338 ALA A C 1
ATOM 2692 O O . ALA A 1 338 ? 7.346 9.123 -3.655 1.00 93.75 338 ALA A O 1
ATOM 2693 N N . ILE A 1 339 ? 5.202 9.360 -3.021 1.00 93.81 339 ILE A N 1
ATOM 2694 C CA . ILE A 1 339 ? 4.637 8.417 -3.992 1.00 93.81 339 ILE A CA 1
ATOM 2695 C C . ILE A 1 339 ? 3.899 9.229 -5.046 1.00 93.81 339 ILE A C 1
ATOM 2697 O O . ILE A 1 339 ? 3.237 10.206 -4.711 1.00 93.81 339 ILE A O 1
ATOM 2701 N N . SER A 1 340 ? 3.992 8.822 -6.309 1.00 93.94 340 SER A N 1
ATOM 2702 C CA . SER A 1 340 ? 3.170 9.348 -7.402 1.00 93.94 340 SER A CA 1
ATOM 2703 C C . SER A 1 340 ? 2.588 8.200 -8.210 1.00 93.94 340 SER A C 1
ATOM 2705 O O . SER A 1 340 ? 3.205 7.142 -8.305 1.00 93.94 340 SER A O 1
ATOM 2707 N N . VAL A 1 341 ? 1.412 8.407 -8.795 1.00 94.06 341 VAL A N 1
ATOM 2708 C CA . VAL A 1 341 ? 0.708 7.405 -9.593 1.00 94.06 341 VAL A CA 1
ATOM 2709 C C . VAL A 1 341 ? 0.010 8.054 -10.787 1.00 94.06 341 VAL A C 1
ATOM 2711 O O . VAL A 1 341 ? -0.448 9.195 -10.709 1.00 94.06 341 VAL A O 1
ATOM 2714 N N . THR A 1 342 ? -0.123 7.289 -11.867 1.00 93.19 342 THR A N 1
ATOM 2715 C CA . THR A 1 342 ? -1.088 7.540 -12.939 1.00 93.19 342 THR A CA 1
ATOM 2716 C C . THR A 1 342 ? -1.927 6.300 -13.126 1.00 93.19 342 THR A C 1
ATOM 2718 O O . THR A 1 342 ? -1.402 5.204 -13.320 1.00 93.19 342 THR A O 1
ATOM 2721 N N . LEU A 1 343 ? -3.240 6.477 -13.011 1.00 90.12 343 LEU A N 1
ATOM 2722 C CA . LEU A 1 343 ? -4.194 5.384 -13.009 1.00 90.12 343 LEU A CA 1
ATOM 2723 C C . LEU A 1 343 ? -5.485 5.792 -13.738 1.00 90.12 343 LEU A C 1
ATOM 2725 O O . LEU A 1 343 ? -6.142 6.742 -13.309 1.00 90.12 343 LEU A O 1
ATOM 2729 N N . PRO A 1 344 ? -5.891 5.044 -14.777 1.00 90.81 344 PRO A N 1
ATOM 2730 C CA . PRO A 1 344 ? -5.045 4.171 -15.596 1.00 90.81 344 PRO A CA 1
ATOM 2731 C C . PRO A 1 344 ? -3.986 4.964 -16.382 1.00 90.81 344 PRO A C 1
ATOM 2733 O O . PRO A 1 344 ? -4.203 6.118 -16.751 1.00 90.81 344 PRO A O 1
ATOM 2736 N N . PHE A 1 345 ? -2.854 4.322 -16.680 1.00 91.00 345 PHE A N 1
ATOM 2737 C CA . PHE A 1 345 ? -1.912 4.813 -17.687 1.00 91.00 345 PHE A CA 1
ATOM 2738 C C . PHE A 1 345 ? -2.433 4.436 -19.078 1.00 91.00 345 PHE A C 1
ATOM 2740 O O . PHE A 1 345 ? -2.462 3.259 -19.438 1.00 91.00 345 PHE A O 1
ATOM 2747 N N . ALA A 1 346 ? -2.927 5.424 -19.825 1.00 89.19 346 ALA A N 1
ATOM 2748 C CA . ALA A 1 346 ? -3.566 5.198 -21.114 1.00 89.19 346 ALA A CA 1
ATOM 2749 C C . ALA A 1 346 ? -2.521 5.053 -22.228 1.00 89.19 346 ALA A C 1
ATOM 2751 O O . ALA A 1 346 ? -1.787 5.993 -22.518 1.00 89.19 346 ALA A O 1
ATOM 2752 N N . ILE A 1 347 ? -2.499 3.886 -22.871 1.00 88.94 347 ILE A N 1
ATOM 2753 C CA . ILE A 1 347 ? -1.721 3.614 -24.085 1.00 88.94 347 ILE A CA 1
ATOM 2754 C C . ILE A 1 347 ? -2.722 3.374 -25.218 1.00 88.94 347 ILE A C 1
ATOM 2756 O O . ILE A 1 347 ? -3.694 2.636 -25.036 1.00 88.94 347 ILE A O 1
ATOM 2760 N N . GLY A 1 348 ? -2.505 3.990 -26.380 1.00 86.94 348 GLY A N 1
ATOM 2761 C CA . GLY A 1 348 ? -3.331 3.776 -27.571 1.00 86.94 348 GLY A CA 1
ATOM 2762 C C . GLY A 1 348 ? -3.366 2.305 -28.007 1.00 86.94 348 GLY A C 1
ATOM 2763 O O . GLY A 1 348 ? -2.507 1.503 -27.639 1.00 86.94 348 GLY A O 1
ATOM 2764 N N . GLN A 1 349 ? -4.386 1.911 -28.773 1.00 85.31 349 GLN A N 1
ATOM 2765 C CA . GLN A 1 349 ? -4.563 0.512 -29.200 1.00 85.31 349 GLN A CA 1
ATOM 2766 C C . GLN A 1 349 ? -3.423 -0.003 -30.090 1.00 85.31 349 GLN A C 1
ATOM 2768 O O . GLN A 1 349 ? -3.058 -1.164 -29.971 1.00 85.31 349 GLN A O 1
ATOM 2773 N N . GLU A 1 350 ? -2.812 0.872 -30.881 1.00 84.12 350 GLU A N 1
ATOM 2774 C CA . GLU A 1 350 ? -1.721 0.516 -31.800 1.00 84.12 350 GLU A CA 1
ATOM 2775 C C . GLU 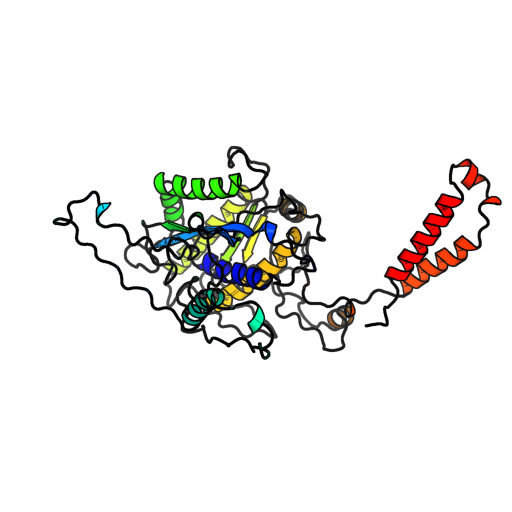A 1 350 ? -0.414 1.256 -31.480 1.00 84.12 350 GLU A C 1
ATOM 2777 O O . GLU A 1 350 ? 0.560 1.129 -32.208 1.00 84.12 350 GLU A O 1
ATOM 2782 N N . SER A 1 351 ? -0.382 2.057 -30.409 1.00 86.94 351 SER A N 1
ATOM 2783 C CA . SER A 1 351 ? 0.799 2.854 -30.071 1.00 86.94 351 SER A CA 1
ATOM 2784 C C . SER A 1 351 ? 1.755 2.085 -29.170 1.00 86.94 351 SER A C 1
ATOM 2786 O O . SER A 1 351 ? 1.330 1.427 -28.208 1.00 86.94 351 SER A O 1
ATOM 2788 N N . SER A 1 352 ? 3.052 2.260 -29.404 1.00 87.62 352 SER A N 1
ATOM 2789 C CA . SER A 1 352 ? 4.071 1.783 -28.470 1.00 87.62 352 SER A CA 1
ATOM 2790 C C . SER A 1 352 ? 4.093 2.621 -27.185 1.00 87.62 352 SER A C 1
ATOM 2792 O O . SER A 1 352 ? 3.524 3.720 -27.102 1.00 87.62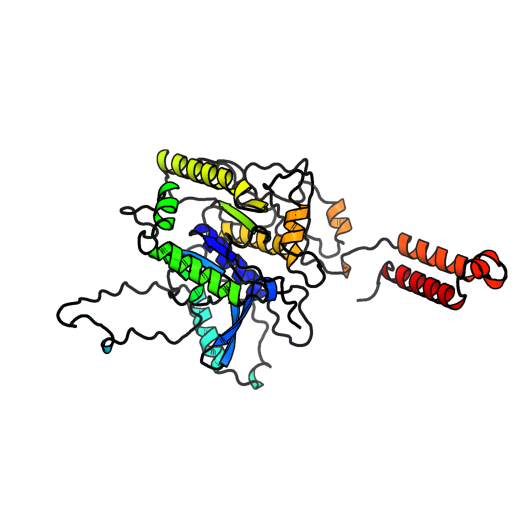 352 SER A O 1
ATOM 2794 N N . LEU A 1 353 ? 4.767 2.111 -26.149 1.00 89.69 353 LEU A N 1
ATOM 2795 C CA . LEU A 1 353 ? 5.010 2.884 -24.929 1.00 89.69 353 LEU A CA 1
ATOM 2796 C C . LEU A 1 353 ? 5.811 4.159 -25.233 1.00 89.69 353 LEU A C 1
ATOM 2798 O O . LEU A 1 353 ? 5.489 5.218 -24.701 1.00 89.69 353 LEU A O 1
ATOM 2802 N N . LEU A 1 354 ? 6.819 4.063 -26.104 1.00 88.19 354 LEU A N 1
ATOM 2803 C CA . LEU A 1 354 ? 7.670 5.192 -26.475 1.00 88.19 354 LEU A CA 1
ATOM 2804 C C . LEU A 1 354 ? 6.862 6.295 -27.167 1.00 88.19 354 LEU A C 1
ATOM 2806 O O . LEU A 1 354 ? 6.880 7.432 -26.705 1.00 88.19 354 LEU A O 1
ATOM 2810 N N . GLU A 1 355 ? 6.082 5.950 -28.194 1.00 88.69 355 GLU A N 1
ATOM 2811 C CA . GLU A 1 355 ? 5.224 6.907 -28.907 1.00 88.69 355 GLU A CA 1
ATOM 2812 C C . GLU A 1 355 ? 4.220 7.587 -27.969 1.00 88.69 355 GLU A C 1
ATOM 2814 O O . GLU A 1 355 ? 3.929 8.777 -28.102 1.00 88.69 355 GLU A O 1
ATOM 2819 N N . THR A 1 356 ? 3.687 6.838 -27.000 1.00 91.25 356 THR A N 1
ATOM 2820 C CA . THR A 1 356 ? 2.763 7.379 -25.995 1.00 91.25 356 THR A CA 1
ATOM 2821 C C . THR A 1 356 ? 3.452 8.414 -25.108 1.00 91.25 356 THR A C 1
ATOM 2823 O O . THR A 1 356 ? 2.865 9.454 -24.818 1.00 91.25 356 THR A O 1
ATOM 2826 N N . LEU A 1 357 ? 4.693 8.149 -24.688 1.00 91.25 357 LEU A N 1
ATOM 2827 C CA . LEU A 1 357 ? 5.477 9.059 -23.852 1.00 91.25 357 LEU A CA 1
ATOM 2828 C C . LEU A 1 357 ? 5.937 10.305 -24.620 1.00 91.25 357 LEU A C 1
ATOM 2830 O O . LEU A 1 357 ? 5.889 11.400 -24.068 1.00 91.25 357 LEU A O 1
ATOM 2834 N N . GLU A 1 358 ? 6.338 10.164 -25.885 1.00 90.44 358 GLU A N 1
ATOM 2835 C CA . GLU A 1 358 ? 6.755 11.291 -26.734 1.00 90.44 358 GLU A CA 1
ATOM 2836 C C . GLU A 1 358 ? 5.606 12.263 -27.021 1.00 90.44 358 GLU A C 1
ATOM 2838 O O . GLU A 1 358 ? 5.804 13.477 -27.046 1.00 90.44 358 GLU A O 1
ATOM 2843 N N . ASN A 1 359 ? 4.393 11.735 -27.195 1.00 91.06 359 ASN A N 1
ATOM 2844 C CA . ASN A 1 359 ? 3.191 12.532 -27.438 1.00 91.06 359 ASN A CA 1
ATOM 2845 C C . ASN A 1 359 ? 2.466 12.948 -26.144 1.00 91.06 359 ASN A C 1
ATOM 2847 O O . ASN A 1 359 ? 1.384 13.546 -26.208 1.00 91.06 359 ASN A O 1
ATOM 2851 N N . TRP A 1 360 ? 3.023 12.631 -24.969 1.00 90.56 360 TRP A N 1
ATOM 2852 C CA . TRP A 1 360 ? 2.378 12.916 -23.693 1.00 90.56 360 TRP A CA 1
ATOM 2853 C C . TRP A 1 360 ? 2.367 14.417 -23.403 1.00 90.56 360 TRP A C 1
ATOM 2855 O O . TRP A 1 360 ? 3.408 15.059 -23.266 1.00 90.56 360 TRP A O 1
ATOM 2865 N N . ASN A 1 361 ? 1.169 14.978 -23.247 1.00 88.12 361 ASN A N 1
ATOM 2866 C CA . ASN A 1 361 ? 0.984 16.380 -22.894 1.00 88.12 361 ASN A CA 1
ATOM 2867 C C . ASN A 1 361 ? 0.526 16.507 -21.438 1.00 88.12 361 ASN A C 1
ATOM 2869 O O . ASN A 1 361 ? -0.543 16.023 -21.072 1.00 88.12 361 ASN A O 1
ATOM 2873 N N . GLY A 1 362 ? 1.308 17.218 -20.623 1.00 85.62 362 GLY A N 1
ATOM 2874 C CA . GLY A 1 362 ? 1.017 17.455 -19.206 1.00 85.62 362 GLY A CA 1
ATOM 2875 C C . GLY A 1 362 ? 1.825 16.561 -18.258 1.00 85.62 362 GLY A C 1
ATOM 2876 O O . GLY A 1 362 ? 2.782 15.911 -18.681 1.00 85.62 362 GLY A O 1
ATOM 2877 N N . PRO A 1 363 ? 1.494 16.551 -16.954 1.00 87.50 363 PRO A N 1
ATOM 2878 C CA . PRO A 1 363 ? 2.217 15.741 -15.982 1.00 87.50 363 PRO A CA 1
ATOM 2879 C C . PRO A 1 363 ? 2.002 14.250 -16.259 1.00 87.50 363 PRO A C 1
ATOM 2881 O O . PRO A 1 363 ? 0.876 13.801 -16.471 1.00 87.50 363 PRO A O 1
ATOM 2884 N N . LEU A 1 364 ? 3.090 13.476 -16.242 1.00 88.19 364 LEU A N 1
ATOM 2885 C CA . LEU A 1 364 ? 3.030 12.025 -16.430 1.00 88.19 364 LEU A CA 1
ATOM 2886 C C . LEU A 1 364 ? 2.387 11.319 -15.239 1.00 88.19 364 LEU A C 1
ATOM 2888 O O . LEU A 1 364 ? 1.738 10.299 -15.429 1.00 88.19 364 LEU A O 1
ATOM 2892 N N . MET A 1 365 ? 2.599 11.845 -14.030 1.00 89.56 365 MET A N 1
ATOM 2893 C CA . MET A 1 365 ? 2.191 11.257 -12.754 1.00 89.56 365 MET A CA 1
ATOM 2894 C C . MET A 1 365 ? 1.555 12.315 -11.857 1.00 89.56 365 MET A C 1
ATOM 2896 O O . MET A 1 365 ? 2.018 13.456 -11.812 1.00 89.56 365 MET A O 1
ATOM 2900 N N . SER A 1 366 ? 0.531 11.927 -11.099 1.00 89.75 366 SER A N 1
ATOM 2901 C CA . SER A 1 366 ? -0.002 12.731 -10.001 1.00 89.75 366 SER A CA 1
ATOM 2902 C C . SER A 1 366 ? 0.624 12.247 -8.699 1.00 89.75 366 SER A C 1
ATOM 2904 O O . SER A 1 366 ? 0.584 11.054 -8.396 1.00 89.75 366 SER A O 1
ATOM 2906 N N . SER A 1 367 ? 1.223 13.150 -7.918 1.00 92.12 367 SER A N 1
ATOM 2907 C CA . SER A 1 367 ? 1.684 12.809 -6.563 1.00 92.12 367 SER A CA 1
ATOM 2908 C C . SER A 1 367 ? 0.517 12.209 -5.771 1.00 92.12 367 SER A C 1
ATOM 2910 O O . SER A 1 367 ? -0.621 12.553 -6.030 1.00 92.12 367 SER A O 1
ATOM 2912 N N . LEU A 1 368 ? 0.749 11.297 -4.839 1.00 93.94 368 LEU A N 1
ATOM 2913 C CA . LEU A 1 368 ? -0.193 10.926 -3.780 1.00 93.94 368 LEU A CA 1
ATOM 2914 C C . LEU A 1 368 ? 0.240 11.543 -2.449 1.00 93.94 368 LEU A C 1
ATOM 2916 O O . LEU A 1 368 ? -0.544 11.610 -1.511 1.00 93.94 368 LEU A O 1
ATOM 2920 N N . SER A 1 369 ? 1.457 12.070 -2.352 1.00 92.44 369 SER A N 1
ATOM 2921 C CA . SER A 1 369 ? 1.919 12.747 -1.146 1.00 92.44 369 SER A CA 1
ATOM 2922 C C . SER A 1 369 ? 1.361 14.175 -1.090 1.00 92.44 369 SER A C 1
ATOM 2924 O O . SER A 1 369 ? 1.609 14.969 -2.007 1.00 92.44 369 SER A O 1
ATOM 2926 N N . PRO A 1 370 ? 0.529 14.510 -0.084 1.00 89.25 370 PRO A N 1
ATOM 2927 C CA . PRO A 1 370 ? -0.148 15.802 -0.007 1.00 89.25 370 PRO A CA 1
ATOM 2928 C C . PRO A 1 370 ? 0.870 16.945 0.044 1.00 89.25 370 PRO A C 1
ATOM 2930 O O . PRO A 1 370 ? 1.939 16.800 0.636 1.00 89.25 370 PRO A O 1
ATOM 2933 N N . TYR A 1 371 ? 0.541 18.077 -0.587 1.00 84.31 371 TYR A N 1
ATOM 2934 C CA . TYR A 1 371 ? 1.381 19.284 -0.616 1.00 84.31 371 TYR A CA 1
ATOM 2935 C C . TYR A 1 371 ? 2.805 19.116 -1.169 1.00 84.31 371 TYR A C 1
ATOM 2937 O O . TYR A 1 371 ? 3.672 19.954 -0.926 1.00 84.31 371 TYR A O 1
ATOM 2945 N N . CYS A 1 372 ? 3.057 18.053 -1.929 1.00 83.00 372 CYS A N 1
ATOM 2946 C CA . CYS A 1 372 ? 4.363 17.775 -2.502 1.00 83.00 372 CYS A CA 1
ATOM 2947 C C . CYS A 1 372 ? 4.341 18.002 -4.022 1.00 83.00 372 CYS A C 1
ATOM 2949 O O . CYS A 1 372 ? 3.645 17.276 -4.737 1.00 83.00 372 CYS A O 1
ATOM 2951 N N . SER A 1 373 ? 5.100 19.000 -4.497 1.00 82.44 373 SER A N 1
ATOM 2952 C CA . SER A 1 373 ? 5.448 19.156 -5.919 1.00 82.44 373 SER A CA 1
ATOM 2953 C C . SER A 1 373 ? 6.791 18.481 -6.177 1.00 82.44 373 SER A C 1
ATOM 2955 O O . SER A 1 373 ? 7.756 18.742 -5.459 1.00 82.44 373 SER A O 1
ATOM 2957 N N . LEU A 1 374 ? 6.855 17.613 -7.185 1.00 82.06 374 LEU A N 1
ATOM 2958 C CA . LEU A 1 374 ? 8.015 16.761 -7.467 1.00 82.06 374 LEU A CA 1
ATOM 2959 C C . LEU A 1 374 ? 8.796 17.225 -8.701 1.00 82.06 374 LEU A C 1
ATOM 2961 O O . LEU A 1 374 ? 9.216 16.418 -9.521 1.00 82.06 374 LEU A O 1
ATOM 2965 N N . ASP A 1 375 ? 9.020 18.534 -8.819 1.00 78.75 375 ASP A N 1
ATOM 2966 C CA . ASP A 1 375 ? 9.739 19.117 -9.963 1.00 78.75 375 ASP A CA 1
ATOM 2967 C C . ASP A 1 375 ? 11.245 18.803 -9.943 1.00 78.75 375 ASP A C 1
ATOM 2969 O O . ASP A 1 375 ? 11.910 18.795 -10.978 1.00 78.75 375 ASP A O 1
ATOM 2973 N N . LYS A 1 376 ? 11.807 18.570 -8.750 1.00 81.25 376 LYS A N 1
ATOM 2974 C CA . LYS A 1 376 ? 13.210 18.196 -8.540 1.00 81.25 376 LYS A CA 1
ATOM 2975 C C . LYS A 1 376 ? 13.277 17.075 -7.519 1.00 81.25 376 LYS A C 1
ATOM 2977 O O . LYS A 1 376 ? 12.857 17.257 -6.379 1.00 81.25 376 LYS A O 1
ATOM 2982 N N . VAL A 1 377 ? 13.828 15.941 -7.929 1.00 85.00 377 VAL A N 1
ATOM 2983 C CA . VAL A 1 377 ? 13.943 14.742 -7.100 1.00 85.00 377 VAL A CA 1
ATOM 2984 C C . VAL A 1 377 ? 15.401 14.287 -7.109 1.00 85.00 377 VAL A C 1
ATOM 2986 O O . VAL A 1 377 ? 16.022 14.254 -8.167 1.00 85.00 377 VAL A O 1
ATOM 2989 N N . ASP A 1 378 ? 15.954 13.971 -5.933 1.00 85.25 378 ASP A N 1
ATOM 2990 C CA . ASP A 1 378 ? 17.334 13.477 -5.807 1.00 85.25 378 ASP A CA 1
ATOM 2991 C C . ASP A 1 378 ? 17.482 12.054 -6.375 1.00 85.25 378 ASP A C 1
ATOM 2993 O O . ASP A 1 378 ? 18.455 11.756 -7.064 1.00 85.25 378 ASP A O 1
ATOM 2997 N N . LEU A 1 379 ? 16.508 11.183 -6.093 1.00 90.31 379 LEU A N 1
ATOM 2998 C CA . LEU A 1 379 ? 16.418 9.831 -6.636 1.00 90.31 379 LEU A CA 1
ATOM 2999 C C . LEU A 1 379 ? 14.955 9.451 -6.872 1.00 90.31 379 LEU A C 1
ATOM 3001 O O . LEU A 1 379 ? 14.103 9.665 -6.010 1.00 90.31 379 LEU A O 1
ATOM 3005 N N . GLN A 1 380 ? 14.677 8.846 -8.023 1.00 90.94 380 GLN A N 1
ATOM 3006 C CA . GLN A 1 380 ? 13.356 8.348 -8.382 1.00 90.94 380 GLN A CA 1
ATOM 3007 C C . GLN A 1 380 ? 13.457 6.889 -8.820 1.00 90.94 380 GLN A C 1
ATOM 3009 O O . GLN A 1 380 ? 14.356 6.519 -9.571 1.00 90.94 380 GLN A O 1
ATOM 3014 N N . SER A 1 381 ? 12.495 6.081 -8.380 1.00 91.12 381 SER A N 1
ATOM 3015 C CA . SER A 1 381 ? 12.253 4.746 -8.916 1.00 91.12 381 SER A CA 1
ATOM 3016 C C . SER A 1 381 ? 10.868 4.715 -9.556 1.00 91.12 381 SER A C 1
ATOM 3018 O O . SER A 1 381 ? 9.917 5.271 -9.000 1.00 91.12 381 SER A O 1
ATOM 3020 N N . VAL A 1 382 ? 10.762 4.119 -10.743 1.00 91.25 382 VAL A N 1
ATOM 3021 C CA . VAL A 1 382 ? 9.531 4.090 -11.541 1.00 91.25 382 VAL A CA 1
ATOM 3022 C C . VAL A 1 382 ? 9.188 2.645 -11.861 1.00 91.25 382 VAL A C 1
ATOM 3024 O O . VAL A 1 382 ? 10.022 1.900 -12.368 1.00 91.25 382 VAL A O 1
ATOM 3027 N N . VAL A 1 383 ? 7.944 2.267 -11.581 1.00 91.88 383 VAL A N 1
ATOM 3028 C CA . VAL A 1 383 ? 7.391 0.964 -11.945 1.00 91.88 383 VAL A CA 1
ATOM 3029 C C . VAL A 1 383 ? 6.227 1.190 -12.892 1.00 91.88 383 VAL A C 1
ATOM 3031 O O . VAL A 1 383 ? 5.306 1.948 -12.586 1.00 91.88 383 VAL A O 1
ATOM 3034 N N . ILE A 1 384 ? 6.263 0.499 -14.024 1.00 90.19 384 ILE A N 1
ATOM 3035 C CA . ILE A 1 384 ? 5.148 0.384 -14.956 1.00 90.19 384 ILE A CA 1
ATOM 3036 C C . ILE A 1 384 ? 4.722 -1.081 -15.011 1.00 90.19 384 ILE A C 1
ATOM 3038 O O . ILE A 1 384 ? 5.555 -1.980 -14.928 1.00 90.19 384 ILE A O 1
ATOM 3042 N N . ARG A 1 385 ? 3.418 -1.329 -15.117 1.00 88.44 385 ARG A N 1
ATOM 3043 C CA . ARG A 1 385 ? 2.857 -2.678 -15.223 1.00 88.44 385 ARG A CA 1
ATOM 3044 C C . ARG A 1 385 ? 1.683 -2.692 -16.189 1.00 88.44 385 ARG A C 1
ATOM 3046 O O . ARG A 1 385 ? 1.029 -1.669 -16.372 1.00 88.44 385 ARG A O 1
ATOM 3053 N N . GLY A 1 386 ? 1.417 -3.856 -16.779 1.00 85.88 386 GLY A N 1
ATOM 3054 C CA . GLY A 1 386 ? 0.332 -4.036 -17.749 1.00 85.88 386 GLY A CA 1
ATOM 3055 C C . GLY A 1 386 ? 0.672 -3.593 -19.176 1.00 85.88 386 GLY A C 1
ATOM 3056 O O . GLY A 1 386 ? -0.234 -3.442 -19.989 1.00 85.88 386 GLY A O 1
ATOM 3057 N N . VAL A 1 387 ? 1.956 -3.390 -19.491 1.00 87.19 387 VAL A N 1
ATOM 3058 C CA . VAL A 1 387 ? 2.434 -3.132 -20.857 1.00 87.19 387 VAL A CA 1
ATOM 3059 C C . VAL A 1 387 ? 2.982 -4.433 -21.427 1.00 87.19 387 VAL A C 1
ATOM 3061 O O . VAL A 1 387 ? 3.851 -5.046 -20.814 1.00 87.19 387 VAL A O 1
ATOM 3064 N N . SER A 1 388 ? 2.465 -4.873 -22.575 1.00 83.38 388 SER A N 1
ATOM 3065 C CA . SER A 1 388 ? 2.966 -6.077 -23.241 1.00 83.38 388 SER A CA 1
ATOM 3066 C C . SER A 1 388 ? 4.366 -5.846 -23.816 1.00 83.38 388 SER A C 1
ATOM 3068 O O . SER A 1 388 ? 4.682 -4.745 -24.267 1.00 83.38 388 SER A O 1
ATOM 3070 N N . ASN A 1 389 ? 5.186 -6.901 -23.866 1.00 79.69 389 ASN A N 1
ATOM 3071 C CA . ASN A 1 389 ? 6.540 -6.827 -24.431 1.00 79.69 389 ASN A CA 1
ATOM 3072 C C . ASN A 1 389 ? 6.547 -6.326 -25.884 1.00 79.69 389 ASN A C 1
ATOM 3074 O O . ASN A 1 389 ? 7.435 -5.576 -26.259 1.00 79.69 389 ASN A O 1
ATOM 3078 N N . GLN A 1 390 ? 5.515 -6.649 -26.668 1.00 80.00 390 GLN A N 1
ATOM 3079 C CA . GLN A 1 390 ? 5.344 -6.179 -28.051 1.00 80.00 390 GLN A CA 1
ATOM 3080 C C . GLN A 1 390 ? 5.205 -4.653 -28.170 1.00 80.00 390 GLN A C 1
ATOM 3082 O O . GLN A 1 390 ? 5.479 -4.078 -29.215 1.00 80.00 390 GLN A O 1
ATOM 3087 N N . ARG A 1 391 ? 4.773 -3.976 -27.099 1.00 82.94 391 ARG A N 1
ATOM 3088 C CA . ARG A 1 391 ? 4.635 -2.512 -27.054 1.00 82.94 391 ARG A CA 1
ATOM 3089 C C . ARG A 1 391 ? 5.894 -1.809 -26.555 1.00 82.94 391 ARG A C 1
ATOM 3091 O O . ARG A 1 391 ? 5.926 -0.575 -26.521 1.00 82.94 391 ARG A O 1
ATOM 3098 N N . LEU A 1 392 ? 6.909 -2.570 -26.144 1.00 81.12 392 LEU A N 1
ATOM 3099 C CA . LEU A 1 392 ? 8.219 -2.058 -25.773 1.00 81.12 392 LEU A CA 1
ATOM 3100 C C . LEU A 1 392 ? 9.093 -2.047 -27.028 1.00 81.12 392 LEU A C 1
ATOM 3102 O O . LEU A 1 392 ? 9.513 -3.091 -27.514 1.00 81.12 392 LEU A O 1
ATOM 3106 N N . MET A 1 393 ? 9.362 -0.859 -27.565 1.00 70.50 393 MET A N 1
ATOM 3107 C CA . MET A 1 393 ? 10.288 -0.730 -28.687 1.00 70.50 393 MET A CA 1
ATOM 3108 C C . MET A 1 393 ? 11.731 -0.792 -28.188 1.00 70.50 393 MET A C 1
ATOM 3110 O O . MET A 1 393 ? 12.108 -0.069 -27.265 1.00 70.50 393 MET A O 1
ATOM 3114 N N . SER A 1 394 ? 12.537 -1.629 -28.837 1.00 63.38 394 SER A N 1
ATOM 3115 C CA . SER A 1 394 ? 13.996 -1.575 -28.769 1.00 63.38 394 SER A CA 1
ATOM 3116 C C . SER A 1 394 ? 14.524 -0.833 -29.995 1.00 63.38 394 SER A C 1
ATOM 3118 O O . SER A 1 394 ? 13.934 -0.901 -31.074 1.00 63.38 394 SER A O 1
ATOM 3120 N N . THR A 1 395 ? 15.622 -0.097 -29.847 1.00 65.94 395 THR A N 1
ATOM 3121 C CA . THR A 1 395 ? 16.216 0.623 -30.975 1.00 65.94 395 THR A CA 1
ATOM 3122 C C . THR A 1 395 ? 17.006 -0.350 -31.851 1.00 65.94 395 THR A C 1
ATOM 3124 O O . THR A 1 395 ? 18.100 -0.771 -31.472 1.00 65.94 395 THR A O 1
ATOM 3127 N N . GLU A 1 396 ? 16.499 -0.637 -33.054 1.00 73.19 396 GLU A N 1
ATOM 3128 C CA . GLU A 1 396 ? 17.133 -1.535 -34.039 1.00 73.19 396 GLU A CA 1
ATOM 3129 C C . GLU A 1 396 ? 18.590 -1.145 -34.340 1.00 73.19 396 GLU A C 1
ATOM 3131 O O . GLU A 1 396 ? 19.450 -2.002 -34.515 1.00 73.19 396 GLU A O 1
ATOM 3136 N N . SER A 1 397 ? 18.907 0.156 -34.310 1.00 81.50 397 SER A N 1
ATOM 3137 C CA . SER A 1 397 ? 20.252 0.664 -34.605 1.00 81.50 397 SER A CA 1
ATOM 3138 C C . SER A 1 397 ? 21.341 0.115 -33.680 1.00 81.50 397 SER A C 1
ATOM 3140 O O . SER A 1 397 ? 22.491 -0.011 -34.104 1.00 81.50 397 SER A O 1
ATOM 3142 N N . VAL A 1 398 ? 20.999 -0.232 -32.433 1.00 83.88 398 VAL A N 1
ATOM 3143 C CA . VAL A 1 398 ? 21.933 -0.871 -31.496 1.00 83.88 398 VAL A CA 1
ATOM 3144 C C . VAL A 1 398 ? 22.189 -2.313 -31.923 1.00 83.88 398 VAL A C 1
ATOM 3146 O O . VAL A 1 398 ? 23.348 -2.721 -31.978 1.00 83.88 398 VAL A O 1
ATOM 3149 N N . GLY A 1 399 ? 21.139 -3.044 -32.308 1.00 86.88 399 GLY A N 1
ATOM 3150 C CA . GLY A 1 399 ? 21.259 -4.376 -32.900 1.00 86.88 399 GLY A CA 1
ATOM 3151 C C . GLY A 1 399 ? 22.139 -4.348 -34.147 1.00 86.88 399 GLY A C 1
ATOM 3152 O O . GLY A 1 399 ? 23.159 -5.034 -34.194 1.00 86.88 399 GLY A O 1
ATOM 3153 N N . SER A 1 400 ? 21.846 -3.452 -35.095 1.00 90.00 400 SER A N 1
ATOM 3154 C CA . SER A 1 400 ? 22.630 -3.298 -36.327 1.00 90.00 400 SER A CA 1
ATOM 3155 C C . SER A 1 400 ? 24.094 -2.917 -36.068 1.00 90.00 400 SER A C 1
ATOM 3157 O O . SER A 1 400 ? 24.989 -3.363 -36.786 1.00 90.00 400 SER A O 1
ATOM 3159 N N . MET A 1 401 ? 24.378 -2.097 -35.048 1.00 93.00 401 MET A N 1
ATOM 3160 C CA . MET A 1 401 ? 25.749 -1.744 -34.660 1.00 93.00 401 MET A CA 1
ATOM 3161 C C . MET A 1 401 ? 26.520 -2.959 -34.126 1.00 93.00 401 MET A C 1
ATOM 3163 O O . MET A 1 401 ? 27.662 -3.186 -34.534 1.00 93.00 401 MET A O 1
ATOM 3167 N N . LEU A 1 402 ? 25.902 -3.744 -33.238 1.00 93.44 402 LEU A N 1
ATOM 3168 C CA . LEU A 1 402 ? 26.500 -4.953 -32.665 1.00 93.44 402 LEU A CA 1
ATOM 3169 C C . LEU A 1 402 ? 26.722 -6.024 -33.739 1.00 93.44 402 LEU A C 1
ATOM 3171 O O . LEU A 1 402 ? 27.799 -6.619 -33.800 1.00 93.44 402 LEU A O 1
ATOM 3175 N N . GLU A 1 403 ? 25.755 -6.202 -34.638 1.00 93.62 403 GLU A N 1
ATOM 3176 C CA . GLU A 1 403 ? 25.866 -7.102 -35.785 1.00 93.62 403 GLU A CA 1
ATOM 3177 C C . GLU A 1 403 ? 26.978 -6.645 -36.747 1.00 93.62 403 GLU A C 1
ATOM 3179 O O . GLU A 1 403 ? 27.810 -7.442 -37.186 1.00 93.62 403 GLU A O 1
ATOM 3184 N N . SER A 1 404 ? 27.072 -5.340 -37.031 1.00 95.38 404 SER A N 1
ATOM 3185 C CA . SER A 1 404 ? 28.159 -4.780 -37.841 1.00 95.38 404 SER A CA 1
ATOM 3186 C C . SER A 1 404 ? 29.531 -5.025 -37.207 1.00 95.38 404 SER A C 1
ATOM 3188 O O . SER A 1 404 ? 30.481 -5.348 -37.925 1.00 95.38 404 SER A O 1
ATOM 3190 N N . LEU A 1 405 ? 29.656 -4.888 -35.883 1.00 96.12 405 LEU A N 1
ATOM 3191 C CA . LEU A 1 405 ? 30.896 -5.181 -35.162 1.00 96.12 405 LEU A CA 1
ATOM 3192 C C . LEU A 1 405 ? 31.240 -6.673 -35.229 1.00 96.12 405 LEU A C 1
ATOM 3194 O O . LEU A 1 405 ? 32.390 -7.010 -35.513 1.00 96.12 405 LEU A O 1
ATOM 3198 N N . HIS A 1 406 ? 30.257 -7.556 -35.022 1.00 95.88 406 HIS A N 1
ATOM 3199 C CA . HIS A 1 406 ? 30.425 -9.002 -35.182 1.00 95.88 406 HIS A CA 1
ATOM 3200 C C . HIS A 1 406 ? 30.956 -9.338 -36.582 1.00 95.88 406 HIS A C 1
ATOM 3202 O O . HIS A 1 406 ? 31.954 -10.049 -36.721 1.00 95.88 406 HIS A O 1
ATOM 3208 N N . ASN A 1 407 ? 30.343 -8.769 -37.622 1.00 95.38 407 ASN A N 1
ATOM 3209 C CA . ASN A 1 407 ? 30.710 -9.004 -39.016 1.00 95.38 407 ASN A CA 1
ATOM 3210 C C . ASN A 1 407 ? 32.144 -8.565 -39.345 1.00 95.38 407 ASN A C 1
ATOM 3212 O O . ASN A 1 407 ? 32.858 -9.285 -40.049 1.00 95.38 407 ASN A O 1
ATOM 3216 N N . GLU A 1 408 ? 32.592 -7.415 -38.837 1.00 95.94 408 GLU A N 1
ATOM 3217 C CA . GLU A 1 408 ? 33.979 -6.972 -39.018 1.00 95.94 408 GLU A CA 1
ATOM 3218 C C . GLU A 1 408 ? 34.962 -7.824 -38.205 1.00 95.94 408 GLU A C 1
ATOM 3220 O O . GLU A 1 408 ? 35.986 -8.261 -38.735 1.00 95.94 408 GLU A O 1
ATOM 3225 N N . ALA A 1 409 ? 34.638 -8.142 -36.950 1.00 93.38 409 ALA A N 1
ATOM 3226 C CA . ALA A 1 409 ? 35.505 -8.938 -36.088 1.00 93.38 409 ALA A CA 1
ATOM 3227 C C . ALA A 1 409 ? 35.696 -10.374 -36.612 1.00 93.38 409 ALA A C 1
ATOM 3229 O O . ALA A 1 409 ? 36.820 -10.877 -36.635 1.00 93.38 409 ALA A O 1
ATOM 3230 N N . LYS A 1 410 ? 34.642 -11.000 -37.151 1.00 93.69 410 LYS A N 1
ATOM 3231 C CA . LYS A 1 410 ? 34.682 -12.349 -37.749 1.00 93.69 410 LYS A CA 1
ATOM 3232 C C . LYS A 1 410 ? 35.606 -12.451 -38.968 1.00 93.69 410 LYS A C 1
ATOM 3234 O O . LYS A 1 410 ? 36.103 -13.531 -39.291 1.00 93.69 410 LYS A O 1
ATOM 3239 N N . ARG A 1 411 ? 35.879 -11.336 -39.659 1.00 92.69 411 ARG 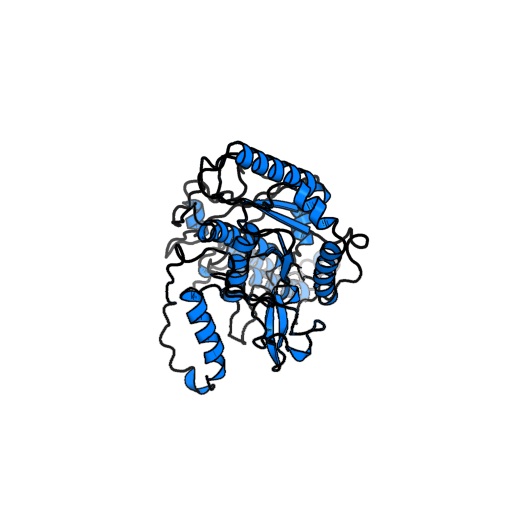A N 1
ATOM 3240 C CA . ARG A 1 411 ? 36.823 -11.290 -40.795 1.00 92.69 411 ARG A CA 1
ATOM 3241 C C . ARG A 1 411 ? 38.288 -11.274 -40.349 1.00 92.69 411 ARG A C 1
ATOM 3243 O O . ARG A 1 411 ? 39.176 -11.577 -41.155 1.00 92.69 411 ARG A O 1
ATOM 3250 N N . ILE A 1 412 ? 38.566 -10.929 -39.093 1.00 90.69 412 ILE A N 1
ATOM 3251 C CA . ILE A 1 412 ? 39.925 -10.805 -38.568 1.00 90.69 412 ILE A CA 1
ATOM 3252 C C . ILE A 1 412 ? 40.479 -12.191 -38.236 1.00 90.69 412 ILE A C 1
ATOM 3254 O O . ILE A 1 412 ? 39.982 -12.921 -37.387 1.00 90.69 412 ILE A O 1
ATOM 3258 N N . LYS A 1 413 ? 41.593 -12.557 -38.876 1.00 87.75 413 LYS A N 1
ATOM 3259 C CA . LYS A 1 413 ? 42.311 -13.797 -38.555 1.00 87.75 413 LYS A CA 1
ATOM 3260 C C . LYS A 1 413 ? 43.212 -13.571 -37.344 1.00 87.75 413 LYS A C 1
ATOM 3262 O O . LYS A 1 413 ? 44.366 -13.191 -37.528 1.00 87.75 413 LYS A O 1
ATOM 3267 N N . ILE A 1 414 ? 42.729 -13.872 -36.138 1.00 84.56 414 ILE A N 1
ATOM 3268 C CA . ILE A 1 414 ? 43.470 -13.708 -34.865 1.00 84.56 414 ILE A CA 1
ATOM 3269 C C . ILE A 1 414 ? 44.843 -14.387 -34.885 1.00 84.56 414 ILE A C 1
ATOM 3271 O O . ILE A 1 414 ? 45.812 -13.843 -34.370 1.00 84.56 414 ILE A O 1
ATOM 3275 N N . ARG A 1 415 ? 44.984 -15.511 -35.603 1.00 82.94 415 ARG A N 1
ATOM 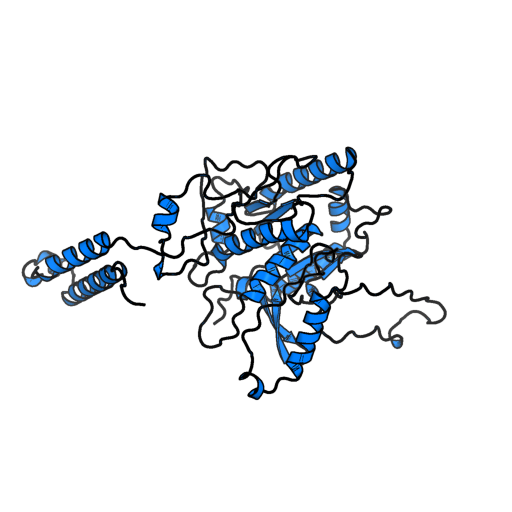3276 C CA . ARG A 1 415 ? 46.280 -16.184 -35.831 1.00 82.94 415 ARG A CA 1
ATOM 3277 C C . ARG A 1 415 ? 47.358 -15.291 -36.466 1.00 82.94 415 ARG A C 1
ATOM 3279 O O . ARG A 1 415 ? 48.531 -15.637 -36.420 1.00 82.94 415 ARG A O 1
ATOM 3286 N N . ARG A 1 416 ? 46.975 -14.182 -37.108 1.00 86.12 416 ARG A N 1
ATOM 3287 C CA . ARG A 1 416 ? 47.882 -13.189 -37.711 1.00 86.12 416 ARG A CA 1
ATOM 3288 C C . ARG A 1 416 ? 48.231 -12.035 -36.763 1.00 86.12 416 ARG A C 1
ATOM 3290 O O . ARG A 1 416 ? 48.996 -11.163 -37.157 1.00 86.12 416 ARG A O 1
ATOM 3297 N N . LEU A 1 417 ? 47.684 -12.028 -35.548 1.00 86.19 417 LEU A N 1
ATOM 3298 C CA . LEU A 1 417 ? 47.889 -11.008 -34.522 1.00 86.19 417 LEU A CA 1
ATOM 3299 C C . LEU A 1 417 ? 48.479 -11.674 -33.264 1.00 86.19 417 LEU A C 1
ATOM 3301 O O . LEU A 1 417 ? 47.747 -11.952 -32.315 1.00 86.19 417 LEU A O 1
ATOM 3305 N N . PRO A 1 418 ? 49.796 -11.957 -33.245 1.00 81.75 418 PRO A N 1
ATOM 3306 C CA . PRO A 1 418 ? 50.425 -12.749 -32.185 1.00 81.75 418 PRO A CA 1
ATOM 3307 C C . PRO A 1 418 ? 50.275 -12.122 -30.795 1.00 81.75 418 PRO A C 1
ATOM 3309 O O . PRO A 1 418 ? 50.157 -12.862 -29.829 1.00 81.75 418 PRO A O 1
ATOM 3312 N N . GLY A 1 419 ? 50.156 -10.793 -30.695 1.00 86.50 419 GLY A N 1
ATOM 3313 C CA . GLY A 1 419 ? 49.954 -10.102 -29.417 1.00 86.50 419 GLY A CA 1
ATOM 3314 C C . GLY A 1 419 ? 48.704 -10.545 -28.642 1.00 86.50 419 GLY A C 1
ATOM 3315 O O . GLY A 1 419 ? 48.737 -10.555 -27.418 1.00 86.50 419 GLY A O 1
ATOM 3316 N N . PHE A 1 420 ? 47.632 -10.976 -29.321 1.00 84.25 420 PHE A N 1
ATOM 3317 C CA . PHE A 1 420 ? 46.456 -11.541 -28.642 1.00 84.25 420 PHE A CA 1
ATOM 3318 C C . PHE A 1 420 ? 46.744 -12.940 -28.077 1.00 84.25 420 PHE A C 1
ATOM 3320 O O . PHE A 1 420 ? 46.398 -13.224 -26.933 1.00 84.25 420 PHE A O 1
ATOM 3327 N N . LEU A 1 421 ? 47.452 -13.787 -28.830 1.00 83.06 421 LEU A N 1
ATOM 3328 C CA . LEU A 1 421 ? 47.832 -15.134 -28.383 1.00 83.06 421 LEU A CA 1
ATOM 3329 C C . LEU A 1 421 ? 48.876 -15.088 -27.255 1.00 83.06 421 LEU A C 1
ATOM 3331 O O . LEU A 1 421 ? 48.789 -15.845 -26.294 1.00 83.06 421 LEU A O 1
ATOM 3335 N N . GLU A 1 422 ? 49.840 -14.170 -27.343 1.00 89.25 422 GLU A N 1
ATOM 3336 C CA . GLU A 1 422 ? 50.864 -13.934 -26.316 1.00 89.25 422 GLU A CA 1
ATOM 3337 C C . GLU A 1 422 ? 50.265 -13.387 -25.012 1.00 89.25 422 GLU A C 1
ATOM 3339 O O . GLU A 1 422 ? 50.815 -13.628 -23.939 1.00 89.25 422 GLU A O 1
ATOM 3344 N N . SER A 1 423 ? 49.118 -12.701 -25.088 1.00 86.88 423 SER A N 1
ATOM 3345 C CA . SER A 1 423 ? 48.365 -12.231 -23.917 1.00 86.88 423 SER A CA 1
ATOM 3346 C C . SER A 1 423 ? 47.510 -13.309 -23.237 1.00 86.88 423 SER A C 1
ATOM 3348 O O . SER A 1 423 ? 46.874 -13.026 -22.225 1.00 86.88 423 SER A O 1
ATOM 3350 N N . GLY A 1 424 ? 47.512 -14.540 -23.761 1.00 86.50 424 GLY A N 1
ATOM 3351 C CA . GLY A 1 424 ? 46.770 -15.672 -23.203 1.00 86.50 424 GLY A CA 1
ATOM 3352 C C . GLY A 1 424 ? 45.340 -15.830 -23.721 1.00 86.50 424 GLY A C 1
ATOM 3353 O O . GLY A 1 424 ? 44.630 -16.688 -23.210 1.00 86.50 424 GLY A O 1
ATOM 3354 N N . LEU A 1 425 ? 44.914 -15.051 -24.724 1.00 87.19 425 LEU A N 1
ATOM 3355 C CA . LEU A 1 425 ? 43.592 -15.213 -25.335 1.00 87.19 425 LEU A CA 1
ATOM 3356 C C . LEU A 1 425 ? 43.568 -16.460 -26.226 1.00 87.19 425 LEU A C 1
ATOM 3358 O O . LEU A 1 425 ? 44.298 -16.545 -27.221 1.00 87.19 425 LEU A O 1
ATOM 3362 N N . GLU A 1 426 ? 42.692 -17.409 -25.905 1.00 89.75 426 GLU A N 1
ATOM 3363 C CA . GLU A 1 426 ? 42.487 -18.598 -26.726 1.00 89.75 426 GLU A CA 1
ATOM 3364 C C . GLU A 1 426 ? 41.575 -18.304 -27.927 1.00 89.75 426 GLU A C 1
ATOM 3366 O O . GLU A 1 426 ? 40.639 -17.509 -27.863 1.00 89.75 426 GLU A O 1
ATOM 3371 N N . ILE A 1 427 ? 41.823 -18.976 -29.057 1.00 86.69 427 ILE A N 1
ATOM 3372 C CA . ILE A 1 427 ? 41.021 -18.782 -30.280 1.00 86.69 427 ILE A CA 1
ATOM 3373 C C . ILE A 1 427 ? 39.559 -19.183 -30.041 1.00 86.69 427 ILE A C 1
ATOM 3375 O O . ILE A 1 427 ? 38.659 -18.472 -30.474 1.00 86.69 427 ILE A O 1
ATOM 3379 N N . LEU A 1 428 ? 39.338 -20.290 -29.324 1.00 89.19 428 LEU A N 1
ATOM 3380 C CA . LEU A 1 428 ? 37.999 -20.788 -29.001 1.00 89.19 428 LEU A CA 1
ATOM 3381 C C . LEU A 1 428 ? 37.220 -19.805 -28.123 1.00 89.19 428 LEU A C 1
ATOM 3383 O O . LEU A 1 428 ? 36.037 -19.590 -28.362 1.00 89.19 428 LEU A O 1
ATOM 3387 N N . GLU A 1 429 ? 37.892 -19.178 -27.155 1.00 91.00 429 GLU A N 1
ATOM 3388 C CA . GLU A 1 429 ? 37.287 -18.151 -26.304 1.00 91.00 429 GLU A CA 1
ATOM 3389 C C . GLU A 1 429 ? 36.846 -16.943 -27.138 1.00 91.00 429 GLU A C 1
ATOM 3391 O O . GLU A 1 429 ? 35.750 -16.419 -26.949 1.00 91.00 429 GLU A O 1
ATOM 3396 N N . CYS A 1 430 ? 37.657 -16.521 -28.112 1.00 88.31 430 CYS A N 1
ATOM 3397 C CA . CYS A 1 430 ? 37.261 -15.426 -28.989 1.00 88.31 430 CYS A CA 1
ATOM 3398 C C . CYS A 1 430 ? 36.062 -15.787 -29.878 1.00 88.31 430 CYS A C 1
ATOM 3400 O O . CYS A 1 430 ? 35.166 -14.958 -30.039 1.00 88.31 430 CYS A O 1
ATOM 3402 N N . ASP A 1 431 ? 36.030 -16.995 -30.444 1.00 90.81 431 ASP A N 1
ATOM 3403 C CA . ASP A 1 431 ? 34.896 -17.455 -31.251 1.00 90.81 431 ASP A CA 1
ATOM 3404 C C . ASP A 1 431 ? 33.608 -17.501 -30.402 1.00 90.81 431 ASP A C 1
ATOM 3406 O O . ASP A 1 431 ? 32.571 -16.997 -30.831 1.00 90.81 431 ASP A O 1
ATOM 3410 N N . GLU A 1 432 ? 33.684 -17.988 -29.157 1.00 94.44 432 GLU A N 1
ATOM 3411 C CA . GLU A 1 432 ? 32.556 -17.984 -28.212 1.00 94.44 432 GLU A CA 1
ATOM 3412 C C . GLU A 1 432 ? 32.052 -16.562 -27.921 1.00 94.44 432 GLU A C 1
ATOM 3414 O O . GLU A 1 432 ? 30.845 -16.309 -27.915 1.00 94.44 432 GLU A O 1
ATOM 3419 N N . LYS A 1 433 ? 32.963 -15.602 -27.712 1.00 93.06 433 LYS A N 1
ATOM 3420 C CA . LYS A 1 433 ? 32.596 -14.200 -27.460 1.00 93.06 433 LYS A CA 1
ATOM 3421 C C . LYS A 1 433 ? 31.959 -13.534 -28.676 1.00 93.06 433 LYS A C 1
ATOM 3423 O O . LYS A 1 433 ? 31.063 -12.708 -28.502 1.00 93.06 433 LYS A O 1
ATOM 3428 N N . LEU A 1 434 ? 32.380 -13.890 -29.889 1.00 94.12 434 LEU A N 1
ATOM 3429 C CA . LEU A 1 434 ? 31.755 -13.396 -31.116 1.00 94.12 434 LEU A CA 1
ATOM 3430 C C . LEU A 1 434 ? 30.341 -13.953 -31.303 1.00 94.12 434 LEU A C 1
ATOM 3432 O O . LEU A 1 434 ? 29.462 -13.193 -31.702 1.00 94.12 434 LEU A O 1
ATOM 3436 N N . GLU A 1 435 ? 30.100 -15.223 -30.979 1.00 94.12 435 GLU A N 1
ATOM 3437 C CA . GLU A 1 435 ? 28.746 -15.796 -30.988 1.00 94.12 435 GLU A CA 1
ATOM 3438 C C . GLU A 1 435 ? 27.860 -15.158 -29.903 1.00 94.12 435 GLU A C 1
ATOM 3440 O O . GLU A 1 435 ? 26.732 -14.766 -30.181 1.00 94.12 435 GLU A O 1
ATOM 3445 N N . GLN A 1 436 ? 28.386 -14.922 -28.693 1.00 93.44 436 GLN A N 1
ATOM 3446 C CA . GLN A 1 436 ? 27.666 -14.175 -27.647 1.00 93.44 436 GLN A CA 1
ATOM 3447 C C . GLN A 1 436 ? 27.299 -12.750 -28.094 1.00 93.44 436 GLN A C 1
ATOM 3449 O O . GLN A 1 436 ? 26.210 -12.275 -27.778 1.00 93.44 436 GLN A O 1
ATOM 3454 N N . LEU A 1 437 ? 28.182 -12.071 -28.837 1.00 93.56 437 LEU A N 1
ATOM 3455 C CA . LEU A 1 437 ? 27.918 -10.745 -29.404 1.00 93.56 437 LEU A CA 1
ATOM 3456 C C . LEU A 1 437 ? 26.801 -10.778 -30.459 1.00 93.56 437 LEU A C 1
ATOM 3458 O O . LEU A 1 437 ? 26.000 -9.846 -30.515 1.00 93.56 437 LEU A O 1
ATOM 3462 N N . LEU A 1 438 ? 26.731 -11.839 -31.268 1.00 92.62 438 LEU A N 1
ATOM 3463 C CA . LEU A 1 438 ? 25.663 -12.021 -32.250 1.00 92.62 438 LEU A CA 1
ATOM 3464 C C . LEU A 1 438 ? 24.320 -12.273 -31.557 1.00 92.62 438 LEU A C 1
ATOM 3466 O O . LEU A 1 438 ? 23.377 -11.526 -31.799 1.00 92.62 438 LEU A O 1
ATOM 3470 N N . CYS A 1 439 ? 24.261 -13.214 -30.610 1.00 89.81 439 CYS A N 1
ATOM 3471 C CA . CYS A 1 439 ? 23.060 -13.441 -29.799 1.00 89.81 439 CYS A CA 1
ATOM 3472 C C . CYS A 1 439 ? 22.612 -12.161 -29.076 1.00 89.81 439 CYS A C 1
ATOM 3474 O O . CYS A 1 439 ? 21.424 -11.876 -28.973 1.00 89.81 439 CYS A O 1
ATOM 3476 N N . LEU A 1 440 ? 23.564 -11.355 -28.588 1.00 87.56 440 LEU A N 1
ATOM 3477 C CA . LEU A 1 440 ? 23.256 -10.066 -27.978 1.00 87.56 440 LEU A CA 1
ATOM 3478 C C . LEU A 1 440 ? 22.633 -9.097 -28.987 1.00 87.56 440 LEU A C 1
ATOM 3480 O O . LEU A 1 440 ? 21.714 -8.383 -28.611 1.00 87.56 440 LEU A O 1
ATOM 3484 N N . SER A 1 441 ? 23.104 -9.060 -30.237 1.00 88.81 441 SER A N 1
ATOM 3485 C CA . SER A 1 441 ? 22.512 -8.207 -31.278 1.00 88.81 441 SER A CA 1
ATOM 3486 C C . SER A 1 441 ? 21.061 -8.587 -31.592 1.00 88.81 441 SER A C 1
ATOM 3488 O O . SER A 1 441 ? 20.223 -7.701 -31.750 1.00 88.81 441 SER A O 1
ATOM 3490 N N . GLU A 1 442 ? 20.741 -9.883 -31.567 1.00 84.94 442 GLU A N 1
ATOM 3491 C CA . GLU A 1 442 ? 19.389 -10.407 -31.792 1.00 84.94 442 GLU A CA 1
ATOM 3492 C C . GLU A 1 442 ? 18.409 -9.982 -30.688 1.00 84.94 442 GLU A C 1
ATOM 3494 O O . GLU A 1 442 ? 17.238 -9.744 -30.970 1.00 84.94 442 GLU A O 1
ATOM 3499 N N . CYS A 1 443 ? 18.880 -9.766 -29.452 1.00 79.88 443 CYS A N 1
ATOM 3500 C CA . CYS A 1 443 ? 18.060 -9.195 -28.373 1.00 79.88 443 CYS A CA 1
ATOM 3501 C C . CYS A 1 443 ? 17.554 -7.768 -28.671 1.00 79.88 443 CYS A C 1
ATOM 3503 O O . CYS A 1 443 ? 16.663 -7.280 -27.974 1.00 79.88 443 CYS A O 1
ATOM 3505 N N . TYR A 1 444 ? 18.137 -7.081 -29.660 1.00 77.38 444 TYR A N 1
ATOM 3506 C CA . TYR A 1 444 ? 17.737 -5.742 -30.104 1.00 77.38 444 TYR A CA 1
ATOM 3507 C C . TYR A 1 444 ? 17.053 -5.747 -31.478 1.00 77.38 444 TYR A C 1
ATOM 3509 O O . TYR A 1 444 ? 16.707 -4.676 -31.977 1.00 77.38 444 TYR A O 1
ATOM 3517 N N . ALA A 1 445 ? 16.849 -6.919 -32.088 1.00 68.19 445 ALA A N 1
ATOM 3518 C CA . ALA A 1 445 ? 16.074 -7.036 -33.314 1.00 68.19 445 ALA A CA 1
ATOM 3519 C C . ALA A 1 445 ? 14.581 -6.830 -33.013 1.00 68.19 445 ALA A C 1
ATOM 3521 O O . ALA A 1 445 ? 14.060 -7.312 -32.003 1.00 68.19 445 ALA A O 1
ATOM 3522 N N . VAL A 1 446 ? 13.884 -6.107 -33.890 1.00 61.19 446 VAL A N 1
ATOM 3523 C CA . VAL A 1 446 ? 12.423 -5.996 -33.824 1.00 61.19 446 VAL A CA 1
ATOM 3524 C C . VAL A 1 446 ? 11.856 -7.377 -34.149 1.00 61.19 446 VAL A C 1
ATOM 3526 O O . VAL A 1 446 ? 12.103 -7.922 -35.222 1.00 61.19 446 VAL A O 1
ATOM 3529 N N . THR A 1 447 ? 11.151 -7.983 -33.196 1.00 56.56 447 THR A N 1
ATOM 3530 C CA . THR A 1 447 ? 10.424 -9.230 -33.442 1.00 56.56 447 THR A CA 1
ATOM 3531 C C . THR A 1 447 ? 9.144 -8.876 -34.191 1.00 56.56 447 THR A C 1
ATOM 3533 O O . THR A 1 447 ? 8.188 -8.401 -33.590 1.00 56.56 447 THR A O 1
ATOM 3536 N N . ASP A 1 448 ? 9.137 -9.093 -35.507 1.00 47.09 448 ASP A N 1
ATOM 3537 C CA . ASP A 1 448 ? 7.939 -8.938 -36.352 1.00 47.09 448 ASP A CA 1
ATOM 3538 C C . ASP A 1 448 ? 6.892 -10.054 -36.124 1.00 47.09 448 ASP A C 1
ATOM 3540 O O . ASP A 1 448 ? 5.805 -10.007 -36.696 1.00 47.09 448 ASP A O 1
ATOM 3544 N N . ASP A 1 449 ? 7.179 -11.037 -35.263 1.00 37.56 449 ASP A N 1
ATOM 3545 C CA . ASP A 1 449 ? 6.316 -12.191 -35.003 1.00 37.56 449 ASP A CA 1
ATOM 3546 C C . ASP A 1 449 ? 5.827 -12.232 -33.541 1.00 37.56 449 ASP A C 1
ATOM 3548 O O . ASP A 1 449 ? 6.573 -12.631 -32.640 1.00 37.56 449 ASP A O 1
ATOM 3552 N N . LEU A 1 450 ? 4.559 -11.844 -33.316 1.00 34.50 450 LEU A N 1
ATOM 3553 C CA . LEU A 1 450 ? 3.478 -12.689 -32.754 1.00 34.50 450 LEU A CA 1
ATOM 3554 C C . LEU A 1 450 ? 2.162 -11.927 -32.545 1.00 34.50 450 LEU A C 1
ATOM 3556 O O . LEU A 1 450 ? 2.142 -10.983 -31.726 1.00 34.50 450 LEU A O 1
#

Mean predicted aligned error: 10.63 Å

Organism: Laodelphax striatellus (NCBI:txid195883)

Foldseek 3Di:
DQPADQADADEQEEFLSLLLVLLLVVVLVVPDDPDPPDDDQFFPVNFWDWDADPVRDIAIAGSAAYEYEAPQQQQADLQQPPHPPPPPPDPVPPPDPPVPDDDDDDDHHDADPQVVVLVVVVVCVVPDDPVPPPDDDPPPDDDDPCQPVDPHSNNNRNGGHGSLRYLYDHQAHDPDPVRDPQALVVVVVQCPPPVSVVSSVVSNVVSQVVRPDDDDPDVRDPPDAFEAEAEDQLADDDDDDLVSLVRQLVNVVVVVVCDLVVHLAYEYFWQQADDSSHRPDGDDAPPDDFDSHDSNGGSSVRSVQVSQVCSCAGGPPHPDRSVNVSVQQCPPSNRYDWTWDHPPQDDDPPAAPVRCVVPDDDDNTGIRGHNDDPPDGPDDDDGDDDHDPLSDAFDLVQLVVLVVVLVVLVPDDVVVVVVCVVVVDDPVNVVVVSVVSNVVSVVRDNDPDD

Radius of gyration: 27.26 Å; Cα contacts (8 Å, |Δi|>4): 535; chains: 1; bounding box: 78×57×78 Å

Sequence (450 aa):
MSITGREIITLQIGHYSNYVGAHWWNLQEAAFTNNSDSLTEINNDVLFREGETRRGEVTFTPRLVLSDLKGSLGALTVDGGLYEDQLSPDPSLALWPEDRVEVEAADEAQKNEFLNDLDACSSRAEVCSIDDVKKEKVVVPKRYCLDESVNVWSDYLRTFYHPRSLAITNEYKHNDDNTPFKFYGQGIELWKNEDYQEDFAERIRAYMEEADNSQHLKDEYPSKASVAVVCLPSFCGGQTSTEDDSIRVLNWALTLGSLPELCSLFTPASTVQSGWRQPDTFREFTHLNYNKKLHYHSSAIIAAGLETVSLLYRLRSSRASLKDVTCDLRVLGRAASAISVTLPFAIGQESSLLETLENWNGPLMSSLSPYCSLDKVDLQSVVIRGVSNQRLMSTESVGSMLESLHNEAKRIKIRRLPGFLESGLEILECDEKLEQLLCLSECYAVTDDL

pLDDT: mean 83.03, std 15.83, range [28.69, 98.19]

InterPro domains:
  IPR019605 Misato Segment II tubulin-like domain [PF10644] (6-119)
  IPR029209 DML1/Misato, tubulin domain [PF14881] (148-217)
  IPR036525 Tubulin/FtsZ, GTPase domain superfamily [G3DSA:3.40.50.1440] (4-217)
  IPR036525 Tubulin/FtsZ, GTPase domain superfamily [SSF52490] (6-315)
  IPR049942 DML1/Misato [PTHR13391] (6-215)

Nearest PDB structures (foldseek):
  5n6l-assembly2_B  TM=3.928E-01  e=6.819E+00  Escherichia coli K-12
  7xcn-assembly1_R  TM=2.718E-01  e=3.078E+00  Methanosarcina barkeri MS
  6u42-assembly1_6E  TM=1.211E-01  e=5.022E+00  Chlamydomonas reinhardtii

Secondary structure (DSSP, 8-state):
---TT----EEEESHHHHHHHHHHHHHHHTT----TTS--SB-GGGTEEEEE-TT--EEEEE-EEEEEEET-STT--TTTB---------GGG--S-GGG----PPPPPPPPHHHHHHHHHHHHHTT--GGGGGG----PPPPP--TTT-SSGGGG--S-B-GGGEEEEEEEETT-SSS----HHHHHHHHH-HHHHHHHHHHHHHHHHHSTT-SS-SSS-TTS--EEEEEE-S--SSS--HHHHHHHHHHHHHHHHHHHHH-SEEEEEESEEE-SSS--EE--BTTB---TT-HHHHHHHHHHHHHHHHHHHHBSS----HHHHHHHH-GGG--B---EE-SS----SS--HHHHHHT--S-S-EE-STT---SS-S-------S--GGGS---HHHHHHHHHHHHHHHHS-GGG-HHHHHTT--HHHHHHHHHHHHHHHHTTS-----